Protein 9BTN (pdb70)

GO terms:
  GO:0008157 protein phosphatase 1 binding (F, IDA)
  GO:0005634 nucleus (C, IDA)
  GO:0005737 cytoplasm (C, IDA)
  GO:0000164 protein phosphatase type 1 complex (C, IDA)
  GO:0019903 protein phosphatase binding (F, IDA)
  GO:0019888 protein phosphatase regulator activity (F, TAS)
  GO:0046579 positive regulation of Ras protein signal transduction (P, IMP)
  GO:0005515 protein binding (F, IPI)
  GO:0005829 cytosol (C, TAS)
  GO:0005829 cytosol (C, IDA)
  GO:0005737 cytoplasm (C, IPI)
  GO:0043408 regulation of MAPK cascade (P, IDA)
  GO:0045617 negative regulation of keratinocyte differentiation (P, IMP)

Sequence (508 aa):
SSNAEVIKELNKCREENSMRLDLSKRSIHILPSSIKELTQLTELYLYSNKLQSLPAEVGCLVNLMTLALSENSLTSLPDSLDNLKKLRMLDLRHNKLREIPSVVYRLDSLTTLYLRFNRITTVEKDIKNLSKLSMLSIRENKIKQLPAEIGELCNLITLDVAHNQLEHLPKEIGNCTQITNLDLQHNELLDLPDTIGNLSSLSRLGLRYNRLSAIPRSLAKCSALEELNLENNNISTLPESLLSSLVKLNSLTLARNCFQLYPVGGPSQFSTIYSLNMEHNRINKIPFGIFSRAKVLSKLNMKDNQLTSLPLDFGTWTSMVELNLATNQLTKIPEDVSGLVSLEVLILSNNLLKKLPHGLGNLRKLRELDLEENKLESLPNEIAYLKDLQKLVLTNNQLTTLPRGIGHLTNLTHLGLGENLLTHLPEEIGTLENLEELYLNDNPNLHSLPFELALCSKLSIMSIENCPLSHLPPQIVAGGPSFIIQFLKMQGPYRFKDWYGEIWFDGV

Radius of gyration: 30.8 Å; Cα contacts (8 Å, |Δi|>4): 1458; chains: 2; bounding box: 51×79×72 Å

Foldseek 3Di:
DDPVVLVVQLVVCLVVLPQERAPDPDQDADDDLVNLSSLSHQYYHHAHYAYAADDLSVLSNLNHQYAEHHAYAYAEYDLSVLSNQRHAEYAHHNYAYCADHPNVLNNLNYQYYHQAAYAHADDDLSVLSVLNHQYYANDAYAHAADDLSCLSNLNHAAYHHHAYAYQEYRLSVLSVLNHAHYAHANYAHAAYHLSPLSNLNHAEYHAAHYAYAAHHLSLLNVLNHAYEENHAYAYAEYPEQSLLSNPNHAEYAQANYEHQADHPDALSSQLHYQEYHHAHYAHAADDPRNCVNNPNHAYYAHHQYEYAAYDPVCLVPCNHAEYAHANYAYAAHDLSVLSNQNYAYYHHHQYAYQEYHLSVLNNQNHAYYAHDNYAHAAYDLSVLNNCNYAEYAHAQYAYAEYHLSVLSNLNYAYDHDDNYQHQEYHLSVLSNQNHAAAEHANRQNHQDYALSPLNNPNHDHYHHHNYNVVVDDPVQVVVPPVSVSVCSDVVHPHD/DQDPVRDDDPPVD

Nearest PDB structures (foldseek):
  7sd1-assembly2_B  TM=9.903E-01  e=1.973E-64  Homo sapiens
  4u08-assembly2_B  TM=5.698E-01  e=4.019E-23  Leptospira interrogans serovar Copenhageni str. Fiocruz L1-130
  7yjw-assembly1_A  TM=6.691E-01  e=4.430E-13  Leptospira santarosai serovar Shermani str. LT 821
  4tzh-assembly2_B  TM=8.780E-01  e=9.331E-09  Leptospira interrogans
  8ben-assembly4_D  TM=5.821E-01  e=1.663E-10  Mus musculus

Secondary structure (DSSP, 8-state):
--HHHHHHHHHHHHHTT-SEEE--SS--S---GGGGG-TT-SEEE--SS--S---GGGGG-TT--EEE--SS------GGGGG-TT--EEE--SS--SS--GGGGG-TT-SEEE--SS------GGGGG-TT-SEEE--SS------GGGGG-TT--EEE--SS--S---GGGGG-TT--EEE--SS------GGGGG-TT--EEE--SS--S---GGGGG-TT--EEE--SS------TTHHHH-TT--EEE--SS--SSPPSS-GGGGSS-SEEE--SS----PPTTTTTT-SS--EEE--SS--SS--GGGGG-TT--EEE--SS------GGGGG-TT--EEE--SS--SS--GGGGG-TT--EEE-TTS------GGGGG-TT--EEE--S-------GGGGG-TT--EEE-TTS--S---GGGGG-TT--EEE--S-TT-----GGGGG-TT--EEE-TT---TTS-HHHHHT-HHHHHHHHHHTSS--/-B-TTS-B-STT-

Structure (mmCIF, N/CA/C/O backbone):
data_9BTN
#
_entry.id   9BTN
#
_cell.length_a   38.764
_cell.length_b   69.567
_cell.length_c   200.349
_cell.angle_alpha   90.000
_cell.angle_beta   90.000
_cell.angle_gamma   90.000
#
_symmetry.space_group_name_H-M   'P 21 21 21'
#
loop_
_entity.id
_entity.type
_entity.pdbx_description
1 polymer 'Leucine-rich repeat protein SHOC-2'
2 polymer 'cyclic peptide'
3 non-polymer GLYCEROL
4 water water
#
loop_
_atom_site.group_PDB
_atom_site.id
_atom_site.type_symbol
_atom_site.label_atom_id
_atom_site.label_alt_id
_atom_site.label_comp_id
_atom_site.label_asym_id
_atom_site.label_entity_id
_atom_site.label_seq_id
_atom_site.pdbx_PDB_ins_code
_atom_site.Cartn_x
_atom_site.Cartn_y
_atom_site.Cartn_z
_atom_site.occupancy
_atom_site.B_iso_or_equiv
_atom_site.auth_seq_id
_atom_site.auth_comp_id
_atom_site.auth_asym_id
_atom_site.auth_atom_id
_atom_site.pdbx_PDB_model_num
ATOM 1 N N . SER A 1 8 ? -9.55530 -1.74991 -66.71420 1.000 39.16871 85 SER A N 1
ATOM 2 C CA . SER A 1 8 ? -10.16383 -0.70681 -67.53346 1.000 39.02633 85 SER A CA 1
ATOM 3 C C . SER A 1 8 ? -9.44390 -0.53127 -68.86491 1.000 41.78576 85 SER A C 1
ATOM 4 O O . SER A 1 8 ? -8.21393 -0.50507 -68.92267 1.000 40.55069 85 SER A O 1
ATOM 7 N N . SER A 1 9 ? -10.22288 -0.40922 -69.93460 1.000 36.37831 86 SER A N 1
ATOM 8 C CA . SER A 1 9 ? -9.66800 -0.09212 -71.23788 1.000 39.66258 86 SER A CA 1
ATOM 9 C C . SER A 1 9 ? -9.35157 1.39906 -71.32382 1.000 39.64876 86 SER A C 1
ATOM 10 O O . SER A 1 9 ? -9.73947 2.19744 -70.46629 1.000 32.97386 86 SER A O 1
ATOM 13 N N . ASN A 1 10 ? -8.63014 1.77493 -72.38132 1.000 36.71403 87 ASN A N 1
ATOM 14 C CA . ASN A 1 10 ? -8.32167 3.18540 -72.58713 1.000 34.03939 87 ASN A CA 1
ATOM 15 C C . ASN A 1 10 ? -9.59759 4.00489 -72.73321 1.000 38.75300 87 ASN A C 1
ATOM 16 O O . ASN A 1 10 ? -9.69323 5.12062 -72.20842 1.000 34.78202 87 ASN A O 1
ATOM 21 N N . ALA A 1 11 ? -10.59615 3.45865 -73.43158 1.000 39.06477 88 ALA A N 1
ATOM 22 C CA . ALA A 1 11 ? -11.85089 4.17859 -73.62275 1.000 35.41372 88 ALA A CA 1
ATOM 23 C C . ALA A 1 11 ? -12.58364 4.38366 -72.30330 1.000 33.68530 88 ALA A C 1
ATOM 24 O O . ALA A 1 11 ? -13.15162 5.45593 -72.06487 1.000 37.23848 88 ALA A O 1
ATOM 26 N N . GLU A 1 12 ? -12.60057 3.36236 -71.44191 1.000 33.09069 89 GLU A N 1
ATOM 27 C CA . GLU A 1 12 ? -13.27160 3.49648 -70.15228 1.000 34.50888 89 GLU A CA 1
ATOM 28 C C . GLU A 1 12 ? -12.58077 4.53526 -69.27986 1.000 30.70494 89 GLU A C 1
ATOM 29 O O . GLU A 1 12 ? -13.24015 5.26702 -68.53311 1.000 33.31118 89 GLU A O 1
ATOM 35 N N . VAL A 1 13 ? -11.25146 4.61486 -69.35872 1.000 30.28401 90 VAL A N 1
ATOM 36 C CA . VAL A 1 13 ? -10.53363 5.66492 -68.64375 1.000 32.59388 90 VAL A CA 1
ATOM 37 C C . VAL A 1 13 ? -10.94032 7.03445 -69.17311 1.000 36.61092 90 VAL A C 1
ATOM 38 O O . VAL A 1 13 ? -11.18328 7.97052 -68.40121 1.000 34.11981 90 VAL A O 1
ATOM 42 N N . ILE A 1 14 ? -11.03135 7.16891 -70.49872 1.000 32.36137 91 ILE A N 1
ATOM 43 C CA . ILE A 1 14 ? -11.43037 8.43920 -71.09900 1.000 31.86649 91 ILE A CA 1
ATOM 44 C C . ILE A 1 14 ? -12.85681 8.79154 -70.70244 1.000 34.06841 91 ILE A C 1
ATOM 45 O O . ILE A 1 14 ? -13.18553 9.96333 -70.48228 1.000 32.48877 91 ILE A O 1
ATOM 50 N N . LYS A 1 15 ? -13.72869 7.78648 -70.61051 1.000 32.90727 92 LYS A N 1
ATOM 51 C CA . LYS A 1 15 ? -15.08931 8.03789 -70.14969 1.000 37.75148 92 LYS A CA 1
ATOM 52 C C . LYS A 1 15 ? -15.09279 8.59385 -68.73042 1.000 34.54185 92 LYS A C 1
ATOM 53 O O . LYS A 1 15 ? -15.89171 9.47967 -68.40429 1.000 35.06347 92 LYS A O 1
ATOM 59 N N . GLU A 1 16 ? -14.20514 8.08577 -67.87105 1.000 32.03961 93 GLU A N 1
ATOM 60 C CA . GLU A 1 16 ? -14.12529 8.59562 -66.50531 1.000 39.99960 93 GLU A CA 1
ATOM 61 C C . GLU A 1 16 ? -13.60660 10.02777 -66.48394 1.000 37.52166 93 GLU A C 1
ATOM 62 O O . GLU A 1 16 ? -14.11343 10.86733 -65.73001 1.000 33.97544 93 GLU A O 1
ATOM 68 N N . LEU A 1 17 ? -12.60070 10.32728 -67.30871 1.000 36.90690 94 LEU A N 1
ATOM 69 C CA . LEU A 1 17 ? -12.11085 11.69790 -67.41037 1.000 34.59617 94 LEU A CA 1
ATOM 70 C C . LEU A 1 17 ? -13.21677 12.63828 -67.87243 1.000 35.41491 94 LEU A C 1
ATOM 71 O O . LEU A 1 17 ? -13.41387 13.71460 -67.29699 1.000 34.07371 94 LEU A O 1
ATOM 76 N N . ASN A 1 18 ? -13.95306 12.24562 -68.91577 1.000 35.03002 95 ASN A N 1
ATOM 77 C CA . ASN A 1 18 ? -15.03089 13.09284 -69.41601 1.000 34.98887 95 ASN A CA 1
ATOM 78 C C . ASN A 1 18 ? -16.09382 13.32463 -68.35000 1.000 36.05284 95 ASN A C 1
ATOM 79 O O . ASN A 1 18 ? -16.57616 14.44966 -68.18040 1.000 38.39235 95 ASN A O 1
ATOM 84 N N . LYS A 1 19 ? -16.47978 12.27354 -67.62422 1.000 34.88541 96 LYS A N 1
ATOM 85 C CA . LYS A 1 19 ? -17.41929 12.46201 -66.52422 1.000 39.65799 96 LYS A CA 1
ATOM 86 C C . LYS A 1 19 ? -16.86002 13.43557 -65.49541 1.000 35.82299 96 LYS A C 1
ATOM 87 O O . LYS A 1 19 ? -17.57502 14.31991 -65.01001 1.000 35.52891 96 LYS A O 1
ATOM 93 N N . CYS A 1 20 ? -15.57765 13.29086 -65.15628 1.000 34.86831 97 CYS A N 1
ATOM 94 C CA . CYS A 1 20 ? -14.95139 14.21165 -64.21523 1.000 36.49849 97 CYS A CA 1
ATOM 95 C C . CYS A 1 20 ? -15.02059 15.64894 -64.71925 1.000 42.09873 97 CYS A C 1
ATOM 96 O O . CYS A 1 20 ? -15.26162 16.57756 -63.93866 1.000 37.59357 97 CYS A O 1
ATOM 99 N N . ARG A 1 21 ? -14.81776 15.85442 -66.02336 1.000 37.66065 98 ARG A N 1
ATOM 100 C CA . ARG A 1 21 ? -14.88508 17.20508 -66.57272 1.000 34.23343 98 ARG A CA 1
ATOM 101 C C . ARG A 1 21 ? -16.31038 17.73993 -66.53672 1.000 35.01592 98 ARG A C 1
ATOM 102 O O . ARG A 1 21 ? -16.55174 18.86778 -66.08970 1.000 35.56767 98 ARG A O 1
ATOM 110 N N . GLU A 1 22 ? -17.27029 16.94146 -67.00933 1.000 35.06731 99 GLU A N 1
ATOM 111 C CA . GLU A 1 22 ? -18.64837 17.41387 -67.10126 1.000 39.81914 99 GLU A CA 1
ATOM 112 C C . GLU A 1 22 ? -19.19858 17.78759 -65.73269 1.000 38.37152 99 GLU A C 1
ATOM 113 O O . GLU A 1 22 ? -19.92829 18.77647 -65.59656 1.000 43.31965 99 GLU A O 1
ATOM 119 N N . GLU A 1 23 ? -18.86471 17.00803 -64.71025 1.000 37.91776 100 GLU A N 1
ATOM 120 C CA . GLU A 1 23 ? -19.33795 17.25168 -63.35631 1.000 39.87133 100 GLU A CA 1
ATOM 121 C C . GLU A 1 23 ? -18.43353 18.19487 -62.57526 1.000 40.41636 100 GLU A C 1
ATOM 122 O O . GLU A 1 23 ? -18.72777 18.48960 -61.41220 1.000 46.24999 100 GLU A O 1
ATOM 128 N N . ASN A 1 24 ? -17.34645 18.67248 -63.18327 1.000 37.25138 101 ASN A N 1
ATOM 129 C CA . ASN A 1 24 ? -16.41083 19.58209 -62.52080 1.000 39.47550 101 ASN A CA 1
ATOM 130 C C . ASN A 1 24 ? -15.93969 19.01512 -61.18318 1.000 46.84839 101 ASN A C 1
ATOM 131 O O . ASN A 1 24 ? -15.67157 19.75548 -60.23300 1.000 41.02739 101 ASN A O 1
ATOM 136 N N . SER A 1 25 ? -15.83163 17.69078 -61.10662 1.000 39.84460 102 SER A N 1
ATOM 137 C CA . SER A 1 25 ? -15.43274 17.04169 -59.86582 1.000 41.40926 102 SER A CA 1
ATOM 138 C C . SER A 1 25 ? -14.01123 17.43574 -59.48549 1.000 42.10006 102 SER A C 1
ATOM 139 O O . SER A 1 25 ? -13.12497 17.53375 -60.33824 1.000 40.18299 102 SER A O 1
ATOM 142 N N . MET A 1 26 ? -13.79477 17.66391 -58.19290 1.000 40.63151 103 MET A N 1
ATOM 143 C CA . MET A 1 26 ? -12.46651 17.97765 -57.68604 1.000 36.98499 103 MET A CA 1
ATOM 144 C C . MET A 1 26 ? -11.67250 16.73594 -57.30734 1.000 35.18633 103 MET A C 1
ATOM 145 O O . MET A 1 26 ? -10.48993 16.85130 -56.96905 1.000 35.19187 103 MET A O 1
ATOM 150 N N . ARG A 1 27 ? -12.28427 15.55782 -57.36824 1.000 36.52489 104 ARG A N 1
ATOM 151 C CA . ARG A 1 27 ? -11.62047 14.30512 -57.04185 1.000 43.23264 104 ARG A CA 1
ATOM 152 C C . ARG A 1 27 ? -11.70824 13.37139 -58.23986 1.000 45.93540 104 ARG A C 1
ATOM 153 O O . ARG A 1 27 ? -12.78870 13.18597 -58.80914 1.000 43.71935 104 ARG A O 1
ATOM 161 N N . LEU A 1 28 ? -10.57020 12.80157 -58.62925 1.000 41.60192 105 LEU A N 1
ATOM 162 C CA . LEU A 1 28 ? -10.49836 11.82924 -59.71197 1.000 36.67762 105 LEU A CA 1
ATOM 163 C C . LEU A 1 28 ? -9.87986 10.55295 -59.16398 1.000 35.88961 105 LEU A C 1
ATOM 164 O O . LEU A 1 28 ? -8.70776 10.54400 -58.77321 1.000 32.48825 105 LEU A O 1
ATOM 169 N N . ASP A 1 29 ? -10.66446 9.48100 -59.13599 1.000 39.69448 106 ASP A N 1
ATOM 170 C CA . ASP A 1 29 ? -10.22700 8.19110 -58.61463 1.000 38.40417 106 ASP A CA 1
ATOM 171 C C . ASP A 1 29 ? -10.16044 7.19912 -59.77015 1.000 38.92834 106 ASP A C 1
ATOM 172 O O . ASP A 1 29 ? -11.19671 6.73940 -60.26085 1.000 40.78789 106 ASP A O 1
ATOM 177 N N . LEU A 1 30 ? -8.94070 6.86860 -60.20162 1.000 37.53847 107 LEU A N 1
ATOM 178 C CA . LEU A 1 30 ? -8.71754 5.84274 -61.21622 1.000 34.97240 107 LEU A CA 1
ATOM 179 C C . LEU A 1 30 ? -7.94114 4.64782 -60.66708 1.000 36.30995 107 LEU A C 1
ATOM 180 O O . LEU A 1 30 ? -7.28804 3.93243 -61.43091 1.000 34.47317 107 LEU A O 1
ATOM 185 N N . SER A 1 31 ? -8.00107 4.40584 -59.36161 1.000 34.53830 108 SER A N 1
ATOM 186 C CA . SER A 1 31 ? -7.21940 3.33296 -58.76276 1.000 31.22729 108 SER A CA 1
ATOM 187 C C . SER A 1 31 ? -7.82368 1.96802 -59.07166 1.000 31.58592 108 SER A C 1
ATOM 188 O O . SER A 1 31 ? -9.02241 1.83651 -59.33541 1.000 33.69473 108 SER A O 1
ATOM 191 N N . LYS A 1 32 ? -6.97427 0.94179 -59.02801 1.000 28.22305 109 LYS A N 1
ATOM 192 C CA . LYS A 1 32 ? -7.42319 -0.44551 -59.13091 1.000 29.18045 109 LYS A CA 1
ATOM 193 C C . LYS A 1 32 ? -8.12213 -0.71053 -60.46386 1.000 37.51454 109 LYS A C 1
ATOM 194 O O . LYS A 1 32 ? -9.22393 -1.26161 -60.51334 1.000 40.67586 109 LYS A O 1
ATOM 200 N N . ARG A 1 33 ? -7.46324 -0.31638 -61.56003 1.000 38.61271 110 ARG A N 1
ATOM 201 C CA . ARG A 1 33 ? -8.01485 -0.50153 -62.89672 1.000 37.14756 110 ARG A CA 1
ATOM 202 C C . ARG A 1 33 ? -7.05292 -1.14409 -63.88954 1.000 36.44281 110 ARG A C 1
ATOM 203 O O . ARG A 1 33 ? -7.39827 -1.25200 -65.07125 1.000 42.53967 110 ARG A O 1
ATOM 211 N N . SER A 1 34 ? -5.86526 -1.56994 -63.45890 1.000 36.04769 111 SER A N 1
ATOM 212 C CA . SER A 1 34 ? -4.90119 -2.20480 -64.36113 1.000 38.26363 111 SER A CA 1
ATOM 213 C C . SER A 1 34 ? -4.54189 -1.28188 -65.52319 1.000 38.57703 111 SER A C 1
ATOM 214 O O . SER A 1 34 ? -4.32849 -1.72751 -66.65325 1.000 36.56232 111 SER A O 1
ATOM 217 N N . ILE A 1 35 ? -4.47458 0.01924 -65.24304 1.000 34.34114 112 ILE A N 1
ATOM 218 C CA . ILE A 1 35 ? -4.18283 0.99951 -66.28066 1.000 36.45160 112 ILE A CA 1
ATOM 219 C C . ILE A 1 35 ? -2.70701 0.93123 -66.64794 1.000 35.51998 112 ILE A C 1
ATOM 220 O O . ILE A 1 35 ? -1.82917 0.97217 -65.77613 1.000 35.41486 112 ILE A O 1
ATOM 225 N N . HIS A 1 36 ? -2.42640 0.81884 -67.94568 1.000 34.82530 113 HIS A N 1
ATOM 226 C CA . HIS A 1 36 ? -1.05515 0.87309 -68.43590 1.000 34.20573 113 HIS A CA 1
ATOM 227 C C . HIS A 1 36 ? -0.63238 2.28001 -68.82884 1.000 35.82388 113 HIS A C 1
ATOM 228 O O . HIS A 1 36 ? 0.54967 2.62329 -68.70619 1.000 35.08735 113 HIS A O 1
ATOM 235 N N . ILE A 1 37 ? -1.57227 3.10111 -69.28902 1.000 37.68309 114 ILE A N 1
ATOM 236 C CA . ILE A 1 37 ? -1.27406 4.41938 -69.83547 1.000 40.41504 114 ILE A CA 1
ATOM 237 C C . ILE A 1 37 ? -2.29123 5.41483 -69.30291 1.000 34.75373 114 ILE A C 1
ATOM 238 O O . ILE A 1 37 ? -3.50054 5.17469 -69.37924 1.000 36.15939 114 ILE A O 1
ATOM 243 N N . LEU A 1 38 ? -1.80253 6.53205 -68.76404 1.000 37.90900 115 LEU A N 1
ATOM 244 C CA . LEU A 1 38 ? -2.66600 7.64449 -68.39558 1.000 38.18283 115 LEU A CA 1
ATOM 245 C C . LEU A 1 38 ? -2.71888 8.60687 -69.57405 1.000 40.59325 115 LEU A C 1
ATOM 246 O O . LEU A 1 38 ? -1.69436 9.22778 -69.89647 1.000 35.58484 115 LEU A O 1
ATOM 251 N N . PRO A 1 39 ? -3.85825 8.75884 -70.24583 1.000 35.11932 116 PRO A N 1
ATOM 252 C CA . PRO A 1 39 ? -3.88805 9.58677 -71.45636 1.000 43.93022 116 PRO A CA 1
ATOM 253 C C . PRO A 1 39 ? -3.56740 11.04129 -71.14837 1.000 43.36046 116 PRO A C 1
ATOM 254 O O . PRO A 1 39 ? -3.93750 11.57444 -70.09943 1.000 38.01849 116 PRO A O 1
ATOM 258 N N . SER A 1 40 ? -2.86540 11.68312 -72.08409 1.000 37.13044 117 SER A N 1
ATOM 259 C CA . SER A 1 40 ? -2.52331 13.09126 -71.93551 1.000 37.84318 117 SER A CA 1
ATOM 260 C C . SER A 1 40 ? -3.75341 13.98350 -71.84072 1.000 39.13587 117 SER A C 1
ATOM 261 O O . SER A 1 40 ? -3.62056 15.15685 -71.47458 1.000 41.15219 117 SER A O 1
ATOM 264 N N . SER A 1 41 ? -4.94047 13.45654 -72.15119 1.000 39.75849 118 SER A N 1
ATOM 265 C CA . SER A 1 41 ? -6.17662 14.22009 -72.03677 1.000 41.07381 118 SER A CA 1
ATOM 266 C C . SER A 1 41 ? -6.45686 14.67947 -70.61026 1.000 41.29249 118 SER A C 1
ATOM 267 O O . SER A 1 41 ? -7.32973 15.53201 -70.41183 1.000 31.97406 118 SER A O 1
ATOM 270 N N . ILE A 1 42 ? -5.74735 14.13969 -69.61675 1.000 38.93588 119 ILE A N 1
ATOM 271 C CA . ILE A 1 42 ? -5.91921 14.56200 -68.23382 1.000 40.63847 119 ILE A CA 1
ATOM 272 C C . ILE A 1 42 ? -5.64778 16.04702 -68.04259 1.000 35.98999 119 ILE A C 1
ATOM 273 O O . ILE A 1 42 ? -6.03562 16.61536 -67.01677 1.000 34.92326 119 ILE A O 1
ATOM 278 N N . LYS A 1 43 ? -5.00392 16.69392 -69.01808 1.000 38.59095 120 LYS A N 1
ATOM 279 C CA . LYS A 1 43 ? -4.61930 18.09503 -68.87853 1.000 38.17128 120 LYS A CA 1
ATOM 280 C C . LYS A 1 43 ? -5.81848 19.02575 -68.73173 1.000 38.41793 120 LYS A C 1
ATOM 281 O O . LYS A 1 43 ? -5.68153 20.10389 -68.14312 1.000 40.10982 120 LYS A O 1
ATOM 287 N N . GLU A 1 44 ? -6.98885 18.64072 -69.24637 1.000 33.93022 121 GLU A N 1
ATOM 288 C CA . GLU A 1 44 ? -8.16356 19.50593 -69.16725 1.000 35.63647 121 GLU A CA 1
ATOM 289 C C . GLU A 1 44 ? -8.77743 19.56098 -67.77335 1.000 33.82373 121 GLU A C 1
ATOM 290 O O . GLU A 1 44 ? -9.60310 20.44325 -67.51719 1.000 35.45728 121 GLU A O 1
ATOM 296 N N . LEU A 1 45 ? -8.41109 18.64972 -66.87461 1.000 37.35718 122 LEU A N 1
ATOM 297 C CA . LEU A 1 45 ? -9.04297 18.57028 -65.55482 1.000 40.43811 122 LEU A CA 1
ATOM 298 C C . LEU A 1 45 ? -8.30136 19.45038 -64.54430 1.000 39.27020 122 LEU A C 1
ATOM 299 O O . LEU A 1 45 ? -7.80230 18.99647 -63.51366 1.000 40.86605 122 LEU A O 1
ATOM 304 N N . THR A 1 46 ? -8.25271 20.74831 -64.85676 1.000 38.67374 123 THR A N 1
ATOM 305 C CA . THR A 1 46 ? -7.49237 21.69165 -64.04252 1.000 36.49923 123 THR A CA 1
ATOM 306 C C . THR A 1 46 ? -8.12275 21.94527 -62.67832 1.000 37.86827 123 THR A C 1
ATOM 307 O O . THR A 1 46 ? -7.44299 22.46303 -61.78590 1.000 35.48839 123 THR A O 1
ATOM 311 N N . GLN A 1 47 ? -9.39394 21.59991 -62.49043 1.000 37.71365 124 GLN A N 1
ATOM 312 C CA . GLN A 1 47 ? -10.04820 21.82832 -61.20824 1.000 39.23925 124 GLN A CA 1
ATOM 313 C C . GLN A 1 47 ? -9.73716 20.75120 -60.17473 1.000 40.15358 124 GLN A C 1
ATOM 314 O O . GLN A 1 47 ? -10.17356 20.87813 -59.02501 1.000 41.48124 124 GLN A O 1
ATOM 320 N N . LEU A 1 48 ? -8.99574 19.70902 -60.54264 1.000 36.32855 125 LEU A N 1
ATOM 321 C CA . LEU A 1 48 ? -8.74340 18.60630 -59.62417 1.000 36.10834 125 LEU A CA 1
ATOM 322 C C . LEU A 1 48 ? -7.85455 19.04131 -58.46431 1.000 38.23145 125 LEU A C 1
ATOM 323 O O . LEU A 1 48 ? -6.84474 19.72515 -58.65346 1.000 35.13727 125 LEU A O 1
ATOM 328 N N . THR A 1 49 ? -8.24139 18.63585 -57.25270 1.000 32.46309 126 THR A N 1
ATOM 329 C CA . THR A 1 49 ? -7.39788 18.77132 -56.07409 1.000 37.23610 126 THR A CA 1
ATOM 330 C C . THR A 1 49 ? -6.92682 17.43306 -55.52196 1.000 35.16478 126 THR A C 1
ATOM 331 O O . THR A 1 49 ? -6.00008 17.41329 -54.70477 1.000 34.68770 126 THR A O 1
ATOM 335 N N . GLU A 1 50 ? -7.53123 16.32226 -55.94369 1.000 31.94244 127 GLU A N 1
ATOM 336 C CA . GLU A 1 50 ? -7.15480 14.99382 -55.46980 1.000 32.58986 127 GLU A CA 1
ATOM 337 C C . GLU A 1 50 ? -7.17429 14.03191 -56.64690 1.000 34.72812 127 GLU A C 1
ATOM 338 O O . GLU A 1 50 ? -8.20242 13.88921 -57.31560 1.000 34.51054 127 GLU A O 1
ATOM 344 N N . LEU A 1 51 ? -6.04505 13.36977 -56.89269 1.000 33.99941 128 LEU A N 1
ATOM 345 C CA . LEU A 1 51 ? -5.89725 12.43587 -58.00579 1.000 32.39641 128 LEU A CA 1
ATOM 346 C C . LEU A 1 51 ? -5.37691 11.11502 -57.45729 1.000 32.27915 128 LEU A C 1
ATOM 347 O O . LEU A 1 51 ? -4.24936 11.04997 -56.95683 1.000 32.82426 128 LEU A O 1
ATOM 352 N N . TYR A 1 52 ? -6.19203 10.06698 -57.55180 1.000 31.61497 129 TYR A N 1
ATOM 353 C CA . TYR A 1 52 ? -5.85550 8.74982 -57.02221 1.000 32.55591 129 TYR A CA 1
ATOM 354 C C . TYR A 1 52 ? -5.62289 7.78718 -58.17951 1.000 33.28528 129 TYR A C 1
ATOM 355 O O . TYR A 1 52 ? -6.54123 7.51346 -58.96018 1.000 31.26307 129 TYR A O 1
ATOM 364 N N . LEU A 1 53 ? -4.39537 7.27010 -58.28061 1.000 31.90150 130 LEU A N 1
ATOM 365 C CA . LEU A 1 53 ? -4.01689 6.36173 -59.35665 1.000 31.93980 130 LEU A CA 1
ATOM 366 C C . LEU A 1 53 ? -3.34090 5.10024 -58.82554 1.000 32.38358 130 LEU A C 1
ATOM 367 O O . LEU A 1 53 ? -2.65670 4.40466 -59.58365 1.000 29.21443 130 LEU A O 1
ATOM 372 N N . TYR A 1 54 ? -3.52417 4.78513 -57.54453 1.000 29.97731 131 TYR A N 1
ATOM 373 C CA . TYR A 1 54 ? -2.81084 3.67196 -56.93559 1.000 28.76603 131 TYR A CA 1
ATOM 374 C C . TYR A 1 54 ? -3.34944 2.33290 -57.42960 1.000 31.61833 131 TYR A C 1
ATOM 375 O O . TYR A 1 54 ? -4.50791 2.20953 -57.83602 1.000 31.07194 131 TYR A O 1
ATOM 384 N N . SER A 1 55 ? -2.48549 1.31926 -57.38649 1.000 28.53528 132 SER A N 1
ATOM 385 C CA . SER A 1 55 ? -2.83271 -0.03638 -57.80662 1.000 32.68028 132 SER A CA 1
ATOM 386 C C . SER A 1 55 ? -3.20598 -0.06701 -59.29094 1.000 35.60257 132 SER A C 1
ATOM 387 O O . SER A 1 55 ? -4.32997 -0.39514 -59.67749 1.000 29.58803 132 SER A O 1
ATOM 390 N N . ASN A 1 56 ? -2.23247 0.29316 -60.11896 1.000 32.31638 133 ASN A N 1
ATOM 391 C CA . ASN A 1 56 ? -2.36887 0.22496 -61.56997 1.000 31.07634 133 ASN A CA 1
ATOM 392 C C . ASN A 1 56 ? -1.08130 -0.37381 -62.12586 1.000 34.51380 133 ASN A C 1
ATOM 393 O O . ASN A 1 56 ? -0.29520 -0.99888 -61.40611 1.000 31.51489 133 ASN A O 1
ATOM 398 N N . LYS A 1 57 ? -0.85181 -0.19110 -63.42345 1.000 30.31621 134 LYS A N 1
ATOM 399 C CA . LYS A 1 57 ? 0.34062 -0.71007 -64.08046 1.000 34.91517 134 LYS A CA 1
ATOM 400 C C . LYS A 1 57 ? 1.12323 0.40438 -64.76650 1.000 33.68788 134 LYS A C 1
ATOM 401 O O . LYS A 1 57 ? 1.78254 0.17999 -65.78415 1.000 32.27301 134 LYS A O 1
ATOM 407 N N . LEU A 1 58 ? 1.06074 1.61156 -64.21236 1.000 34.60128 135 LEU A N 1
ATOM 408 C CA . LEU A 1 58 ? 1.74515 2.74629 -64.81389 1.000 33.81370 135 LEU A CA 1
ATOM 409 C C . LEU A 1 58 ? 3.25360 2.57836 -64.69330 1.000 31.60552 135 LEU A C 1
ATOM 410 O O . LEU A 1 58 ? 3.77958 2.33433 -63.60365 1.000 31.69939 135 LEU A O 1
ATOM 415 N N . GLN A 1 59 ? 3.95016 2.69885 -65.81943 1.000 27.55239 136 GLN A N 1
ATOM 416 C CA . GLN A 1 59 ? 5.40454 2.71652 -65.82910 1.000 31.91293 136 GLN A CA 1
ATOM 417 C C . GLN A 1 59 ? 5.96429 4.10901 -66.06641 1.000 27.59705 136 GLN A C 1
ATOM 418 O O . GLN A 1 59 ? 7.18765 4.28180 -66.06475 1.000 31.04337 136 GLN A O 1
ATOM 424 N N . SER A 1 60 ? 5.10358 5.10139 -66.26977 1.000 31.01418 137 SER A N 1
ATOM 425 C CA . SER A 1 60 ? 5.52412 6.48474 -66.43285 1.000 33.82916 137 SER A CA 1
ATOM 426 C C . SER A 1 60 ? 4.29979 7.37453 -66.30045 1.000 37.16215 137 SER A C 1
ATOM 427 O O . SER A 1 60 ? 3.18473 6.97108 -66.64458 1.000 35.61577 137 SER A O 1
ATOM 430 N N . LEU A 1 61 ? 4.52245 8.58580 -65.80389 1.000 33.38042 138 LEU A N 1
ATOM 431 C CA . LEU A 1 61 ? 3.46096 9.55710 -65.61701 1.000 38.92278 138 LEU A CA 1
ATOM 432 C C . LEU A 1 61 ? 3.56073 10.63584 -66.68310 1.000 39.27969 138 LEU A C 1
ATOM 433 O O . LEU A 1 61 ? 4.64819 11.19114 -66.89017 1.000 39.75597 138 LEU A O 1
ATOM 438 N N . PRO A 1 62 ? 2.47244 10.95372 -67.38287 1.000 34.04343 139 PRO A N 1
ATOM 439 C CA . PRO A 1 62 ? 2.55396 11.96732 -68.44050 1.000 42.00448 139 PRO A CA 1
ATOM 440 C C . PRO A 1 62 ? 2.84200 13.34441 -67.86508 1.000 41.90777 139 PRO A C 1
ATOM 441 O O . PRO A 1 62 ? 2.36415 13.70016 -66.78524 1.000 36.98459 139 PRO A O 1
ATOM 445 N N . ALA A 1 63 ? 3.63759 14.12212 -68.60429 1.000 41.64421 140 ALA A N 1
ATOM 446 C CA . ALA A 1 63 ? 3.97895 15.47023 -68.16531 1.000 40.36769 140 ALA A CA 1
ATOM 447 C C . ALA A 1 63 ? 2.75164 16.35967 -68.03054 1.000 37.75458 140 ALA A C 1
ATOM 448 O O . ALA A 1 63 ? 2.80636 17.36979 -67.32047 1.000 41.62731 140 ALA A O 1
ATOM 450 N N . GLU A 1 64 ? 1.64597 16.00706 -68.68999 1.000 37.14719 141 GLU A N 1
ATOM 451 C CA . GLU A 1 64 ? 0.43048 16.80481 -68.58591 1.000 38.74993 141 GLU A CA 1
ATOM 452 C C . GLU A 1 64 ? -0.11217 16.85329 -67.16324 1.000 35.31947 141 GLU A C 1
ATOM 453 O O . GLU A 1 64 ? -0.93194 17.72531 -66.85622 1.000 37.92922 141 GLU A O 1
ATOM 459 N N . VAL A 1 65 ? 0.31596 15.93682 -66.29066 1.000 37.94916 142 VAL A N 1
ATOM 460 C CA . VAL A 1 65 ? -0.11646 15.98743 -64.89645 1.000 37.29961 142 VAL A CA 1
ATOM 461 C C . VAL A 1 65 ? 0.32110 17.29233 -64.24600 1.000 37.94114 142 VAL A C 1
ATOM 462 O O . VAL A 1 65 ? -0.31238 17.76654 -63.29396 1.000 33.62997 142 VAL A O 1
ATOM 466 N N . GLY A 1 66 ? 1.40613 17.89178 -64.73854 1.000 37.21754 143 GLY A N 1
ATOM 467 C CA . GLY A 1 66 ? 1.84327 19.17595 -64.22252 1.000 41.75441 143 GLY A CA 1
ATOM 468 C C . GLY A 1 66 ? 0.87290 20.30542 -64.49082 1.000 39.76485 143 GLY A C 1
ATOM 469 O O . GLY A 1 66 ? 0.98483 21.36704 -63.86816 1.000 36.89779 143 GLY A O 1
ATOM 470 N N . CYS A 1 67 ? -0.07636 20.10582 -65.40715 1.000 37.99048 144 CYS A N 1
ATOM 471 C CA . CYS A 1 67 ? -1.09303 21.11273 -65.68014 1.000 41.75980 144 CYS A CA 1
ATOM 472 C C . CYS A 1 67 ? -2.17532 21.16636 -64.61004 1.000 37.95424 144 CYS A C 1
ATOM 473 O O . CYS A 1 67 ? -2.97090 22.11249 -64.60380 1.000 38.83271 144 CYS A O 1
ATOM 476 N N . LEU A 1 68 ? -2.22993 20.17767 -63.71650 1.000 34.06322 145 LEU A N 1
ATOM 477 C CA . LEU A 1 68 ? -3.22748 20.13876 -62.64681 1.000 35.27808 145 LEU A CA 1
ATOM 478 C C . LEU A 1 68 ? -2.71587 20.96362 -61.46434 1.000 33.46393 145 LEU A C 1
ATOM 479 O O . LEU A 1 68 ? -2.40769 20.45679 -60.38455 1.000 36.36200 145 LEU A O 1
ATOM 484 N N . VAL A 1 69 ? -2.63598 22.27734 -61.69375 1.000 41.31975 146 VAL A N 1
ATOM 485 C CA . VAL A 1 69 ? -1.97892 23.17737 -60.75141 1.000 38.77893 146 VAL A CA 1
ATOM 486 C C . VAL A 1 69 ? -2.67102 23.21854 -59.39464 1.000 38.08861 146 VAL A C 1
ATOM 487 O O . VAL A 1 69 ? -2.06922 23.66169 -58.41018 1.000 35.51163 146 VAL A O 1
ATOM 491 N N . ASN A 1 70 ? -3.92335 22.77791 -59.31222 1.000 35.28805 147 ASN A N 1
ATOM 492 C CA . ASN A 1 70 ? -4.66750 22.80714 -58.05973 1.000 37.38634 147 ASN A CA 1
ATOM 493 C C . ASN A 1 70 ? -4.51857 21.52837 -57.24569 1.000 42.42947 147 ASN A C 1
ATOM 494 O O . ASN A 1 70 ? -5.08004 21.44233 -56.14733 1.000 33.99493 147 ASN A O 1
ATOM 499 N N . LEU A 1 71 ? -3.77564 20.54388 -57.74685 1.000 35.88981 148 LEU A N 1
ATOM 500 C CA . LEU A 1 71 ? -3.62460 19.28375 -57.03088 1.000 36.22145 148 LEU A CA 1
ATOM 501 C C . LEU A 1 71 ? -3.07081 19.51337 -55.63155 1.000 35.94336 148 LEU A C 1
ATOM 502 O O . LEU A 1 71 ? -2.08271 20.22978 -55.44648 1.000 36.85751 148 LEU A O 1
ATOM 507 N N . MET A 1 72 ? -3.72007 18.89922 -54.64297 1.000 36.29237 149 MET A N 1
ATOM 508 C CA . MET A 1 72 ? -3.21643 18.87248 -53.27952 1.000 36.52238 149 MET A CA 1
ATOM 509 C C . MET A 1 72 ? -2.85165 17.47422 -52.80910 1.000 35.17374 149 MET A C 1
ATOM 510 O O . MET A 1 72 ? -2.06893 17.34351 -51.86287 1.000 35.87762 149 MET A O 1
ATOM 515 N N . THR A 1 73 ? -3.39157 16.43783 -53.44865 1.000 34.71006 150 THR A N 1
ATOM 516 C CA . THR A 1 73 ? -3.11515 15.05059 -53.10193 1.000 35.27125 150 THR A CA 1
ATOM 517 C C . THR A 1 73 ? -2.87195 14.26026 -54.37776 1.000 37.79327 150 THR A C 1
ATOM 518 O O . THR A 1 73 ? -3.69032 14.30147 -55.30149 1.000 34.41944 150 THR A O 1
ATOM 522 N N . LEU A 1 74 ? -1.75085 13.54356 -54.42564 1.000 32.93856 151 LEU A N 1
ATOM 523 C CA . LEU A 1 74 ? -1.39775 12.70440 -55.56706 1.000 32.44108 151 LEU A CA 1
ATOM 524 C C . LEU A 1 74 ? -0.91235 11.36251 -55.03698 1.000 32.44335 151 LEU A C 1
ATOM 525 O O . LEU A 1 74 ? 0.17043 11.27944 -54.44861 1.000 32.32235 151 LEU A O 1
ATOM 530 N N . ALA A 1 75 ? -1.70876 10.31636 -55.24374 1.000 28.14584 152 ALA A N 1
ATOM 531 C CA . ALA A 1 75 ? -1.39953 8.97557 -54.75840 1.000 32.78986 152 ALA A CA 1
ATOM 532 C C . ALA A 1 75 ? -1.04975 8.09702 -55.95331 1.000 31.41817 152 ALA A C 1
ATOM 533 O O . ALA A 1 75 ? -1.91572 7.78706 -56.77879 1.000 27.70282 152 ALA A O 1
ATOM 535 N N . LEU A 1 76 ? 0.22095 7.70104 -56.04196 1.000 27.59710 153 LEU A N 1
ATOM 536 C CA . LEU A 1 76 ? 0.71878 6.84921 -57.11468 1.000 29.36132 153 LEU A CA 1
ATOM 537 C C . LEU A 1 76 ? 1.11384 5.46602 -56.60905 1.000 31.81220 153 LEU A C 1
ATOM 538 O O . LEU A 1 76 ? 1.84282 4.73977 -57.29397 1.000 30.35110 153 LEU A O 1
ATOM 543 N N . SER A 1 77 ? 0.63124 5.08789 -55.42766 1.000 31.42672 154 SER A N 1
ATOM 544 C CA . SER A 1 77 ? 1.03895 3.84298 -54.79147 1.000 31.03951 154 SER A CA 1
ATOM 545 C C . SER A 1 77 ? 0.76250 2.64091 -55.68631 1.000 26.67037 154 SER A C 1
ATOM 546 O O . SER A 1 77 ? -0.22454 2.59760 -56.42499 1.000 29.36367 154 SER A O 1
ATOM 549 N N . GLU A 1 78 ? 1.64795 1.64891 -55.59518 1.000 30.38523 155 GLU A N 1
ATOM 550 C CA . GLU A 1 78 ? 1.49394 0.36192 -56.26902 1.000 28.29477 155 GLU A CA 1
ATOM 551 C C . GLU A 1 78 ? 1.36401 0.54242 -57.78603 1.000 33.07628 155 GLU A C 1
ATOM 552 O O . GLU A 1 78 ? 0.33288 0.26982 -58.40375 1.000 29.47405 155 GLU A O 1
ATOM 558 N N . ASN A 1 79 ? 2.46042 1.02410 -58.36450 1.000 27.62195 156 ASN A N 1
ATOM 559 C CA . ASN A 1 79 ? 2.65184 1.07422 -59.80567 1.000 31.69978 156 ASN A CA 1
ATOM 560 C C . ASN A 1 79 ? 4.08281 0.63324 -60.08231 1.000 29.67333 156 ASN A C 1
ATOM 561 O O . ASN A 1 79 ? 4.76447 0.09085 -59.20756 1.000 31.47867 156 ASN A O 1
ATOM 566 N N . SER A 1 80 ? 4.55064 0.87128 -61.30160 1.000 26.74835 157 SER A N 1
ATOM 567 C CA . SER A 1 80 ? 5.90543 0.51347 -61.69925 1.000 28.35077 157 SER A CA 1
ATOM 568 C C . SER A 1 80 ? 6.69616 1.75296 -62.09247 1.000 33.41948 157 SER A C 1
ATOM 569 O O . SER A 1 80 ? 7.50521 1.73114 -63.02204 1.000 33.40951 157 SER A O 1
ATOM 572 N N . LEU A 1 81 ? 6.46937 2.85243 -61.37918 1.000 30.22824 158 LEU A N 1
ATOM 573 C CA . LEU A 1 81 ? 7.13889 4.10268 -61.70500 1.000 32.59601 158 LEU A CA 1
ATOM 574 C C . LEU A 1 81 ? 8.60505 4.05437 -61.29745 1.000 34.16275 158 LEU A C 1
ATOM 575 O O . LEU A 1 81 ? 8.95929 3.52585 -60.24028 1.000 32.66638 158 LEU A O 1
ATOM 580 N N . THR A 1 82 ? 9.45983 4.61153 -62.15255 1.000 34.09266 159 THR A N 1
ATOM 581 C CA . THR A 1 82 ? 10.87565 4.76839 -61.85950 1.000 30.82139 159 THR A CA 1
ATOM 582 C C . THR A 1 82 ? 11.30491 6.22793 -61.84460 1.000 35.92504 159 THR A C 1
ATOM 583 O O . THR A 1 82 ? 12.47224 6.51605 -61.55295 1.000 31.55622 159 THR A O 1
ATOM 587 N N . SER A 1 83 ? 10.39900 7.15201 -62.14650 1.000 32.63004 160 SER A N 1
ATOM 588 C CA . SER A 1 83 ? 10.73893 8.55960 -62.29580 1.000 36.55614 160 SER A CA 1
ATOM 589 C C . SER A 1 83 ? 9.44421 9.35815 -62.32552 1.000 37.01177 160 SER A C 1
ATOM 590 O O . SER A 1 83 ? 8.34465 8.79779 -62.32375 1.000 36.46026 160 SER A O 1
ATOM 593 N N . LEU A 1 84 ? 9.59169 10.68201 -62.35306 1.000 35.74780 161 LEU A N 1
ATOM 594 C CA . LEU A 1 84 ? 8.46955 11.59984 -62.42032 1.000 37.20379 161 LEU A CA 1
ATOM 595 C C . LEU A 1 84 ? 8.82592 12.73876 -63.36500 1.000 34.37831 161 LEU A C 1
ATOM 596 O O . LEU A 1 84 ? 9.98697 13.17244 -63.40536 1.000 34.06666 161 LEU A O 1
ATOM 601 N N . PRO A 1 85 ? 7.86167 13.23715 -64.13335 1.000 34.90227 162 PRO A N 1
ATOM 602 C CA . PRO A 1 85 ? 8.16242 14.32883 -65.06567 1.000 40.48741 162 PRO A CA 1
ATOM 603 C C . PRO A 1 85 ? 8.50985 15.61065 -64.32339 1.000 39.84259 162 PRO A C 1
ATOM 604 O O . PRO A 1 85 ? 7.94334 15.91654 -63.27091 1.000 37.93945 162 PRO A O 1
ATOM 608 N N . ASP A 1 86 ? 9.46057 16.36214 -64.88570 1.000 40.51343 163 ASP A N 1
ATOM 609 C CA . ASP A 1 86 ? 9.85767 17.63037 -64.28505 1.000 45.31339 163 ASP A CA 1
ATOM 610 C C . ASP A 1 86 ? 8.71587 18.63571 -64.25321 1.000 39.88900 163 ASP A C 1
ATOM 611 O O . ASP A 1 86 ? 8.78089 19.60677 -63.49153 1.000 41.36166 163 ASP A O 1
ATOM 616 N N . SER A 1 87 ? 7.66997 18.42125 -65.05248 1.000 37.75980 164 SER A N 1
ATOM 617 C CA . SER A 1 87 ? 6.53929 19.33913 -65.07826 1.000 40.97424 164 SER A CA 1
ATOM 618 C C . SER A 1 87 ? 5.78720 19.38744 -63.75550 1.000 39.70739 164 SER A C 1
ATOM 619 O O . SER A 1 87 ? 4.98539 20.30650 -63.55538 1.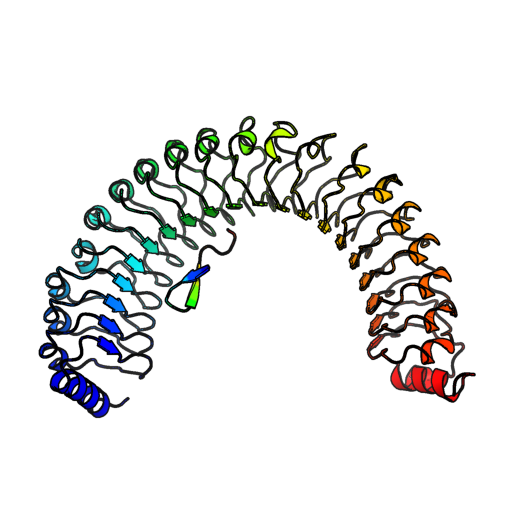000 43.58451 164 SER A O 1
ATOM 622 N N . LEU A 1 88 ? 6.01278 18.42804 -62.85377 1.000 37.56272 165 LEU A N 1
ATOM 623 C CA . LEU A 1 88 ? 5.36507 18.48068 -61.54840 1.000 39.49243 165 LEU A CA 1
ATOM 624 C C . LEU A 1 88 ? 5.81365 19.68449 -60.72937 1.000 36.03897 165 LEU A C 1
ATOM 625 O O . LEU A 1 88 ? 5.21465 19.95824 -59.68314 1.000 38.71151 165 LEU A O 1
ATOM 630 N N . ASP A 1 89 ? 6.84599 20.40471 -61.18359 1.000 44.14441 166 ASP A N 1
ATOM 631 C CA . ASP A 1 89 ? 7.22052 21.67549 -60.56729 1.000 43.51437 166 ASP A CA 1
ATOM 632 C C . ASP A 1 89 ? 6.01847 22.59339 -60.39891 1.000 47.07403 166 ASP A C 1
ATOM 633 O O . ASP A 1 89 ? 5.94343 23.36287 -59.43436 1.000 47.18735 166 ASP A O 1
ATOM 638 N N . ASN A 1 90 ? 5.07736 22.54250 -61.33831 1.000 43.89688 167 ASN A N 1
ATOM 639 C CA . ASN A 1 90 ? 3.97373 23.49320 -61.36934 1.000 45.04679 167 ASN A CA 1
ATOM 640 C C . ASN A 1 90 ? 2.89135 23.19640 -60.34230 1.000 40.68143 167 ASN A C 1
ATOM 641 O O . ASN A 1 90 ? 1.95186 23.98940 -60.21466 1.000 37.48129 167 ASN A O 1
ATOM 646 N N . LEU A 1 91 ? 2.99591 22.08690 -59.61193 1.000 38.37029 168 LEU A N 1
ATOM 647 C CA . LEU A 1 91 ? 2.03043 21.75574 -58.56342 1.000 38.07115 168 LEU A CA 1
ATOM 648 C C . LEU A 1 91 ? 2.44523 22.44474 -57.26114 1.000 38.77435 168 LEU A C 1
ATOM 649 O O . LEU A 1 91 ? 2.88288 21.82330 -56.29090 1.000 40.31170 168 LEU A O 1
ATOM 654 N N . LYS A 1 92 ? 2.29362 23.77253 -57.25974 1.000 41.59426 169 LYS A N 1
ATOM 655 C CA . LYS A 1 92 ? 2.70712 24.58967 -56.12295 1.000 39.37888 169 LYS A CA 1
ATOM 656 C C . LYS A 1 92 ? 1.85461 24.36860 -54.87961 1.000 39.19476 169 LYS A C 1
ATOM 657 O O . LYS A 1 92 ? 2.19670 24.90071 -53.81922 1.000 41.27713 169 LYS A O 1
ATOM 663 N N . LYS A 1 93 ? 0.75779 23.61976 -54.97703 1.000 41.57065 170 LYS A N 1
ATOM 664 C CA . LYS A 1 93 ? -0.12158 23.37964 -53.84023 1.000 44.15619 170 LYS A CA 1
ATOM 665 C C . LYS A 1 93 ? -0.10345 21.93480 -53.36036 1.000 40.00530 170 LYS A C 1
ATOM 666 O O . LYS A 1 93 ? -0.88399 21.58387 -52.46830 1.000 38.47691 170 LYS A O 1
ATOM 672 N N . LEU A 1 94 ? 0.75482 21.08827 -53.92215 1.000 35.22815 171 LEU A N 1
ATOM 673 C CA . LEU A 1 94 ? 0.74400 19.67570 -53.56391 1.000 33.20954 171 LEU A CA 1
ATOM 674 C C . LEU A 1 94 ? 1.12058 19.49858 -52.09947 1.000 35.50010 171 LEU A C 1
ATOM 675 O O . LEU A 1 94 ? 2.17302 19.96802 -51.65621 1.000 36.41566 171 LEU A O 1
ATOM 680 N N . ARG A 1 95 ? 0.26144 18.81431 -51.34972 1.000 38.48950 172 ARG A N 1
ATOM 681 C CA . ARG A 1 95 ? 0.47988 18.58836 -49.92687 1.000 36.04077 172 ARG A CA 1
ATOM 682 C C . ARG A 1 95 ? 0.88422 17.15815 -49.60341 1.000 35.34338 172 ARG A C 1
ATOM 683 O O . ARG A 1 95 ? 1.77133 16.94433 -48.77152 1.000 34.51240 172 ARG A O 1
ATOM 691 N N . MET A 1 96 ? 0.25906 16.17396 -50.24449 1.000 38.49017 173 MET A N 1
ATOM 692 C CA . MET A 1 96 ? 0.53169 14.76776 -49.98473 1.000 34.08187 173 MET A CA 1
ATOM 693 C C . MET A 1 96 ? 0.90514 14.08119 -51.28889 1.000 37.28662 173 MET A C 1
ATOM 694 O O . MET A 1 96 ? 0.17862 14.18660 -52.28292 1.000 31.75446 173 MET A O 1
ATOM 699 N N . LEU A 1 97 ? 2.03928 13.38524 -51.27913 1.000 31.43174 174 LEU A N 1
ATOM 700 C CA . LEU A 1 97 ? 2.49761 12.59174 -52.41215 1.000 32.09433 174 LEU A CA 1
ATOM 701 C C . LEU A 1 97 ? 2.86588 11.20923 -51.89661 1.000 34.98772 174 LEU A C 1
ATOM 702 O O . LEU A 1 97 ? 3.69037 11.08551 -50.98458 1.000 28.20689 174 LEU A O 1
ATOM 707 N N . ASP A 1 98 ? 2.24935 10.17482 -52.46597 1.000 29.84630 175 ASP A N 1
ATOM 708 C CA . ASP A 1 98 ? 2.47709 8.79546 -52.04534 1.000 31.91958 175 ASP A CA 1
ATOM 709 C C . ASP A 1 98 ? 3.05581 8.02578 -53.22382 1.000 31.36604 175 ASP A C 1
ATOM 710 O O . ASP A 1 98 ? 2.36897 7.80932 -54.22896 1.000 28.44485 175 ASP A O 1
ATOM 715 N N . LEU A 1 99 ? 4.32063 7.61893 -53.09900 1.000 30.77185 176 LEU A N 1
ATOM 716 C CA . LEU A 1 99 ? 5.00940 6.85163 -54.13044 1.000 28.03850 176 LEU A CA 1
ATOM 717 C C . LEU A 1 99 ? 5.37674 5.45238 -53.64921 1.000 28.73179 176 LEU A C 1
ATOM 718 O O . LEU A 1 99 ? 6.27169 4.81913 -54.21793 1.000 29.16817 176 LEU A O 1
ATOM 723 N N . ARG A 1 100 ? 4.70114 4.95465 -52.61611 1.000 27.50477 177 ARG A N 1
ATOM 724 C CA . ARG A 1 100 ? 5.02650 3.64168 -52.07904 1.000 31.36289 177 ARG A CA 1
ATOM 725 C C . ARG A 1 100 ? 4.80305 2.55734 -53.12694 1.000 26.66309 177 ARG A C 1
ATOM 726 O O . ARG A 1 100 ? 3.98518 2.69905 -54.04009 1.000 31.44528 177 ARG A O 1
ATOM 734 N N . HIS A 1 101 ? 5.54471 1.45989 -52.98326 1.000 28.65637 178 HIS A N 1
ATOM 735 C CA . HIS A 1 101 ? 5.35582 0.26855 -53.80958 1.000 31.36225 178 HIS A CA 1
ATOM 736 C C . HIS A 1 101 ? 5.47662 0.59619 -55.29875 1.000 30.38676 178 HIS A C 1
ATOM 737 O O . HIS A 1 101 ? 4.58685 0.30254 -56.10055 1.000 26.94627 178 HIS A O 1
ATOM 744 N N . ASN A 1 102 ? 6.59457 1.22168 -55.66313 1.000 27.34850 179 ASN A N 1
ATOM 745 C CA . ASN A 1 102 ? 6.94092 1.42099 -57.06464 1.000 32.74731 179 ASN A CA 1
ATOM 746 C C . ASN A 1 102 ? 8.28784 0.76592 -57.34485 1.000 32.45649 179 ASN A C 1
ATOM 747 O O . ASN A 1 102 ? 8.61812 -0.25823 -56.73630 1.000 36.72174 179 ASN A O 1
ATOM 752 N N . LYS A 1 103 ? 9.07152 1.33941 -58.25400 1.000 30.19543 180 LYS A N 1
ATOM 753 C CA . LYS A 1 103 ? 10.37122 0.78788 -58.61610 1.000 35.11810 180 LYS A CA 1
ATOM 754 C C . LYS A 1 103 ? 11.43147 1.87418 -58.58928 1.000 31.17678 180 LYS A C 1
ATOM 755 O O . LYS A 1 103 ? 12.37501 1.87242 -59.38729 1.000 31.98324 180 LYS A O 1
ATOM 761 N N . LEU A 1 104 ? 11.28410 2.81616 -57.66049 1.000 31.78230 181 LEU A N 1
ATOM 762 C CA . LEU A 1 104 ? 12.22161 3.92059 -57.54528 1.000 29.83682 181 LEU A CA 1
ATOM 763 C C . LEU A 1 104 ? 13.56794 3.41849 -57.04432 1.000 36.39242 181 LEU A C 1
ATOM 764 O O . LEU A 1 104 ? 13.64564 2.71800 -56.02991 1.000 36.20824 181 LEU A O 1
ATOM 769 N N . ARG A 1 105 ? 14.62667 3.75817 -57.77095 1.000 30.79735 182 ARG A N 1
ATOM 770 C CA . ARG A 1 105 ? 15.98718 3.58255 -57.28604 1.000 32.61716 182 ARG A CA 1
ATOM 771 C C . ARG A 1 105 ? 16.52265 4.85334 -56.64805 1.000 33.55151 182 ARG A C 1
ATOM 772 O O . ARG A 1 105 ? 17.66748 4.87216 -56.18396 1.000 34.75436 182 ARG A O 1
ATOM 780 N N . GLU A 1 106 ? 15.71005 5.90494 -56.61293 1.000 30.54584 183 GLU A N 1
ATOM 781 C CA . GLU A 1 106 ? 16.09493 7.20504 -56.08999 1.000 33.22623 183 GLU A CA 1
ATOM 782 C C . GLU A 1 106 ? 14.82135 7.99704 -55.85043 1.000 33.40913 183 GLU A C 1
ATOM 783 O O . GLU A 1 106 ? 13.75003 7.64510 -56.35102 1.000 35.45730 183 GLU A O 1
ATOM 789 N N . ILE A 1 107 ? 14.94851 9.07354 -55.08355 1.000 35.71903 184 ILE A N 1
ATOM 790 C CA . ILE A 1 107 ? 13.86065 10.03957 -54.96896 1.000 33.78050 184 ILE A CA 1
ATOM 791 C C . ILE A 1 107 ? 13.85261 10.85546 -56.25618 1.000 35.76669 184 ILE A C 1
ATOM 792 O O . ILE A 1 107 ? 14.87188 11.47416 -56.59586 1.000 36.89570 184 ILE A O 1
ATOM 797 N N . PRO A 1 108 ? 12.75329 10.87192 -57.00914 1.000 31.81737 185 PRO A N 1
ATOM 798 C CA . PRO A 1 108 ? 12.73909 11.61739 -58.27345 1.000 34.38746 185 PRO A CA 1
ATOM 799 C C . PRO A 1 108 ? 13.19995 13.05416 -58.07367 1.000 33.48709 185 PRO A C 1
ATOM 800 O O . PRO A 1 108 ? 12.83772 13.71543 -57.09796 1.000 33.92412 185 PRO A O 1
ATOM 804 N N . SER A 1 109 ? 14.01607 13.53117 -59.01612 1.000 33.19128 186 SER A N 1
ATOM 805 C CA . SER A 1 109 ? 14.62927 14.84809 -58.88218 1.000 38.58753 186 SER A CA 1
ATOM 806 C C . SER A 1 109 ? 13.59037 15.92765 -58.60282 1.000 38.78917 186 SER A C 1
ATOM 807 O O . SER A 1 109 ? 13.82258 16.82895 -57.78906 1.000 36.64247 186 SER A O 1
ATOM 810 N N . VAL A 1 110 ? 12.43114 15.84790 -59.26131 1.000 40.38660 187 VAL A N 1
ATOM 811 C CA . VAL A 1 110 ? 11.42181 16.89002 -59.11519 1.000 38.49325 187 VAL A CA 1
ATOM 812 C C . VAL A 1 110 ? 10.80565 16.90696 -57.72178 1.000 38.02376 187 VAL A C 1
ATOM 813 O O . VAL A 1 110 ? 10.28585 17.94434 -57.29423 1.000 36.38840 187 VAL A O 1
ATOM 817 N N . VAL A 1 111 ? 10.84650 15.78794 -56.99444 1.000 36.08685 188 VAL A N 1
ATOM 818 C CA . VAL A 1 111 ? 10.24101 15.75570 -55.66512 1.000 33.47921 188 VAL A CA 1
ATOM 819 C C . VAL A 1 111 ? 10.94271 16.73517 -54.73299 1.000 37.34377 188 VAL A C 1
ATOM 820 O O . VAL A 1 111 ? 10.30168 17.39648 -53.90600 1.000 33.57390 188 VAL A O 1
ATOM 824 N N . TYR A 1 112 ? 12.26804 16.84633 -54.84761 1.000 36.43903 189 TYR A N 1
ATOM 825 C CA . TYR A 1 112 ? 13.00919 17.77015 -53.99730 1.000 34.91460 189 TYR A CA 1
ATOM 826 C C . TYR A 1 112 ? 12.61223 19.22293 -54.22348 1.000 40.96832 189 TYR A C 1
ATOM 827 O O . TYR A 1 112 ? 12.95924 20.07684 -53.40015 1.000 39.07924 189 TYR A O 1
ATOM 836 N N . ARG A 1 113 ? 11.90374 19.52450 -55.30992 1.000 39.55191 190 ARG A N 1
ATOM 837 C CA . ARG A 1 113 ? 11.45205 20.87713 -55.60063 1.000 36.59882 190 ARG A CA 1
ATOM 838 C C . ARG A 1 113 ? 9.98626 21.09737 -55.25396 1.000 33.53655 190 ARG A C 1
ATOM 839 O O . ARG A 1 113 ? 9.45402 22.17658 -55.52832 1.000 43.38790 190 ARG A O 1
ATOM 847 N N . LEU A 1 114 ? 9.32364 20.10702 -54.65809 1.000 33.44519 191 LEU A N 1
ATOM 848 C CA . LEU A 1 114 ? 7.92569 20.24361 -54.24792 1.000 36.70451 191 LEU A CA 1
ATOM 849 C C . LEU A 1 114 ? 7.87133 20.70940 -52.79146 1.000 39.61492 191 LEU A C 1
ATOM 850 O O . LEU A 1 114 ? 7.42249 20.00437 -51.88691 1.000 43.88670 191 LEU A O 1
ATOM 855 N N . ASP A 1 115 ? 8.33897 21.94356 -52.57842 1.000 43.35900 192 ASP A N 1
ATOM 856 C CA . ASP A 1 115 ? 8.50934 22.46262 -51.22309 1.000 43.48675 192 ASP A CA 1
ATOM 857 C C . ASP A 1 115 ? 7.19304 22.78961 -50.52738 1.000 44.02372 192 ASP A C 1
ATOM 858 O O . ASP A 1 115 ? 7.22479 23.25211 -49.38106 1.000 41.39791 192 ASP A O 1
ATOM 863 N N . SER A 1 116 ? 6.04954 22.56010 -51.16792 1.000 41.51041 193 SER A N 1
ATOM 864 C CA . SER A 1 116 ? 4.76003 22.67814 -50.50013 1.000 39.77995 193 SER A CA 1
ATOM 865 C C . SER A 1 116 ? 4.34093 21.39257 -49.79457 1.000 42.24149 193 SER A C 1
ATOM 866 O O . SER A 1 116 ? 3.32043 21.38910 -49.09691 1.000 36.57396 193 SER A O 1
ATOM 869 N N . LEU A 1 117 ? 5.10249 20.31198 -49.95453 1.000 32.45821 194 LEU A N 1
ATOM 870 C CA . LEU A 1 117 ? 4.70742 19.01702 -49.41624 1.000 38.11349 194 LEU A CA 1
ATOM 871 C C . LEU A 1 117 ? 4.76319 19.00539 -47.89483 1.000 35.61923 194 LEU A C 1
ATOM 872 O O . LEU A 1 117 ? 5.72525 19.48258 -47.28730 1.000 34.62742 194 LEU A O 1
ATOM 877 N N . THR A 1 118 ? 3.71981 18.44467 -47.28110 1.000 36.30021 195 THR A N 1
ATOM 878 C CA . THR A 1 118 ? 3.70048 18.17541 -45.85076 1.000 38.00116 195 THR A CA 1
ATOM 879 C C . THR A 1 118 ? 3.66429 16.68807 -45.52671 1.000 38.54873 195 THR A C 1
ATOM 880 O O . THR A 1 118 ? 3.82058 16.32219 -44.35622 1.000 36.56013 195 THR A O 1
ATOM 884 N N . THR A 1 119 ? 3.46798 15.82782 -46.52379 1.000 34.01251 196 THR A N 1
ATOM 885 C CA . THR A 1 119 ? 3.36631 14.38881 -46.30341 1.000 33.13604 196 THR A CA 1
ATOM 886 C C . THR A 1 119 ? 3.94793 13.67635 -47.51341 1.000 36.95754 196 THR A C 1
ATOM 887 O O . THR A 1 119 ? 3.49072 13.89858 -48.63929 1.000 33.96336 196 THR A O 1
ATOM 891 N N . LEU A 1 120 ? 4.94454 12.82169 -47.28574 1.000 31.57437 197 LEU A N 1
ATOM 892 C CA . LEU A 1 120 ? 5.63493 12.13211 -48.37124 1.000 35.27389 197 LEU A CA 1
ATOM 893 C C . LEU A 1 120 ? 5.85781 10.67801 -47.98253 1.000 32.37158 197 LEU A C 1
ATOM 894 O O . LEU A 1 120 ? 6.52635 10.39721 -46.98282 1.000 30.76764 197 LEU A O 1
ATOM 899 N N . TYR A 1 121 ? 5.30357 9.76014 -48.77212 1.000 27.27100 198 TYR A N 1
ATOM 900 C CA . TYR A 1 121 ? 5.45657 8.32495 -48.55921 1.000 28.31064 198 TYR A CA 1
ATOM 901 C C . TYR A 1 121 ? 6.31807 7.74332 -49.67280 1.000 33.57950 198 TYR A C 1
ATOM 902 O O . TYR A 1 121 ? 5.93682 7.79221 -50.84787 1.000 29.40031 198 TYR A O 1
ATOM 911 N N . LEU A 1 122 ? 7.46960 7.18315 -49.30073 1.000 28.14252 199 LEU A N 1
ATOM 912 C CA . LEU A 1 122 ? 8.36533 6.52078 -50.24258 1.000 25.88328 199 LEU A CA 1
ATOM 913 C C . LEU A 1 122 ? 8.55702 5.04901 -49.89346 1.000 32.94702 199 LEU A C 1
ATOM 914 O O . LEU A 1 122 ? 9.51083 4.41930 -50.36048 1.000 31.12168 199 LEU A O 1
ATOM 919 N N . ARG A 1 123 ? 7.64950 4.49080 -49.09566 1.000 31.77911 200 ARG A N 1
ATOM 920 C CA . ARG A 1 123 ? 7.84299 3.17203 -48.50792 1.000 33.12951 200 ARG A CA 1
ATOM 921 C C . ARG A 1 123 ? 7.90959 2.07810 -49.56908 1.000 30.23880 200 ARG A C 1
ATOM 922 O O . ARG A 1 123 ? 7.14520 2.07428 -50.53708 1.000 31.40346 200 ARG A O 1
ATOM 930 N N . PHE A 1 124 ? 8.83517 1.13917 -49.37038 1.000 30.31841 201 PHE A N 1
ATOM 931 C CA . PHE A 1 124 ? 8.96323 -0.06221 -50.19789 1.000 29.02185 201 PHE A CA 1
ATOM 932 C C . PHE A 1 124 ? 9.33438 0.28632 -51.64193 1.000 32.96835 201 PHE A C 1
ATOM 933 O O . PHE A 1 124 ? 8.59106 0.02588 -52.59119 1.000 29.62436 201 PHE A O 1
ATOM 941 N N . ASN A 1 125 ? 10.51378 0.87877 -51.78888 1.000 30.68612 202 ASN A N 1
ATOM 942 C CA . ASN A 1 125 ? 11.13690 1.06741 -53.09327 1.000 34.06331 202 ASN A CA 1
ATOM 943 C C . ASN A 1 125 ? 12.56713 0.54625 -52.97520 1.000 33.10506 202 ASN A C 1
ATOM 944 O O . ASN A 1 125 ? 12.90024 -0.25190 -52.09040 1.000 31.05211 202 ASN A O 1
ATOM 949 N N . ARG A 1 126 ? 13.44144 1.00460 -53.86920 1.000 30.84557 203 ARG A N 1
ATOM 950 C CA . ARG A 1 126 ? 14.85129 0.63425 -53.84203 1.000 35.88550 203 ARG A CA 1
ATOM 951 C C . ARG A 1 126 ? 15.74521 1.86589 -53.74280 1.000 33.30651 203 ARG A C 1
ATOM 952 O O . ARG A 1 126 ? 16.86137 1.88034 -54.26570 1.000 35.55337 203 ARG A O 1
ATOM 960 N N . ILE A 1 127 ? 15.25890 2.90624 -53.06458 1.000 32.91324 204 ILE A N 1
ATOM 961 C CA . ILE A 1 127 ? 16.02829 4.13127 -52.89478 1.000 30.99680 204 ILE A CA 1
ATOM 962 C C . ILE A 1 127 ? 17.26616 3.85476 -52.05348 1.000 35.42509 204 ILE A C 1
ATOM 963 O O . ILE A 1 127 ? 17.21533 3.12129 -51.05534 1.000 33.63240 204 ILE A O 1
ATOM 968 N N . THR A 1 128 ? 18.39108 4.45320 -52.44839 1.000 33.64973 205 THR A N 1
ATOM 969 C CA . THR A 1 128 ? 19.64251 4.29266 -51.72436 1.000 38.96147 205 THR A CA 1
ATOM 970 C C . THR A 1 128 ? 20.19792 5.58436 -51.14506 1.000 39.40134 205 THR A C 1
ATOM 971 O O . THR A 1 128 ? 21.04955 5.51628 -50.25263 1.000 42.24135 205 THR A O 1
ATOM 975 N N . THR A 1 129 ? 19.74685 6.74747 -51.61200 1.000 36.91589 206 THR A N 1
ATOM 976 C CA . THR A 1 129 ? 20.31459 8.01947 -51.19088 1.000 38.82401 206 THR A CA 1
ATOM 977 C C . THR A 1 129 ? 19.20895 9.01952 -50.89300 1.000 40.97033 206 THR A C 1
ATOM 978 O O . THR A 1 129 ? 18.19632 9.07061 -51.59706 1.000 41.55014 206 THR A O 1
ATOM 982 N N . VAL A 1 130 ? 19.41321 9.80722 -49.84198 1.000 40.72045 207 VAL A N 1
ATOM 983 C CA . VAL A 1 130 ? 18.58212 10.96339 -49.52845 1.000 39.91805 207 VAL A CA 1
ATOM 984 C C . VAL A 1 130 ? 19.44886 12.19621 -49.74238 1.000 42.35239 207 VAL A C 1
ATOM 985 O O . VAL A 1 130 ? 20.33683 12.48971 -48.93219 1.000 43.43698 207 VAL A O 1
ATOM 989 N N . GLU A 1 131 ? 19.19787 12.91475 -50.83455 1.000 35.79240 208 GLU A N 1
ATOM 990 C CA . GLU A 1 131 ? 20.04689 14.03058 -51.22539 1.000 39.29202 208 GLU A CA 1
ATOM 991 C C . GLU A 1 131 ? 19.96132 15.17332 -50.21691 1.000 40.80615 208 GLU A C 1
ATOM 992 O O . GLU A 1 131 ? 18.99488 15.30676 -49.46079 1.000 38.70624 208 GLU A O 1
ATOM 998 N N . LYS A 1 132 ? 20.99794 16.01683 -50.22728 1.000 41.99491 209 LYS A N 1
ATOM 999 C CA . LYS A 1 132 ? 20.99850 17.20417 -49.38138 1.000 43.21802 209 LYS A CA 1
ATOM 1000 C C . LYS A 1 132 ? 19.78323 18.07885 -49.64808 1.000 43.72730 209 LYS A C 1
ATOM 1001 O O . LYS A 1 132 ? 19.34753 18.82343 -48.76073 1.000 39.42642 209 LYS A O 1
ATOM 1007 N N . ASP A 1 133 ? 19.22446 18.00077 -50.85745 1.000 42.74658 210 ASP A N 1
ATOM 1008 C CA . ASP A 1 133 ? 18.12189 18.86389 -51.26756 1.000 46.80425 210 ASP A CA 1
ATOM 1009 C C . ASP A 1 133 ? 16.84949 18.56727 -50.48322 1.000 43.17245 210 ASP A C 1
ATOM 1010 O O . ASP A 1 133 ? 15.86609 19.30253 -50.58550 1.000 41.31538 210 ASP A O 1
ATOM 1015 N N . ILE A 1 134 ? 16.85598 17.49766 -49.68488 1.000 44.07475 211 ILE A N 1
ATOM 1016 C CA . ILE A 1 134 ? 15.73158 17.25423 -48.79298 1.000 41.54323 211 ILE A CA 1
ATOM 1017 C C . ILE A 1 134 ? 15.41686 18.49134 -47.95794 1.000 36.70178 211 ILE A C 1
ATOM 1018 O O . ILE A 1 134 ? 14.27164 18.66841 -47.52933 1.000 45.04652 211 ILE A O 1
ATOM 1023 N N . LYS A 1 135 ? 16.39714 19.37416 -47.73067 1.000 38.48771 212 LYS A N 1
ATOM 1024 C CA . LYS A 1 135 ? 16.13023 20.56666 -46.92496 1.000 44.41154 212 LYS A CA 1
ATOM 1025 C C . LYS A 1 135 ? 15.05657 21.44780 -47.54663 1.000 49.71761 212 LYS A C 1
ATOM 1026 O O . LYS A 1 135 ? 14.40509 22.22335 -46.83627 1.000 44.44877 212 LYS A O 1
ATOM 1032 N N . ASN A 1 136 ? 14.88369 21.37719 -48.86854 1.000 41.52107 213 ASN A N 1
ATOM 1033 C CA . ASN A 1 136 ? 13.88999 22.21055 -49.53554 1.000 44.61008 213 ASN A CA 1
ATOM 1034 C C . ASN A 1 136 ? 12.46608 21.85790 -49.12816 1.000 41.03856 213 ASN A C 1
ATOM 1035 O O . ASN A 1 136 ? 11.56299 22.68493 -49.29559 1.000 44.21380 213 ASN A O 1
ATOM 1040 N N . LEU A 1 137 ? 12.24298 20.65140 -48.61336 1.000 36.24467 214 LEU A N 1
ATOM 1041 C CA . LEU A 1 137 ? 10.91372 20.22706 -48.17587 1.000 42.90870 214 LEU A CA 1
ATOM 1042 C C . LEU A 1 137 ? 10.71650 20.55956 -46.69500 1.000 35.29504 214 LEU A C 1
ATOM 1043 O O . LEU A 1 137 ? 10.42707 19.70384 -45.85970 1.000 39.31189 214 LEU A O 1
ATOM 1048 N N . SER A 1 138 ? 10.87832 21.84847 -46.38278 1.000 41.32529 215 SER A N 1
ATOM 1049 C CA . SER A 1 138 ? 10.86347 22.30931 -44.99902 1.000 42.32473 215 SER A CA 1
ATOM 1050 C C . SER A 1 138 ? 9.48370 22.24288 -44.35829 1.000 40.61979 215 SER A C 1
ATOM 1051 O O . SER A 1 138 ? 9.37831 22.44034 -43.14324 1.000 42.23124 215 SER A O 1
ATOM 1054 N N . LYS A 1 139 ? 8.43166 21.98234 -45.12982 1.000 39.00982 216 LYS A N 1
ATOM 1055 C CA . LYS A 1 139 ? 7.08856 21.85444 -44.58172 1.000 39.02210 216 LYS A CA 1
ATOM 1056 C C . LYS A 1 139 ? 6.71875 20.41377 -44.25164 1.000 39.41214 216 LYS A C 1
ATOM 1057 O O . LYS A 1 139 ? 5.57770 20.15660 -43.85347 1.000 34.21040 216 LYS A O 1
ATOM 1063 N N . LEU A 1 140 ? 7.65069 19.47628 -44.40247 1.000 35.05638 217 LEU A N 1
ATOM 1064 C CA . LEU A 1 140 ? 7.35757 18.07140 -44.14757 1.000 33.21164 217 LEU A CA 1
ATOM 1065 C C . LEU A 1 140 ? 7.05601 17.85216 -42.67074 1.000 38.33801 217 LEU A C 1
ATOM 1066 O O . LEU A 1 140 ? 7.88862 18.14705 -41.80636 1.000 34.80647 217 LEU A O 1
ATOM 1071 N N . SER A 1 141 ? 5.85972 17.33751 -42.38210 1.000 40.75785 218 SER A N 1
ATOM 1072 C CA . SER A 1 141 ? 5.52373 16.87587 -41.04484 1.000 40.80946 218 SER A CA 1
ATOM 1073 C C . SER A 1 141 ? 5.46502 15.35964 -40.93430 1.000 38.43995 218 SER A C 1
ATOM 1074 O O . SER A 1 141 ? 5.63202 14.83127 -39.83071 1.000 37.56815 218 SER A O 1
ATOM 1077 N N . MET A 1 142 ? 5.24476 14.65080 -42.04062 1.000 35.43505 219 MET A N 1
ATOM 1078 C CA . MET A 1 142 ? 5.27954 13.19248 -42.05826 1.000 34.86186 219 MET A CA 1
ATOM 1079 C C . MET A 1 142 ? 6.13806 12.73632 -43.22689 1.000 35.53329 219 MET A C 1
ATOM 1080 O O . MET A 1 142 ? 5.84887 13.06970 -44.38124 1.000 32.63729 219 MET A O 1
ATOM 1085 N N . LEU A 1 143 ? 7.19405 11.98288 -42.92611 1.000 31.39224 220 LEU A N 1
ATOM 1086 C CA . LEU A 1 143 ? 8.08872 11.43699 -43.93790 1.000 32.56564 220 LEU A CA 1
ATOM 1087 C C . LEU A 1 143 ? 8.27170 9.94877 -43.68869 1.000 33.86909 220 LEU A C 1
ATOM 1088 O O . LEU A 1 143 ? 8.63975 9.54168 -42.58176 1.000 31.81521 220 LEU A O 1
ATOM 1093 N N . SER A 1 144 ? 8.01834 9.14173 -44.71556 1.000 33.11096 221 SER A N 1
ATOM 1094 C CA . SER A 1 144 ? 8.15638 7.69348 -44.62606 1.000 28.39632 221 SER A CA 1
ATOM 1095 C C . SER A 1 144 ? 9.06761 7.21545 -45.74444 1.000 30.53731 221 SER A C 1
ATOM 1096 O O . SER A 1 144 ? 8.72988 7.35389 -46.92434 1.000 31.69149 221 SER A O 1
ATOM 1099 N N . ILE A 1 145 ? 10.22238 6.66541 -45.37346 1.000 25.98184 222 ILE A N 1
ATOM 1100 C CA . ILE A 1 145 ? 11.12691 6.03696 -46.32945 1.000 31.09540 222 ILE A CA 1
ATOM 1101 C C . ILE A 1 145 ? 11.34018 4.59090 -45.90224 1.000 31.34274 222 ILE A C 1
ATOM 1102 O O . ILE A 1 145 ? 12.40218 4.00496 -46.14290 1.000 31.45691 222 ILE A O 1
ATOM 1107 N N . ARG A 1 146 ? 10.32470 4.00954 -45.26834 1.000 26.75143 223 ARG A N 1
ATOM 1108 C CA . ARG A 1 146 ? 10.43316 2.65135 -44.75519 1.000 27.78976 223 ARG A CA 1
ATOM 1109 C C . ARG A 1 146 ? 10.68625 1.66294 -45.88840 1.000 34.95951 223 ARG A C 1
ATOM 1110 O O . ARG A 1 146 ? 10.18467 1.82518 -47.00403 1.000 31.02053 223 ARG A O 1
ATOM 1118 N N . GLU A 1 147 ? 11.48599 0.63712 -45.59353 1.000 29.94017 224 GLU A N 1
ATOM 1119 C CA . GLU A 1 147 ? 11.77515 -0.45891 -46.51748 1.000 30.81734 224 GLU A CA 1
ATOM 1120 C C . GLU A 1 147 ? 12.37345 0.06529 -47.82811 1.000 35.67515 224 GLU A C 1
ATOM 1121 O O . GLU A 1 147 ? 11.77630 0.00118 -48.90561 1.000 32.77665 224 GLU A O 1
ATOM 1127 N N . ASN A 1 148 ? 13.59211 0.58662 -47.69664 1.000 31.25966 225 ASN A N 1
ATOM 1128 C CA . ASN A 1 148 ? 14.39717 0.95651 -48.85372 1.000 31.22245 225 ASN A CA 1
ATOM 1129 C C . ASN A 1 148 ? 15.82643 0.46711 -48.66550 1.000 31.79874 225 ASN A C 1
ATOM 1130 O O . ASN A 1 148 ? 16.05977 -0.53078 -47.97700 1.000 36.13416 225 ASN A O 1
ATOM 1135 N N . LYS A 1 149 ? 16.79126 1.16183 -49.26875 1.000 30.11609 226 LYS A N 1
ATOM 1136 C CA . LYS A 1 149 ? 18.19490 0.77975 -49.16566 1.000 35.81641 226 LYS A CA 1
ATOM 1137 C C . LYS A 1 149 ? 19.05796 1.92901 -48.66120 1.000 34.00590 226 LYS A C 1
ATOM 1138 O O . LYS A 1 149 ? 20.25534 1.97463 -48.95902 1.000 39.03775 226 LYS A O 1
ATOM 1144 N N . ILE A 1 150 ? 18.47832 2.85611 -47.90259 1.000 34.52917 227 ILE A N 1
ATOM 1145 C CA . ILE A 1 150 ? 19.19523 4.06323 -47.51163 1.000 32.19260 227 ILE A CA 1
ATOM 1146 C C . ILE A 1 150 ? 20.23214 3.72250 -46.44996 1.000 41.86650 227 ILE A C 1
ATOM 1147 O O . ILE A 1 150 ? 19.92088 3.09048 -45.43247 1.000 34.99358 227 ILE A O 1
ATOM 1152 N N . LYS A 1 151 ? 21.47978 4.13328 -46.68692 1.000 45.74338 228 LYS A N 1
ATOM 1153 C CA . LYS A 1 151 ? 22.57650 3.84214 -45.77354 1.000 45.65940 228 LYS A CA 1
ATOM 1154 C C . LYS A 1 151 ? 23.01908 5.04236 -44.94945 1.000 46.40920 228 LYS A C 1
ATOM 1155 O O . LYS A 1 151 ? 23.83217 4.87561 -44.03333 1.000 46.61121 228 LYS A O 1
ATOM 1161 N N . GLN A 1 152 ? 22.49777 6.23399 -45.22992 1.000 42.67021 229 GLN A N 1
ATOM 1162 C CA . GLN A 1 152 ? 22.89099 7.42347 -44.49052 1.000 45.34542 229 GLN A CA 1
ATOM 1163 C C . GLN A 1 152 ? 21.84085 8.50386 -44.69316 1.000 37.23647 229 GLN A C 1
ATOM 1164 O O . GLN A 1 152 ? 21.19314 8.56964 -45.74018 1.000 35.96814 229 GLN A O 1
ATOM 1170 N N . LEU A 1 153 ? 21.67288 9.34086 -43.67408 1.000 39.11482 230 LEU A N 1
ATOM 1171 C CA . LEU A 1 153 ? 20.81058 10.50588 -43.77342 1.000 36.58727 230 LEU A CA 1
ATOM 1172 C C . LEU A 1 153 ? 21.65742 11.76441 -43.79893 1.000 38.55457 230 LEU A C 1
ATOM 1173 O O . LEU A 1 153 ? 22.58188 11.89674 -42.98556 1.000 38.10256 230 LEU A O 1
ATOM 1178 N N . PRO A 1 154 ? 21.38578 12.70091 -44.70299 1.000 40.54770 231 PRO A N 1
ATOM 1179 C CA . PRO A 1 154 ? 22.18503 13.92752 -44.74471 1.000 33.65318 231 PRO A CA 1
ATOM 1180 C C . PRO A 1 154 ? 21.92885 14.79394 -43.52446 1.000 39.58020 231 PRO A C 1
ATOM 1181 O O . PRO A 1 154 ? 20.84556 14.77691 -42.93469 1.000 37.66010 231 PRO A O 1
ATOM 1185 N N . ALA A 1 155 ? 22.95431 15.55994 -43.14438 1.000 37.74096 232 ALA A N 1
ATOM 1186 C CA . ALA A 1 155 ? 22.78954 16.51177 -42.05204 1.000 38.48290 232 ALA A CA 1
ATOM 1187 C C . ALA A 1 155 ? 21.65193 17.48321 -42.33110 1.000 44.84203 232 ALA A C 1
ATOM 1188 O O . ALA A 1 155 ? 21.04455 18.01438 -41.39408 1.000 38.45336 232 ALA A O 1
ATOM 1190 N N . GLU A 1 156 ? 21.34460 17.72046 -43.60926 1.000 39.17803 233 GLU A N 1
ATOM 1191 C CA . GLU A 1 156 ? 20.25517 18.61441 -43.98161 1.000 45.61753 233 GLU A CA 1
ATOM 1192 C C . GLU A 1 156 ? 18.90189 18.14394 -43.46752 1.000 40.74649 233 GLU A C 1
ATOM 1193 O O . GLU A 1 156 ? 17.94231 18.92270 -43.50160 1.000 43.51438 233 GLU A O 1
ATOM 1199 N N . ILE A 1 157 ? 18.79375 16.89756 -43.00130 1.000 41.95429 234 ILE A N 1
ATOM 1200 C CA . ILE A 1 157 ? 17.54507 16.44055 -42.40748 1.000 42.93031 234 ILE A CA 1
ATOM 1201 C C . ILE A 1 157 ? 17.16163 17.30734 -41.21878 1.000 45.58830 234 ILE A C 1
ATOM 1202 O O . ILE A 1 157 ? 15.97802 17.40588 -40.87774 1.000 43.20727 234 ILE A O 1
ATOM 1207 N N . GLY A 1 158 ? 18.14082 17.94919 -40.58065 1.000 43.95603 235 GLY A N 1
ATOM 1208 C CA . GLY A 1 158 ? 17.88221 18.81953 -39.44973 1.000 45.21876 235 GLY A CA 1
ATOM 1209 C C . GLY A 1 158 ? 17.16797 20.10883 -39.79393 1.000 46.88656 235 GLY A C 1
ATOM 1210 O O . GLY A 1 158 ? 16.77563 20.83757 -38.87705 1.000 46.59358 235 GLY A O 1
ATOM 1211 N N . GLU A 1 159 ? 16.99555 20.41166 -41.08026 1.000 41.70317 236 GLU A N 1
ATOM 1212 C CA . GLU A 1 159 ? 16.24239 21.59190 -41.48048 1.000 46.39662 236 GLU A CA 1
ATOM 1213 C C . GLU A 1 159 ? 14.74171 21.33975 -41.54140 1.000 49.87973 236 GLU A C 1
ATOM 1214 O O . GLU A 1 159 ? 13.97889 22.28834 -41.75784 1.000 45.27557 236 GLU A O 1
ATOM 1220 N N . LEU A 1 160 ? 14.30442 20.09355 -41.35601 1.000 46.47468 237 LEU A N 1
ATOM 1221 C CA . LEU A 1 160 ? 12.88057 19.75541 -41.32615 1.000 43.28780 237 LEU A CA 1
ATOM 1222 C C . LEU A 1 160 ? 12.35144 19.93718 -39.90188 1.000 46.37158 237 LEU A C 1
ATOM 1223 O O . LEU A 1 160 ? 12.00929 18.98642 -39.19428 1.000 44.56769 237 LEU A O 1
ATOM 1228 N N . CYS A 1 161 ? 12.29165 21.20375 -39.48563 1.000 46.37143 238 CYS A N 1
ATOM 1229 C CA . CYS A 1 161 ? 11.87205 21.53634 -38.12945 1.000 49.83758 238 CYS A CA 1
ATOM 1230 C C . CYS A 1 161 ? 10.37372 21.36580 -37.89980 1.000 47.97315 238 CYS A C 1
ATOM 1231 O O . CYS A 1 161 ? 9.92308 21.50679 -36.75762 1.000 47.33075 238 CYS A O 1
ATOM 1234 N N . ASN A 1 162 ? 9.59365 21.06436 -38.93714 1.000 45.87634 239 ASN A N 1
ATOM 1235 C CA . ASN A 1 162 ? 8.19072 20.70986 -38.76589 1.000 39.67261 239 ASN A CA 1
ATOM 1236 C C . ASN A 1 162 ? 7.96077 19.20595 -38.76959 1.000 41.25696 239 ASN A C 1
ATOM 1237 O O . ASN A 1 162 ? 6.80744 18.76705 -38.72827 1.000 41.83614 239 ASN A O 1
ATOM 1242 N N . LEU A 1 163 ? 9.02306 18.40998 -38.81685 1.000 40.64281 240 LEU A N 1
ATOM 1243 C CA . LEU A 1 163 ? 8.87421 16.96396 -38.89019 1.000 36.47632 240 LEU A CA 1
ATOM 1244 C C . LEU A 1 163 ? 8.30382 16.42050 -37.58501 1.000 39.78090 240 LEU A C 1
ATOM 1245 O O . LEU A 1 163 ? 8.83561 16.68521 -36.50226 1.000 38.29907 240 LEU A O 1
ATOM 1250 N N . ILE A 1 164 ? 7.21930 15.65703 -37.68988 1.000 36.29203 241 ILE A N 1
ATOM 1251 C CA . ILE A 1 164 ? 6.56276 15.06383 -36.53659 1.000 38.96945 241 ILE A CA 1
ATOM 1252 C C . ILE A 1 164 ? 6.69529 13.54615 -36.53253 1.000 38.36152 241 ILE A C 1
ATOM 1253 O O . ILE A 1 164 ? 6.98795 12.94911 -35.49428 1.000 37.94259 241 ILE A O 1
ATOM 1258 N N . THR A 1 165 ? 6.47911 12.90752 -37.67964 1.000 34.34854 242 THR A N 1
ATOM 1259 C CA . THR A 1 165 ? 6.57658 11.45978 -37.81835 1.000 37.16311 242 THR A CA 1
ATOM 1260 C C . THR A 1 165 ? 7.63389 11.14562 -38.86605 1.000 36.48274 242 THR A C 1
ATOM 1261 O O . THR A 1 165 ? 7.53532 11.60729 -40.00783 1.000 33.29356 242 THR A O 1
ATOM 1265 N N . LEU A 1 166 ? 8.64275 10.36857 -38.47811 1.000 33.01720 243 LEU A N 1
ATOM 1266 C CA . LEU A 1 166 ? 9.72251 9.97640 -39.37510 1.000 31.69042 243 LEU A CA 1
ATOM 1267 C C . LEU A 1 166 ? 9.89343 8.46898 -39.28800 1.000 36.07653 243 LEU A C 1
ATOM 1268 O O . LEU A 1 166 ? 10.26977 7.94406 -38.23462 1.000 31.66135 243 LEU A O 1
ATOM 1273 N N . ASP A 1 167 ? 9.61974 7.77550 -40.39021 1.000 28.44272 244 ASP A N 1
ATOM 1274 C CA . ASP A 1 167 ? 9.70349 6.31947 -40.44609 1.000 29.80964 244 ASP A CA 1
ATOM 1275 C C . ASP A 1 167 ? 10.80775 5.93263 -41.42056 1.000 28.34242 244 ASP A C 1
ATOM 1276 O O . ASP A 1 167 ? 10.64430 6.06745 -42.63851 1.000 27.17982 244 ASP A O 1
ATOM 1281 N N . VAL A 1 168 ? 11.92780 5.45027 -40.88452 1.000 28.60451 245 VAL A N 1
ATOM 1282 C CA . VAL A 1 168 ? 13.01476 4.93221 -41.70720 1.000 30.73401 245 VAL A CA 1
ATOM 1283 C C . VAL A 1 168 ? 13.22606 3.46117 -41.36886 1.000 30.48330 245 VAL A C 1
ATOM 1284 O O . VAL A 1 168 ? 14.33349 2.93021 -41.51072 1.000 33.95484 245 VAL A O 1
ATOM 1288 N N . ALA A 1 169 ? 12.16221 2.79233 -40.92769 1.000 26.49969 246 ALA A N 1
ATOM 1289 C CA . ALA A 1 169 ? 12.25251 1.37472 -40.60146 1.000 30.36061 246 ALA A CA 1
ATOM 1290 C C . ALA A 1 169 ? 12.71946 0.56874 -41.80600 1.000 32.34793 246 ALA A C 1
ATOM 1291 O O . ALA A 1 169 ? 12.34911 0.85246 -42.94786 1.000 30.46893 246 ALA A O 1
ATOM 1293 N N . HIS A 1 170 ? 13.53622 -0.44930 -41.54153 1.000 32.16129 247 HIS A N 1
ATOM 1294 C CA . HIS A 1 170 ? 13.97526 -1.37600 -42.57815 1.000 30.37920 247 HIS A CA 1
ATOM 1295 C C . HIS A 1 170 ? 14.86298 -0.69899 -43.61613 1.000 31.77486 247 HIS A C 1
ATOM 1296 O O . HIS A 1 170 ? 14.52811 -0.66301 -44.80504 1.000 32.98998 247 HIS A O 1
ATOM 1303 N N . ASN A 1 171 ? 15.99896 -0.16402 -43.17322 1.000 29.39998 248 ASN A N 1
ATOM 1304 C CA . ASN A 1 171 ? 17.02200 0.32962 -44.08463 1.000 27.22708 248 ASN A CA 1
ATOM 1305 C C . ASN A 1 171 ? 18.38995 -0.17473 -43.64306 1.000 30.27019 248 ASN A C 1
ATOM 1306 O O . ASN A 1 171 ? 18.49024 -1.24161 -43.02864 1.000 37.68742 248 ASN A O 1
ATOM 1311 N N . GLN A 1 172 ? 19.44903 0.57641 -43.94692 1.000 31.10857 249 GLN A N 1
ATOM 1312 C CA . GLN A 1 172 ? 20.80839 0.14977 -43.63516 1.000 32.94547 249 GLN A CA 1
ATOM 1313 C C . GLN A 1 172 ? 21.58976 1.25355 -42.93242 1.000 34.98705 249 GLN A C 1
ATOM 1314 O O . GLN A 1 172 ? 22.81463 1.33221 -43.05887 1.000 36.27243 249 GLN A O 1
ATOM 1320 N N . LEU A 1 173 ? 20.89687 2.10851 -42.18421 1.000 34.31073 250 LEU A N 1
ATOM 1321 C CA . LEU A 1 173 ? 21.55827 3.19729 -41.47764 1.000 33.71728 250 LEU A CA 1
ATOM 1322 C C . LEU A 1 173 ? 22.48384 2.65122 -40.39837 1.000 37.18682 250 LEU A C 1
ATOM 1323 O O . LEU A 1 173 ? 22.08680 1.80143 -39.59534 1.000 37.46353 250 LEU A O 1
ATOM 1328 N N . GLU A 1 174 ? 23.72027 3.14379 -40.37733 1.000 37.31774 251 GLU A N 1
ATOM 1329 C CA . GLU A 1 174 ? 24.65021 2.82680 -39.30233 1.000 33.93820 251 GLU A CA 1
ATOM 1330 C C . GLU A 1 174 ? 24.72220 3.91460 -38.24413 1.000 40.18060 251 GLU A C 1
ATOM 1331 O O . GLU A 1 174 ? 25.06266 3.62388 -37.09235 1.000 37.46012 251 GLU A O 1
ATOM 1337 N N . HIS A 1 175 ? 24.41109 5.15550 -38.60924 1.000 34.98226 252 HIS A N 1
ATOM 1338 C CA . HIS A 1 175 ? 24.38145 6.26465 -37.67143 1.000 39.18366 252 HIS A CA 1
ATOM 1339 C C . HIS A 1 175 ? 23.23012 7.18593 -38.04010 1.000 39.12782 252 HIS A C 1
ATOM 1340 O O . HIS A 1 175 ? 22.59929 7.04347 -39.09122 1.000 34.31858 252 HIS A O 1
ATOM 1347 N N . LEU A 1 176 ? 22.95339 8.12470 -37.15084 1.000 36.54305 253 LEU A N 1
ATOM 1348 C CA . LEU A 1 176 ? 22.08800 9.25607 -37.41425 1.000 38.14123 253 LEU A CA 1
ATOM 1349 C C . LEU A 1 176 ? 22.91005 10.53449 -37.38651 1.000 39.62378 253 LEU A C 1
ATOM 1350 O O . LEU A 1 176 ? 23.79488 10.67797 -36.53557 1.000 41.67156 253 LEU A O 1
ATOM 1355 N N . PRO A 1 177 ? 22.66106 11.47186 -38.29489 1.000 38.36227 254 PRO A N 1
ATOM 1356 C CA . PRO A 1 177 ? 23.34710 12.76501 -38.20510 1.000 41.22409 254 PRO A CA 1
ATOM 1357 C C . PRO A 1 177 ? 22.95325 13.47463 -36.91974 1.000 38.15153 254 PRO A C 1
ATOM 1358 O O . PRO A 1 177 ? 21.78016 13.49869 -36.54090 1.000 34.61150 254 PRO A O 1
ATOM 1362 N N . LYS A 1 178 ? 23.94928 14.04131 -36.23448 1.000 38.95690 255 LYS A N 1
ATOM 1363 C CA . LYS A 1 178 ? 23.66120 14.73323 -34.98133 1.000 40.66887 255 LYS A CA 1
ATOM 1364 C C . LYS A 1 178 ? 22.63689 15.84112 -35.18407 1.000 46.50985 255 LYS A C 1
ATOM 1365 O O . LYS A 1 178 ? 21.88296 16.16781 -34.25972 1.000 41.56878 255 LYS A O 1
ATOM 1371 N N . GLU A 1 179 ? 22.58645 16.41960 -36.38718 1.000 42.79601 256 GLU A N 1
ATOM 1372 C CA . GLU A 1 179 ? 21.61585 17.46267 -36.69480 1.000 41.37358 256 GLU A CA 1
ATOM 1373 C C . GLU A 1 179 ? 20.17587 16.98160 -36.58144 1.000 41.17063 256 GLU A C 1
ATOM 1374 O O . GLU A 1 179 ? 19.26260 17.81434 -36.59563 1.000 45.14208 256 GLU A O 1
ATOM 1380 N N . ILE A 1 180 ? 19.94693 15.66903 -36.48212 1.000 35.81939 257 ILE A N 1
ATOM 1381 C CA . ILE A 1 180 ? 18.59157 15.17117 -36.26756 1.000 40.55280 257 ILE A CA 1
ATOM 1382 C C . ILE A 1 180 ? 17.98903 15.80031 -35.01999 1.000 45.83017 257 ILE A C 1
ATOM 1383 O O . ILE A 1 180 ? 16.76706 15.96899 -34.92491 1.000 47.06171 257 ILE A O 1
ATOM 1388 N N . GLY A 1 181 ? 18.82836 16.16317 -34.04924 1.000 40.21728 258 GLY A N 1
ATOM 1389 C CA . GLY A 1 181 ? 18.35956 16.85556 -32.86165 1.000 46.89078 258 GLY A CA 1
ATOM 1390 C C . GLY A 1 181 ? 17.74703 18.21596 -33.13117 1.000 47.67045 258 GLY A C 1
ATOM 1391 O O . GLY A 1 181 ? 17.16524 18.80504 -32.21287 1.000 49.87985 258 GLY A O 1
ATOM 1392 N N . ASN A 1 182 ? 17.86492 18.73245 -34.35503 1.000 42.28519 259 ASN A N 1
ATOM 1393 C CA . ASN A 1 182 ? 17.22265 19.99435 -34.69758 1.000 49.72134 259 ASN A CA 1
ATOM 1394 C C . ASN A 1 182 ? 15.75553 19.82522 -35.06841 1.000 48.20292 259 ASN A C 1
ATOM 1395 O O . ASN A 1 182 ? 15.03944 20.82677 -35.16962 1.000 46.64977 259 ASN A O 1
ATOM 1400 N N . CYS A 1 183 ? 15.29352 18.59184 -35.27169 1.000 50.56401 260 CYS A N 1
ATOM 1401 C CA . CYS A 1 183 ? 13.87924 18.32500 -35.53566 1.000 51.53422 260 CYS A CA 1
ATOM 1402 C C . CYS A 1 183 ? 13.13833 18.20990 -34.20206 1.000 44.55567 260 CYS A C 1
ATOM 1403 O O .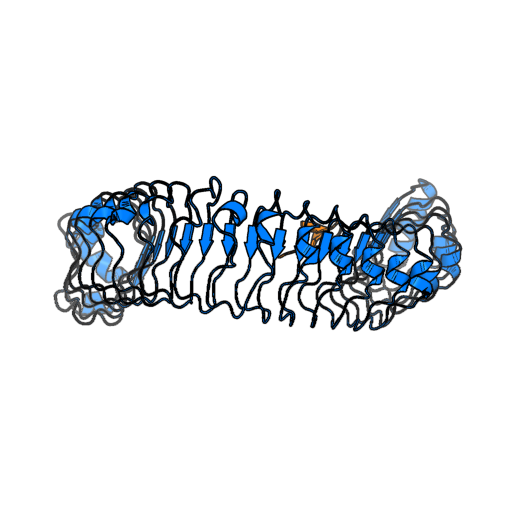 CYS A 1 183 ? 12.63021 17.15673 -33.81295 1.000 46.45742 260 CYS A O 1
ATOM 1406 N N . THR A 1 184 ? 13.07999 19.34429 -33.50020 1.000 46.19094 261 THR A N 1
ATOM 1407 C CA . THR A 1 184 ? 12.56334 19.37903 -32.13559 1.000 50.27243 261 THR A CA 1
ATOM 1408 C C . THR A 1 184 ? 11.09758 18.97678 -32.03376 1.000 43.94859 261 THR A C 1
ATOM 1409 O O . THR A 1 184 ? 10.60213 18.79681 -30.91613 1.000 41.77138 261 THR A O 1
ATOM 1413 N N . GLN A 1 185 ? 10.39283 18.83720 -33.15369 1.000 44.41579 262 GLN A N 1
ATOM 1414 C CA . GLN A 1 185 ? 8.98841 18.45279 -33.12879 1.000 43.75831 262 GLN A CA 1
ATOM 1415 C C . GLN A 1 185 ? 8.77349 16.94998 -33.27281 1.000 38.56322 262 GLN A C 1
ATOM 1416 O O . GLN A 1 185 ? 7.63977 16.48529 -33.11197 1.000 38.61588 262 GLN A O 1
ATOM 1422 N N . ILE A 1 186 ? 9.82460 16.18206 -33.56084 1.000 36.32011 263 ILE A N 1
ATOM 1423 C CA . ILE A 1 186 ? 9.66003 14.75498 -33.82029 1.000 35.63467 263 ILE A CA 1
ATOM 1424 C C . ILE A 1 186 ? 9.01959 14.08842 -32.61188 1.000 41.82408 263 ILE A C 1
ATOM 1425 O O . ILE A 1 186 ? 9.54605 14.15137 -31.49405 1.000 39.79841 263 ILE A O 1
ATOM 1430 N N . THR A 1 187 ? 7.87273 13.44336 -32.83291 1.000 33.71524 264 THR A N 1
ATOM 1431 C CA . THR A 1 187 ? 7.18914 12.69275 -31.79187 1.000 41.04301 264 THR A CA 1
ATOM 1432 C C . THR A 1 187 ? 7.12491 11.19577 -32.06017 1.000 37.89658 264 THR A C 1
ATOM 1433 O O . THR A 1 187 ? 6.98555 10.42414 -31.10535 1.000 35.75490 264 THR A O 1
ATOM 1437 N N . ASN A 1 188 ? 7.22669 10.76436 -33.31702 1.000 36.20472 265 ASN A N 1
ATOM 1438 C CA . ASN A 1 188 ? 7.21848 9.34877 -33.67483 1.000 35.12980 265 ASN A CA 1
ATOM 1439 C C . ASN A 1 188 ? 8.42781 9.07848 -34.55826 1.000 35.44241 265 ASN A C 1
ATOM 1440 O O . ASN A 1 188 ? 8.49725 9.57320 -35.68778 1.000 34.33844 265 ASN A O 1
ATOM 1445 N N . LEU A 1 189 ? 9.37775 8.29816 -34.04982 1.000 30.75066 266 LEU A N 1
ATOM 1446 C CA . LEU A 1 189 ? 10.59967 7.97376 -34.77932 1.000 34.11721 266 LEU A CA 1
ATOM 1447 C C . LEU A 1 189 ? 10.76045 6.45966 -34.80044 1.000 31.33732 266 LEU A C 1
ATOM 1448 O O . LEU A 1 189 ? 10.95466 5.84105 -33.74981 1.000 33.04259 266 LEU A O 1
ATOM 1453 N N . ASP A 1 190 ? 10.67765 5.85977 -35.98954 1.000 28.43406 267 ASP A N 1
ATOM 1454 C CA . ASP A 1 190 ? 10.82699 4.41573 -36.15136 1.000 29.88815 267 ASP A CA 1
ATOM 1455 C C . ASP A 1 190 ? 12.14027 4.13386 -36.87138 1.000 31.16686 267 ASP A C 1
ATOM 1456 O O . ASP A 1 190 ? 12.30365 4.48886 -38.04467 1.000 35.49086 267 ASP A O 1
ATOM 1461 N N . LEU A 1 191 ? 13.07001 3.48825 -36.16531 1.000 28.98839 268 LEU A N 1
ATOM 1462 C CA . LEU A 1 191 ? 14.36894 3.11401 -36.71203 1.000 25.53780 268 LEU A CA 1
ATOM 1463 C C . LEU A 1 191 ? 14.59399 1.60492 -36.66039 1.000 26.69326 268 LEU A C 1
ATOM 1464 O O . LEU A 1 191 ? 15.73937 1.14906 -36.73177 1.000 27.99261 268 LEU A O 1
ATOM 1469 N N . GLN A 1 192 ? 13.52378 0.82063 -36.54345 1.000 24.83715 269 GLN A N 1
ATOM 1470 C CA . GLN A 1 192 ? 13.65953 -0.62702 -36.43879 1.000 30.83392 269 GLN A CA 1
ATOM 1471 C C . GLN A 1 192 ? 14.28412 -1.21411 -37.70012 1.000 34.18392 269 GLN A C 1
ATOM 1472 O O . GLN A 1 192 ? 14.07891 -0.72337 -38.81312 1.000 27.10351 269 GLN A O 1
ATOM 1478 N N . HIS A 1 193 ? 15.05024 -2.28799 -37.51134 1.000 32.60724 270 HIS A N 1
ATOM 1479 C CA . HIS A 1 193 ? 15.63765 -3.05777 -38.60726 1.000 29.66927 270 HIS A CA 1
ATOM 1480 C C . HIS A 1 193 ? 16.54795 -2.18703 -39.47690 1.000 34.61587 270 HIS A C 1
ATOM 1481 O O . HIS A 1 193 ? 16.38111 -2.06883 -40.69348 1.000 30.70593 270 HIS A O 1
ATOM 1488 N N . ASN A 1 194 ? 17.52653 -1.57375 -38.81697 1.000 32.03742 271 ASN A N 1
ATOM 1489 C CA . ASN A 1 194 ? 18.62775 -0.91878 -39.50786 1.000 31.71489 271 ASN A CA 1
ATOM 1490 C C . ASN A 1 194 ? 19.93737 -1.54722 -39.05171 1.000 32.81632 271 ASN A C 1
ATOM 1491 O O . ASN A 1 194 ? 19.97074 -2.73355 -38.70988 1.000 31.19030 271 ASN A O 1
ATOM 1496 N N . GLU A 1 195 ? 21.01878 -0.77621 -39.04549 1.000 30.43880 272 GLU A N 1
ATOM 1497 C CA . GLU A 1 195 ? 22.31250 -1.26593 -38.58297 1.000 41.29778 272 GLU A CA 1
ATOM 1498 C C . GLU A 1 195 ? 22.96023 -0.24587 -37.65979 1.000 36.06363 272 GLU A C 1
ATOM 1499 O O . GLU A 1 195 ? 24.18202 -0.06746 -37.65183 1.000 36.32630 272 GLU A O 1
ATOM 1505 N N . LEU A 1 196 ? 22.14029 0.43303 -36.86120 1.000 32.87354 273 LEU A N 1
ATOM 1506 C CA . LEU A 1 196 ? 22.6243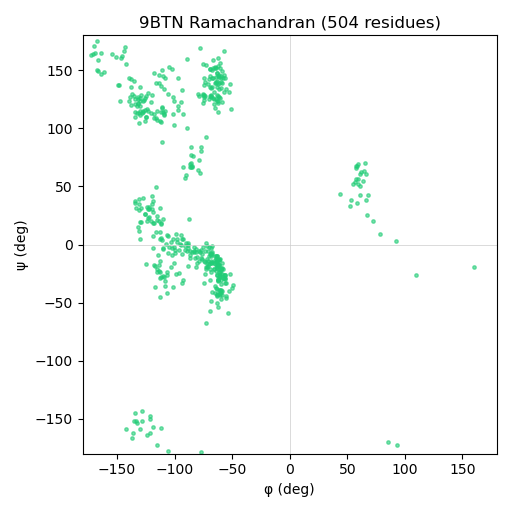2 1.53296 -36.03779 1.000 34.28566 273 LEU A CA 1
ATOM 1507 C C . LEU A 1 196 ? 23.64192 1.03702 -35.02176 1.000 37.33821 273 LEU A C 1
ATOM 1508 O O . LEU A 1 196 ? 23.36053 0.12649 -34.23553 1.000 34.89933 273 LEU A O 1
ATOM 1513 N N . LEU A 1 197 ? 24.83152 1.63453 -35.05073 1.000 36.83230 274 LEU A N 1
ATOM 1514 C CA . LEU A 1 197 ? 25.86317 1.34798 -34.06604 1.000 37.85559 274 LEU A CA 1
ATOM 1515 C C . LEU A 1 197 ? 25.76208 2.23201 -32.83329 1.000 39.45539 274 LEU A C 1
ATOM 1516 O O . LEU A 1 197 ? 26.33575 1.88877 -31.79363 1.000 41.86471 274 LEU A O 1
ATOM 1521 N N . ASP A 1 198 ? 25.05368 3.35336 -32.92231 1.000 38.48875 275 ASP A N 1
ATOM 1522 C CA . ASP A 1 198 ? 24.93710 4.27971 -31.80375 1.000 44.35521 275 ASP A CA 1
ATOM 1523 C C . ASP A 1 198 ? 23.87850 5.31695 -32.14858 1.000 40.62529 275 ASP A C 1
ATOM 1524 O O . ASP A 1 198 ? 23.39732 5.38996 -33.28238 1.000 37.84640 275 ASP A O 1
ATOM 1529 N N . LEU A 1 199 ? 23.52140 6.11855 -31.14946 1.000 38.73573 276 LEU A N 1
ATOM 1530 C CA . LEU A 1 199 ? 22.59136 7.21975 -31.31505 1.000 39.39325 276 LEU A CA 1
ATOM 1531 C C . LEU A 1 199 ? 23.28469 8.53812 -30.99547 1.000 39.36398 276 LEU A C 1
ATOM 1532 O O . LEU A 1 199 ? 24.18062 8.58290 -30.14759 1.000 44.55515 276 LEU A O 1
ATOM 1537 N N . PRO A 1 200 ? 22.90027 9.62451 -31.66068 1.000 42.38655 277 PRO A N 1
ATOM 1538 C CA . PRO A 1 200 ? 23.53968 10.91483 -31.38348 1.000 45.21307 277 PRO A CA 1
ATOM 1539 C C . PRO A 1 200 ? 23.16648 11.43800 -30.00520 1.000 44.88187 277 PRO A C 1
ATOM 1540 O O . PRO A 1 200 ? 22.04691 11.24433 -29.52475 1.000 38.76108 277 PRO A O 1
ATOM 1544 N N . ASP A 1 201 ? 24.12852 12.10843 -29.36830 1.000 43.83144 278 ASP A N 1
ATOM 1545 C CA . ASP A 1 201 ? 23.87646 12.71732 -28.06818 1.000 45.49547 278 ASP A CA 1
ATOM 1546 C C . ASP A 1 201 ? 22.83139 13.82030 -28.14742 1.000 45.68038 278 ASP A C 1
ATOM 1547 O O . ASP A 1 201 ? 22.20214 14.13858 -27.13250 1.000 45.34069 278 ASP A O 1
ATOM 1552 N N . THR A 1 202 ? 22.62997 14.40416 -29.32980 1.000 39.79986 279 THR A N 1
ATOM 1553 C CA . THR A 1 202 ? 21.59994 15.41633 -29.52398 1.000 42.71485 279 THR A CA 1
ATOM 1554 C C . THR A 1 202 ? 20.19148 14.83984 -29.48145 1.000 41.82788 279 THR A C 1
ATOM 1555 O O . THR A 1 202 ? 19.22533 15.60939 -29.52731 1.000 41.80423 279 THR A O 1
ATOM 1559 N N . ILE A 1 203 ? 20.05231 13.51386 -29.40160 1.000 35.83635 280 ILE A N 1
ATOM 1560 C CA . ILE A 1 203 ? 18.72823 12.89965 -29.37138 1.000 36.76982 280 ILE A CA 1
ATOM 1561 C C . ILE A 1 203 ? 17.90087 13.45147 -28.21950 1.000 43.93564 280 ILE A C 1
ATOM 1562 O O . ILE A 1 203 ? 16.66845 13.52309 -28.30710 1.000 38.50762 280 ILE A O 1
ATOM 1567 N N . GLY A 1 204 ? 18.55530 13.85480 -27.12800 1.000 43.80413 281 GLY A N 1
ATOM 1568 C CA . GLY A 1 204 ? 17.84198 14.40111 -25.98723 1.000 42.26870 281 GLY A CA 1
ATOM 1569 C C . GLY A 1 204 ? 17.08267 15.67779 -26.28349 1.000 46.18358 281 GLY A C 1
ATOM 1570 O O . GLY A 1 204 ? 16.20884 16.06441 -25.49975 1.000 47.87524 281 GLY A O 1
ATOM 1571 N N . ASN A 1 205 ? 17.39472 16.34609 -27.39665 1.000 45.97071 282 ASN A N 1
ATOM 1572 C CA . ASN A 1 205 ? 16.67409 17.56020 -27.76037 1.000 43.48133 282 ASN A CA 1
ATOM 1573 C C . ASN A 1 205 ? 15.22853 17.28300 -28.15054 1.000 47.38754 282 ASN A C 1
ATOM 1574 O O . ASN A 1 205 ? 14.42345 18.21879 -28.20001 1.000 46.81577 282 ASN A O 1
ATOM 1579 N N . LEU A 1 206 ? 14.88145 16.02672 -28.43267 1.000 43.18171 283 LEU A N 1
ATOM 1580 C CA . LEU A 1 206 ? 13.54052 15.67796 -28.90147 1.000 41.12162 283 LEU A CA 1
ATOM 1581 C C . LEU A 1 206 ? 12.63672 15.47908 -27.68702 1.000 41.70265 283 LEU A C 1
ATOM 1582 O O . LEU A 1 206 ? 12.31515 14.35969 -27.27788 1.000 39.73861 283 LEU A O 1
ATOM 1587 N N . SER A 1 207 ? 12.21658 16.60347 -27.10302 1.000 37.79384 284 SER A N 1
ATOM 1588 C CA . SER A 1 207 ? 11.40365 16.58361 -25.89282 1.000 41.89945 284 SER A CA 1
ATOM 1589 C C . SER A 1 207 ? 9.94803 16.22091 -26.15478 1.000 40.35866 284 SER A C 1
ATOM 1590 O O . SER A 1 207 ? 9.19377 16.03372 -25.19469 1.000 42.95840 284 SER A O 1
ATOM 1593 N N . SER A 1 208 ? 9.53401 16.12044 -27.41564 1.000 43.62716 285 SER A N 1
ATOM 1594 C CA . SER A 1 208 ? 8.19333 15.66833 -27.76053 1.000 41.56444 285 SER A CA 1
ATOM 1595 C C . SER A 1 208 ? 8.16073 14.21049 -28.19705 1.000 37.31786 285 SER A C 1
ATOM 1596 O O . SER A 1 208 ? 7.07934 13.68359 -28.47666 1.000 37.36927 285 SER A O 1
ATOM 1599 N N . LEU A 1 209 ? 9.31417 13.55036 -28.25476 1.000 37.62301 286 LEU A N 1
ATOM 1600 C CA . LEU A 1 209 ? 9.38082 12.16772 -28.70825 1.000 38.88277 286 LEU A CA 1
ATOM 1601 C C . LEU A 1 209 ? 8.57692 11.26298 -27.78395 1.000 36.23311 286 LEU A C 1
ATOM 1602 O O . LEU A 1 209 ? 8.83879 11.20092 -26.57899 1.000 32.34891 286 LEU A O 1
ATOM 1607 N N . SER A 1 210 ? 7.59876 10.55738 -28.35006 1.000 33.17215 287 SER A N 1
ATOM 1608 C CA . SER A 1 210 ? 6.75751 9.65015 -27.58099 1.000 38.73135 287 SER A CA 1
ATOM 1609 C C . SER A 1 210 ? 6.95714 8.18138 -27.92528 1.000 37.23012 287 SER A C 1
ATOM 1610 O O . SER A 1 210 ? 6.74914 7.32839 -27.06034 1.000 36.63641 287 SER A O 1
ATOM 1613 N N . ARG A 1 211 ? 7.35406 7.86163 -29.15722 1.000 35.09460 288 ARG A N 1
ATOM 1614 C CA . ARG A 1 211 ? 7.56803 6.48157 -29.58221 1.000 34.60353 288 ARG A CA 1
ATOM 1615 C C . ARG A 1 211 ? 8.91053 6.38855 -30.28813 1.000 38.57479 288 ARG A C 1
ATOM 1616 O O . ARG A 1 211 ? 9.13684 7.07864 -31.28803 1.000 35.66389 288 ARG A O 1
ATOM 1624 N N . LEU A 1 212 ? 9.79239 5.53294 -29.77539 1.000 31.09175 289 LEU A N 1
ATOM 1625 C CA . LEU A 1 212 ? 11.12518 5.33823 -30.33778 1.000 29.94781 289 LEU A CA 1
ATOM 1626 C C . LEU A 1 212 ? 11.31401 3.85407 -30.63184 1.000 34.21898 289 LEU A C 1
ATOM 1627 O O . LEU A 1 212 ? 11.48172 3.05463 -29.70158 1.000 30.98731 289 LEU A O 1
ATOM 1632 N N . GLY A 1 213 ? 11.28001 3.49040 -31.90588 1.000 28.36088 290 GLY A N 1
ATOM 1633 C CA . GLY A 1 213 ? 11.44816 2.11579 -32.32514 1.000 29.15883 290 GLY A CA 1
ATOM 1634 C C . GLY A 1 213 ? 12.87643 1.84390 -32.73968 1.000 35.24545 290 GLY A C 1
ATOM 1635 O O . GLY A 1 213 ? 13.37288 2.41464 -33.71427 1.000 35.82248 290 GLY A O 1
ATOM 1636 N N . LEU A 1 214 ? 13.54442 0.96146 -31.99220 1.000 29.17847 291 LEU A N 1
ATOM 1637 C CA . LEU A 1 214 ? 14.94706 0.65186 -32.23376 1.000 26.65203 291 LEU A CA 1
ATOM 1638 C C . LEU A 1 214 ? 15.22907 -0.84223 -32.29458 1.000 27.60563 291 LEU A C 1
ATOM 1639 O O . LEU A 1 214 ? 16.40273 -1.23340 -32.28608 1.000 29.64344 291 LEU A O 1
ATOM 1644 N N . ARG A 1 215 ? 14.19973 -1.68483 -32.36199 1.000 29.59527 292 ARG A N 1
ATOM 1645 C CA . ARG A 1 215 ? 14.43669 -3.12111 -32.44816 1.000 31.64450 292 ARG A CA 1
ATOM 1646 C C . ARG A 1 215 ? 15.24828 -3.46194 -33.69138 1.000 33.13206 292 ARG A C 1
ATOM 1647 O O . ARG A 1 215 ? 15.07479 -2.86934 -34.76294 1.000 32.35957 292 ARG A O 1
ATOM 1655 N N . TYR A 1 216 ? 16.13292 -4.44415 -33.53308 1.000 32.68915 293 TYR A N 1
ATOM 1656 C CA . TYR A 1 216 ? 16.93640 -4.99677 -34.61847 1.000 32.62603 293 TYR A CA 1
ATOM 1657 C C . TYR A 1 216 ? 17.91561 -3.95556 -35.17042 1.000 35.11802 293 TYR A C 1
ATOM 1658 O O . TYR A 1 216 ? 17.79144 -3.44733 -36.28770 1.000 33.39978 293 TYR A O 1
ATOM 1667 N N . ASN A 1 217 ? 18.90278 -3.66271 -34.33506 1.000 33.18087 294 ASN A N 1
ATOM 1668 C CA . ASN A 1 217 ? 19.99959 -2.78417 -34.69400 1.000 34.25221 294 ASN A CA 1
ATOM 1669 C C . ASN A 1 217 ? 21.24994 -3.36934 -34.05649 1.000 34.40445 294 ASN A C 1
ATOM 1670 O O . ASN A 1 217 ? 21.30651 -4.55976 -33.72807 1.000 38.27484 294 ASN A O 1
ATOM 1675 N N . ARG A 1 218 ? 22.26219 -2.53088 -33.87210 1.000 31.79639 295 ARG A N 1
ATOM 1676 C CA . ARG A 1 218 ? 23.54707 -2.96786 -33.34551 1.000 37.51266 295 ARG A CA 1
ATOM 1677 C C . ARG A 1 218 ? 24.02370 -2.02107 -32.25359 1.000 34.89745 295 ARG A C 1
ATOM 1678 O O . ARG A 1 218 ? 25.22598 -1.79233 -32.09567 1.000 38.15195 295 ARG A O 1
ATOM 1686 N N . LEU A 1 219 ? 23.08414 -1.43810 -31.51397 1.000 35.18414 296 LEU A N 1
ATOM 1687 C CA . LEU A 1 219 ? 23.44055 -0.54318 -30.42328 1.000 37.90157 296 LEU A CA 1
ATOM 1688 C C . LEU A 1 219 ? 24.11235 -1.32169 -29.30204 1.000 35.48957 296 LEU A C 1
ATOM 1689 O O . LEU A 1 219 ? 23.65936 -2.40250 -28.91678 1.000 37.64686 296 LEU A O 1
ATOM 1694 N N . SER A 1 220 ? 25.20103 -0.76550 -28.77671 1.000 42.99293 297 SER A N 1
ATOM 1695 C CA . SER A 1 220 ? 25.86562 -1.31420 -27.60364 1.000 38.77837 297 SER A CA 1
ATOM 1696 C C . SER A 1 220 ? 25.69414 -0.43765 -26.37242 1.000 41.79143 297 SER A C 1
ATOM 1697 O O . SER A 1 220 ? 26.15581 -0.81414 -25.28992 1.000 41.28486 297 SER A O 1
ATOM 1700 N N . ALA A 1 221 ? 25.04533 0.71587 -26.50677 1.000 41.00582 298 ALA A N 1
ATOM 1701 C CA . ALA A 1 221 ? 24.82018 1.61649 -25.38542 1.000 44.59087 298 ALA A CA 1
ATOM 1702 C C . ALA A 1 221 ? 23.77674 2.64529 -25.79239 1.000 43.75426 298 ALA A C 1
ATOM 1703 O O . ALA A 1 221 ? 23.54992 2.88975 -26.98094 1.000 43.64247 298 ALA A O 1
ATOM 1705 N N . ILE A 1 222 ? 23.14301 3.24075 -24.78820 1.000 44.59966 299 ILE A N 1
ATOM 1706 C CA . ILE A 1 222 ? 22.15149 4.28968 -25.00767 1.000 41.29910 299 ILE A CA 1
ATOM 1707 C C . ILE A 1 222 ? 22.72383 5.60343 -24.49080 1.000 46.58770 299 ILE A C 1
ATOM 1708 O O . ILE A 1 222 ? 23.31926 5.63208 -23.40396 1.000 45.08165 299 ILE A O 1
ATOM 1713 N N . PRO A 1 223 ? 22.57915 6.70346 -25.22668 1.000 45.48678 300 PRO A N 1
ATOM 1714 C CA . PRO A 1 223 ? 23.14138 7.97646 -24.76101 1.000 42.35912 300 PRO A CA 1
ATOM 1715 C C . PRO A 1 223 ? 22.48999 8.42626 -23.46305 1.000 42.24935 300 PRO A C 1
ATOM 1716 O O . PRO A 1 223 ? 21.28192 8.27895 -23.26757 1.000 39.80345 300 PRO A O 1
ATOM 1720 N N . ARG A 1 224 ? 23.30949 8.98573 -22.56994 1.000 42.40653 301 ARG A N 1
ATOM 1721 C CA . ARG A 1 224 ? 22.77733 9.52296 -21.32239 1.000 46.48363 301 ARG A CA 1
ATOM 1722 C C . ARG A 1 224 ? 21.69232 10.55893 -21.58573 1.000 45.25425 301 ARG A C 1
ATOM 1723 O O . ARG A 1 224 ? 20.72969 10.66295 -20.81634 1.000 38.10030 301 ARG A O 1
ATOM 1731 N N . SER A 1 225 ? 21.81692 11.31651 -22.67770 1.000 43.44264 302 SER A N 1
ATOM 1732 C CA . SER A 1 225 ? 20.87142 12.38499 -22.97552 1.000 41.19563 302 SER A CA 1
ATOM 1733 C C . SER A 1 225 ? 19.48168 11.87244 -23.32704 1.000 40.72949 302 SER A C 1
ATOM 1734 O O . SER A 1 225 ? 18.55176 12.68122 -23.41241 1.000 39.36582 302 SER A O 1
ATOM 1737 N N . LEU A 1 226 ? 19.31173 10.56376 -23.53531 1.000 39.14770 303 LEU A N 1
ATOM 1738 C CA . LEU A 1 226 ? 17.97975 10.03818 -23.81240 1.000 35.96247 303 LEU A CA 1
ATOM 1739 C C . LEU A 1 226 ? 17.03262 10.24411 -22.63901 1.000 37.99386 303 LEU A C 1
ATOM 1740 O O . LEU A 1 226 ? 15.81182 10.19354 -22.82450 1.000 37.56951 303 LEU A O 1
ATOM 1745 N N . ALA A 1 227 ? 17.56529 10.47490 -21.43697 1.000 38.55483 304 ALA A N 1
ATOM 1746 C CA . ALA A 1 227 ? 16.72478 10.74888 -20.27889 1.000 39.34198 304 ALA A CA 1
ATOM 1747 C C . ALA A 1 227 ? 15.94928 12.05300 -20.40932 1.000 42.65954 304 ALA A C 1
ATOM 1748 O O . ALA A 1 227 ? 15.02827 12.28549 -19.61886 1.000 45.40380 304 ALA A O 1
ATOM 1750 N N . LYS A 1 228 ? 16.29463 12.90391 -21.37519 1.000 37.84176 305 LYS A N 1
ATOM 1751 C CA . LYS A 1 228 ? 15.59896 14.16887 -21.57388 1.000 41.70812 305 LYS A CA 1
ATOM 1752 C C . LYS A 1 228 ? 14.37352 14.04253 -22.46866 1.000 42.64600 305 LYS A C 1
ATOM 1753 O O . LYS A 1 228 ? 13.57968 14.98756 -22.53980 1.000 43.35414 305 LYS A O 1
ATOM 1759 N N . CYS A 1 229 ? 14.20534 12.90957 -23.15314 1.000 38.99086 306 CYS A N 1
ATOM 1760 C CA . CYS A 1 229 ? 12.99272 12.62665 -23.91996 1.000 41.44023 306 CYS A CA 1
ATOM 1761 C C . CYS A 1 229 ? 11.87124 12.19688 -22.97095 1.000 39.69630 306 CYS A C 1
ATOM 1762 O O . CYS A 1 229 ? 11.34199 11.08705 -23.03421 1.000 38.74382 306 CYS A O 1
ATOM 1765 N N . SER A 1 230 ? 11.51254 13.11728 -22.07427 1.000 36.31068 307 SER A N 1
ATOM 1766 C CA . SER A 1 230 ? 10.59991 12.80532 -20.98108 1.000 40.64148 307 SER A CA 1
ATOM 1767 C C . SER A 1 230 ? 9.17857 12.51867 -21.44576 1.000 34.51843 307 SER A C 1
ATOM 1768 O O . SER A 1 230 ? 8.35167 12.10945 -20.62435 1.000 38.70772 307 SER A O 1
ATOM 1771 N N . ALA A 1 231 ? 8.87065 12.71902 -22.72242 1.000 34.70180 308 ALA A N 1
ATOM 1772 C CA . ALA A 1 231 ? 7.56475 12.35993 -23.25656 1.000 40.32913 308 ALA A CA 1
ATOM 1773 C C . ALA A 1 231 ? 7.50165 10.92099 -23.75875 1.000 38.66652 308 ALA A C 1
ATOM 1774 O O . ALA A 1 231 ? 6.45081 10.50069 -24.25418 1.000 41.58457 308 ALA A O 1
ATOM 1776 N N . LEU A 1 232 ? 8.58652 10.15668 -23.63832 1.000 34.98572 309 LEU A N 1
ATOM 1777 C CA . LEU A 1 232 ? 8.61384 8.80550 -24.18850 1.000 39.00629 309 LEU A CA 1
ATOM 1778 C C . LEU A 1 232 ? 7.56273 7.92299 -23.52798 1.000 37.84925 309 LEU A C 1
ATOM 1779 O O . LEU A 1 232 ? 7.49239 7.82758 -22.29973 1.000 36.13846 309 LEU A O 1
ATOM 1784 N N . GLU A 1 233 ? 6.74383 7.27530 -24.35452 1.000 35.46535 310 GLU A N 1
ATOM 1785 C CA . GLU A 1 233 ? 5.77215 6.29670 -23.88837 1.000 41.05026 310 GLU A CA 1
ATOM 1786 C C . GLU A 1 233 ? 6.09778 4.87705 -24.31893 1.000 40.26901 310 GLU A C 1
ATOM 1787 O O . GLU A 1 233 ? 5.73216 3.93112 -23.61660 1.000 38.26052 310 GLU A O 1
ATOM 1793 N N . GLU A 1 234 ? 6.78650 4.71283 -25.44691 1.000 33.04346 311 GLU A N 1
ATOM 1794 C CA . GLU A 1 234 ? 7.09822 3.40569 -26.01720 1.000 35.44298 311 GLU A CA 1
ATOM 1795 C C . GLU A 1 234 ? 8.57291 3.38658 -26.39482 1.000 38.10499 311 GLU A C 1
ATOM 1796 O O . GLU A 1 234 ? 8.99298 4.11261 -27.30228 1.000 36.02318 311 GLU A O 1
ATOM 1802 N N . LEU A 1 235 ? 9.35591 2.56086 -25.70406 1.000 32.91491 312 LEU A N 1
ATOM 1803 C CA . LEU A 1 235 ? 10.78811 2.42664 -25.95597 1.000 34.48262 312 LEU A CA 1
ATOM 1804 C C . LEU A 1 235 ? 11.08832 0.95780 -26.21738 1.000 34.39769 312 LEU A C 1
ATOM 1805 O O . LEU A 1 235 ? 11.03193 0.13468 -25.29683 1.000 30.68922 312 LEU A O 1
ATOM 1810 N N . ASN A 1 236 ? 11.41080 0.63162 -27.46682 1.000 32.37762 313 ASN A N 1
ATOM 1811 C CA . ASN A 1 236 ? 11.65298 -0.74375 -27.88887 1.000 32.19175 313 ASN A CA 1
ATOM 1812 C C . ASN A 1 236 ? 13.10648 -0.87209 -28.32595 1.000 33.68482 313 ASN A C 1
ATOM 1813 O O . ASN A 1 236 ? 13.49055 -0.35940 -29.38331 1.000 31.00668 313 ASN A O 1
ATOM 1818 N N . LEU A 1 237 ? 13.90965 -1.56154 -27.51426 1.000 30.38461 314 LEU A N 1
ATOM 1819 C CA . LEU A 1 237 ? 15.32103 -1.78841 -27.79891 1.000 28.23617 314 LEU A CA 1
ATOM 1820 C C . LEU A 1 237 ? 15.61613 -3.24838 -28.13143 1.000 26.48235 314 LEU A C 1
ATOM 1821 O O . LEU A 1 237 ? 16.76620 -3.68432 -28.02062 1.000 30.03810 314 LEU A O 1
ATOM 1826 N N . GLU A 1 238 ? 14.60423 -4.00532 -28.55483 1.000 28.18324 315 GLU A N 1
ATOM 1827 C CA . GLU A 1 238 ? 14.76233 -5.44264 -28.74123 1.000 27.73822 315 GLU A CA 1
ATOM 1828 C C . GLU A 1 238 ? 15.86720 -5.76348 -29.74170 1.000 33.86537 315 GLU A C 1
ATOM 1829 O O . GLU A 1 238 ? 15.99963 -5.11505 -30.78423 1.000 34.52850 315 GLU A O 1
ATOM 1835 N N . ASN A 1 239 ? 16.65570 -6.78899 -29.41694 1.000 29.29986 316 ASN A N 1
ATOM 1836 C CA . ASN A 1 239 ? 17.66486 -7.35595 -30.31089 1.000 29.79186 316 ASN A CA 1
ATOM 1837 C C . ASN A 1 239 ? 18.70333 -6.30160 -30.70907 1.000 33.05255 316 ASN A C 1
ATOM 1838 O O . ASN A 1 239 ? 18.78480 -5.84867 -31.85334 1.000 34.12152 316 ASN A O 1
ATOM 1843 N N . ASN A 1 240 ? 19.49986 -5.92432 -29.71165 1.000 29.95316 317 ASN A N 1
ATOM 1844 C CA . ASN A 1 240 ? 20.68672 -5.10660 -29.92605 1.000 34.06588 317 ASN A CA 1
ATOM 1845 C C . ASN A 1 240 ? 21.85420 -5.73004 -29.16998 1.000 35.72777 317 ASN A C 1
ATOM 1846 O O . ASN A 1 240 ? 21.86558 -6.94315 -28.93999 1.000 37.27420 317 ASN A O 1
ATOM 1851 N N . ASN A 1 241 ? 22.83541 -4.92309 -28.77607 1.000 33.10337 318 ASN A N 1
ATOM 1852 C CA . ASN A 1 241 ? 24.00798 -5.41243 -28.05747 1.000 35.36532 318 ASN A CA 1
ATOM 1853 C C . ASN A 1 241 ? 24.22937 -4.61395 -26.78364 1.000 35.97921 318 ASN A C 1
ATOM 1854 O O . ASN A 1 241 ? 25.36353 -4.30344 -26.40761 1.000 41.58391 318 ASN A O 1
ATOM 1859 N N . ILE A 1 242 ? 23.14593 -4.28112 -26.09487 1.000 32.50606 319 ILE A N 1
ATOM 1860 C CA . ILE A 1 242 ? 23.20193 -3.42349 -24.91797 1.000 32.39998 319 ILE A CA 1
ATOM 1861 C C . ILE A 1 242 ? 23.30403 -4.29110 -23.67040 1.000 33.95840 319 ILE A C 1
ATOM 1862 O O . ILE A 1 242 ? 22.55961 -5.26751 -23.51627 1.000 34.25901 319 ILE A O 1
ATOM 1867 N N . SER A 1 243 ? 24.22972 -3.93478 -22.77554 1.000 38.81272 320 SER A N 1
ATOM 1868 C CA . SER A 1 243 ? 24.38038 -4.61987 -21.50033 1.000 42.13679 320 SER A CA 1
ATOM 1869 C C . SER A 1 243 ? 24.04158 -3.75874 -20.29353 1.000 42.75265 320 SER A C 1
ATOM 1870 O O . SER A 1 243 ? 23.81223 -4.31243 -19.21220 1.000 44.50504 320 SER A O 1
ATOM 1873 N N . THR A 1 244 ? 24.00540 -2.43502 -20.43812 1.000 39.39871 321 THR A N 1
ATOM 1874 C CA . THR A 1 244 ? 23.65401 -1.55358 -19.33408 1.000 43.91724 321 THR A CA 1
ATOM 1875 C C . THR A 1 244 ? 22.91263 -0.34255 -19.87888 1.000 40.51883 321 THR A C 1
ATOM 1876 O O . THR A 1 244 ? 22.98725 -0.02657 -21.06890 1.000 41.79128 321 THR A O 1
ATOM 1880 N N . LEU A 1 245 ? 22.18911 0.33604 -18.98362 1.000 40.77458 322 LEU A N 1
ATOM 1881 C CA . LEU A 1 245 ? 21.57372 1.61891 -19.28215 1.000 43.78784 322 LEU A CA 1
ATOM 1882 C C . LEU A 1 245 ? 22.22204 2.71256 -18.44456 1.000 49.10020 322 LEU A C 1
ATOM 1883 O O . LEU A 1 245 ? 22.61571 2.46139 -17.29976 1.000 51.45151 322 LEU A O 1
ATOM 1888 N N . PRO A 1 246 ? 22.35368 3.92522 -18.97719 1.000 52.43786 323 PRO A N 1
ATOM 1889 C CA . PRO A 1 246 ? 22.98915 5.00120 -18.20832 1.000 54.55324 323 PRO A CA 1
ATOM 1890 C C . PRO A 1 246 ? 22.27532 5.23090 -16.88390 1.000 61.06718 323 PRO A C 1
ATOM 1891 O O . PRO A 1 246 ? 21.16603 4.75059 -16.64182 1.000 53.36845 323 PRO A O 1
ATOM 1895 N N . GLU A 1 247 ? 22.94214 5.98680 -16.01351 1.000 74.39932 324 GLU A N 1
ATOM 1896 C CA . GLU A 1 247 ? 22.47874 6.19261 -14.64532 1.000 74.84282 324 GLU A CA 1
ATOM 1897 C C . GLU A 1 247 ? 21.02095 6.62814 -14.60284 1.000 73.91305 324 GLU A C 1
ATOM 1898 O O . GLU A 1 247 ? 20.66879 7.70200 -15.09749 1.000 78.53648 324 GLU A O 1
ATOM 1904 N N . SER A 1 248 ? 20.17747 5.78702 -13.99777 1.000 52.35507 325 SER A N 1
ATOM 1905 C CA . SER A 1 248 ? 18.76900 6.09479 -13.75757 1.000 54.90498 325 SER A CA 1
ATOM 1906 C C . SER A 1 248 ? 18.10010 6.74950 -14.96089 1.000 59.21194 325 SER A C 1
ATOM 1907 O O . SER A 1 248 ? 17.34291 7.71351 -14.81182 1.000 55.54503 325 SER A O 1
ATOM 1910 N N . LEU A 1 249 ? 18.37015 6.22907 -16.15843 1.000 58.02074 326 LEU A N 1
ATOM 1911 C CA . LEU A 1 249 ? 17.71216 6.74885 -17.35159 1.000 50.06606 326 LEU A CA 1
ATOM 1912 C C . LEU A 1 249 ? 16.20003 6.57713 -17.27062 1.000 45.57972 326 LEU A C 1
ATOM 1913 O O . LEU A 1 249 ? 15.44201 7.48358 -17.63674 1.000 35.98254 326 LEU A O 1
ATOM 1918 N N . LEU A 1 250 ? 15.74221 5.41761 -16.79371 1.000 37.97684 327 LEU A N 1
ATOM 1919 C CA . LEU A 1 250 ? 14.31275 5.12487 -16.80147 1.000 45.23609 327 LEU A CA 1
ATOM 1920 C C . LEU A 1 250 ? 13.54527 5.99314 -15.81342 1.000 45.06169 327 LEU A C 1
ATOM 1921 O O . LEU A 1 250 ? 12.36916 6.29647 -16.04529 1.000 43.09129 327 LEU A O 1
ATOM 1926 N N . SER A 1 251 ? 14.18193 6.39608 -14.71005 1.000 41.51844 328 SER A N 1
ATOM 1927 C CA . SER A 1 251 ? 13.50110 7.24222 -13.73533 1.000 44.04860 328 SER A CA 1
ATOM 1928 C C . SER A 1 251 ? 13.01286 8.54233 -14.36120 1.000 44.73144 328 SER A C 1
ATOM 1929 O O . SER A 1 251 ? 12.01077 9.10937 -13.91118 1.000 44.46195 328 SER A O 1
ATOM 1932 N N . SER A 1 252 ? 13.69883 9.02712 -15.39735 1.000 44.07246 329 SER A N 1
ATOM 1933 C CA . SER A 1 252 ? 13.32903 10.29172 -16.02031 1.000 45.98591 329 SER A CA 1
ATOM 1934 C C . SER A 1 252 ? 12.18349 10.15113 -17.01434 1.000 43.14923 329 SER A C 1
ATOM 1935 O O . SER A 1 252 ? 11.54006 11.15427 -17.34218 1.000 41.89908 329 SER A O 1
ATOM 1938 N N . LEU A 1 253 ? 11.91205 8.93848 -17.49799 1.000 42.18026 330 LEU A N 1
ATOM 1939 C CA . LEU A 1 253 ? 10.84602 8.71163 -18.47467 1.000 45.32200 330 LEU A CA 1
ATOM 1940 C C . LEU A 1 253 ? 9.53390 8.51568 -17.71901 1.000 45.44252 330 LEU A C 1
ATOM 1941 O O . LEU A 1 253 ? 9.08278 7.39806 -17.45566 1.000 43.76338 330 LEU A O 1
ATOM 1946 N N . VAL A 1 254 ? 8.90628 9.64731 -17.37729 1.000 38.52258 331 VAL A N 1
ATOM 1947 C CA . VAL A 1 254 ? 7.73269 9.65401 -16.50429 1.000 43.80892 331 VAL A CA 1
ATOM 1948 C C . VAL A 1 254 ? 6.44524 9.27481 -17.21451 1.000 45.08175 331 VAL A C 1
ATOM 1949 O O . VAL A 1 254 ? 5.40460 9.14665 -16.55437 1.000 51.06770 331 VAL A O 1
ATOM 1953 N N . LYS A 1 255 ? 6.47130 9.09650 -18.53400 1.000 44.86986 332 LYS A N 1
ATOM 1954 C CA . LYS A 1 255 ? 5.29402 8.66528 -19.27774 1.000 42.40851 332 LYS A CA 1
ATOM 1955 C C . LYS A 1 255 ? 5.45555 7.27178 -19.87167 1.000 39.24161 332 LYS A C 1
ATOM 1956 O O . LYS A 1 255 ? 4.56651 6.81167 -20.59593 1.000 38.94310 332 LYS A O 1
ATOM 1962 N N . LEU A 1 256 ? 6.55769 6.58695 -19.57362 1.000 37.10996 333 LEU A N 1
ATOM 1963 C CA . LEU A 1 256 ? 6.83127 5.29591 -20.19049 1.000 43.96511 333 LEU A CA 1
ATOM 1964 C C . LEU A 1 256 ? 5.73485 4.29172 -19.85334 1.000 44.04340 333 LEU A C 1
ATOM 1965 O O . LEU A 1 256 ? 5.41355 4.07196 -18.68116 1.000 43.05041 333 LEU A O 1
ATOM 1970 N N . ASN A 1 257 ? 5.15639 3.68786 -20.89203 1.000 35.32138 334 ASN A N 1
ATOM 1971 C CA . ASN A 1 257 ? 4.11894 2.67125 -20.75223 1.000 38.19519 334 ASN A CA 1
ATOM 1972 C C . ASN A 1 257 ? 4.64300 1.25627 -20.94659 1.000 37.69411 334 ASN A C 1
ATOM 1973 O O . ASN A 1 257 ? 4.18110 0.33186 -20.27126 1.000 38.82447 334 ASN A O 1
ATOM 1978 N N . SER A 1 258 ? 5.58631 1.05903 -21.86421 1.000 35.96957 335 SER A N 1
ATOM 1979 C CA . SER A 1 258 ? 6.10914 -0.27041 -22.14016 1.000 42.49698 335 SER A CA 1
ATOM 1980 C C . SER A 1 258 ? 7.56376 -0.15773 -22.56553 1.000 38.04739 335 SER A C 1
ATOM 1981 O O . SER A 1 258 ? 7.92454 0.72025 -23.35401 1.000 40.64309 335 SER A O 1
ATOM 1984 N N . LEU A 1 259 ? 8.38818 -1.05613 -22.03918 1.000 33.67259 336 LEU A N 1
ATOM 1985 C CA . LEU A 1 259 ? 9.81932 -1.07082 -22.29315 1.000 31.48578 336 LEU A CA 1
ATOM 1986 C C . LEU A 1 259 ? 10.23177 -2.47611 -22.69817 1.000 37.43418 336 LEU A C 1
ATOM 1987 O O . LEU A 1 259 ? 9.80754 -3.45548 -22.07851 1.000 34.27405 336 LEU A O 1
ATOM 1992 N N . THR A 1 260 ? 11.05311 -2.57627 -23.74040 1.000 26.52987 337 THR A N 1
ATOM 1993 C CA . THR A 1 260 ? 11.55491 -3.86058 -24.21257 1.000 28.08046 337 THR A CA 1
ATOM 1994 C C . THR A 1 260 ? 13.07523 -3.82616 -24.23526 1.000 28.88536 337 THR A C 1
ATOM 1995 O O . THR A 1 260 ? 13.67108 -3.04391 -24.98375 1.000 33.25852 337 THR A O 1
ATOM 1999 N N . LEU A 1 261 ? 13.69684 -4.67379 -23.41743 1.000 25.44286 338 LEU A N 1
ATOM 2000 C CA . LEU A 1 261 ? 15.13729 -4.88932 -23.44731 1.000 25.63648 338 LEU A CA 1
ATOM 2001 C C . LEU A 1 261 ? 15.49219 -6.28999 -23.93151 1.000 25.58927 338 LEU A C 1
ATOM 2002 O O . LEU A 1 261 ? 16.65602 -6.69427 -23.84001 1.000 26.73791 338 LEU A O 1
ATOM 2007 N N . ALA A 1 262 ? 14.51684 -7.03091 -24.45290 1.000 26.70753 339 ALA A N 1
ATOM 2008 C CA . ALA A 1 262 ? 14.72513 -8.42491 -24.81988 1.000 33.08358 339 ALA A CA 1
ATOM 2009 C C . ALA A 1 262 ? 15.81500 -8.56773 -25.87722 1.000 29.57266 339 ALA A C 1
ATOM 2010 O O . ALA A 1 262 ? 16.05868 -7.66589 -26.68334 1.000 34.62159 339 ALA A O 1
ATOM 2012 N N . ARG A 1 263 ? 16.47334 -9.72740 -25.86295 1.000 29.36324 340 ARG A N 1
ATOM 2013 C CA . ARG A 1 263 ? 17.48867 -10.08058 -26.85490 1.000 31.90338 340 ARG A CA 1
ATOM 2014 C C . ARG A 1 263 ? 18.64445 -9.08027 -26.85750 1.000 34.25856 340 ARG A C 1
ATOM 2015 O O . ARG A 1 263 ? 19.03617 -8.54912 -27.89889 1.000 31.68122 340 ARG A O 1
ATOM 2023 N N . ASN A 1 264 ? 19.20052 -8.83160 -25.67268 1.000 30.99417 341 ASN A N 1
ATOM 2024 C CA . ASN A 1 264 ? 20.40183 -8.01328 -25.55891 1.000 30.33073 341 ASN A CA 1
ATOM 2025 C C . ASN A 1 264 ? 21.46880 -8.74525 -24.75183 1.000 34.91625 341 ASN A C 1
ATOM 2026 O O . ASN A 1 264 ? 21.60006 -9.96841 -24.86333 1.000 40.51193 341 ASN A O 1
ATOM 2031 N N . CYS A 1 265 ? 22.23810 -8.01385 -23.94028 1.000 30.21693 342 CYS A N 1
ATOM 2032 C CA . CYS A 1 265 ? 23.35590 -8.59256 -23.20116 1.000 31.63428 342 CYS A CA 1
ATOM 2033 C C . CYS A 1 265 ? 23.29708 -8.23692 -21.71826 1.000 31.65546 342 CYS A C 1
ATOM 2034 O O . CYS A 1 265 ? 24.33615 -8.11701 -21.06538 1.000 29.50189 342 CYS A O 1
ATOM 2037 N N . PHE A 1 266 ? 22.09733 -8.07083 -21.16729 1.000 28.82458 343 PHE A N 1
ATOM 2038 C CA . PHE A 1 266 ? 21.96010 -7.66484 -19.77352 1.000 36.17059 343 PHE A CA 1
ATOM 2039 C C . PHE A 1 266 ? 22.26301 -8.82709 -18.83645 1.000 34.20201 343 PHE A C 1
ATOM 2040 O O . PHE A 1 266 ? 21.72207 -9.92567 -18.99695 1.000 33.48549 343 PHE A O 1
ATOM 2048 N N . GLN A 1 267 ? 23.13276 -8.57803 -17.85647 1.000 37.16906 344 GLN A N 1
ATOM 2049 C CA . GLN A 1 267 ? 23.37013 -9.51349 -16.76569 1.000 37.43813 344 GLN A CA 1
ATOM 2050 C C . GLN A 1 267 ? 22.64064 -9.12837 -15.48766 1.000 38.38041 344 GLN A C 1
ATOM 2051 O O . GLN A 1 267 ? 22.51720 -9.96467 -14.58505 1.000 35.37596 344 GLN A O 1
ATOM 2057 N N . LEU A 1 268 ? 22.16849 -7.88697 -15.39035 1.000 40.23389 345 LEU A N 1
ATOM 2058 C CA . LEU A 1 268 ? 21.44063 -7.40385 -14.22831 1.000 33.55648 345 LEU A CA 1
ATOM 2059 C C . LEU A 1 268 ? 20.36020 -6.43865 -14.69113 1.000 39.50396 345 LEU A C 1
ATOM 2060 O O . LEU A 1 268 ? 20.34908 -5.98463 -15.83905 1.000 35.04724 345 LEU A O 1
ATOM 2065 N N . TYR A 1 269 ? 19.44008 -6.13155 -13.78264 1.000 38.27077 346 TYR A N 1
ATOM 2066 C CA . TYR A 1 269 ? 18.48993 -5.06404 -14.03464 1.000 37.91529 346 TYR A CA 1
ATOM 2067 C C . TYR A 1 269 ? 19.23421 -3.73351 -14.13776 1.000 41.50543 346 TYR A C 1
ATOM 2068 O O . TYR A 1 269 ? 20.30232 -3.56196 -13.54175 1.000 39.94211 346 TYR A O 1
ATOM 2077 N N . PRO A 1 270 ? 18.70360 -2.77705 -14.89516 1.000 45.58935 347 PRO A N 1
ATOM 2078 C CA . PRO A 1 270 ? 19.33760 -1.45516 -14.94274 1.000 42.67210 347 PRO A CA 1
ATOM 2079 C C . PRO A 1 270 ? 19.32919 -0.80182 -13.56788 1.000 48.02492 347 PRO A C 1
ATOM 2080 O O . PRO A 1 270 ? 18.34496 -0.87422 -12.82865 1.000 41.75405 347 PRO A O 1
ATOM 2084 N N . VAL A 1 271 ? 20.45054 -0.16746 -13.22489 1.000 44.02730 348 VAL A N 1
ATOM 2085 C CA . VAL A 1 271 ? 20.58968 0.45439 -11.91500 1.000 52.89458 348 VAL A CA 1
ATOM 2086 C C . VAL A 1 271 ? 19.71006 1.69449 -11.83801 1.000 53.98335 348 VAL A C 1
ATOM 2087 O O . VAL A 1 271 ? 19.62525 2.48054 -12.79185 1.000 41.96984 348 VAL A O 1
ATOM 2091 N N . GLY A 1 272 ? 19.04781 1.87683 -10.69652 1.000 47.37014 349 GLY A N 1
ATOM 2092 C CA . GLY A 1 272 ? 18.20178 3.03788 -10.49748 1.000 47.76832 349 GLY A CA 1
ATOM 2093 C C . GLY A 1 272 ? 17.17552 2.88557 -9.39264 1.000 49.81818 349 GLY A C 1
ATOM 2094 O O . GLY A 1 272 ? 16.64262 3.88162 -8.89457 1.000 54.56550 349 GLY A O 1
ATOM 2095 N N . GLY A 1 273 ? 16.88484 1.64840 -9.00009 1.000 52.01138 350 GLY A N 1
ATOM 2096 C CA . GLY A 1 273 ? 15.90950 1.39296 -7.96793 1.000 44.45566 350 GLY A CA 1
ATOM 2097 C C . GLY A 1 273 ? 14.49535 1.33162 -8.50906 1.000 45.87048 350 GLY A C 1
ATOM 2098 O O . GLY A 1 273 ? 14.26878 1.30298 -9.72297 1.000 49.62328 350 GLY A O 1
ATOM 2099 N N . PRO A 1 274 ? 13.50812 1.31551 -7.60801 1.000 45.36398 351 PRO A N 1
ATOM 2100 C CA . PRO A 1 274 ? 12.10955 1.17699 -8.04569 1.000 41.26976 351 PRO A CA 1
ATOM 2101 C C . PRO A 1 274 ? 11.54522 2.40883 -8.73707 1.000 43.74916 351 PRO A C 1
ATOM 2102 O O . PRO A 1 274 ? 10.46516 2.31280 -9.33551 1.000 40.77410 351 PRO A O 1
ATOM 2106 N N . SER A 1 275 ? 12.22360 3.55693 -8.67807 1.000 44.92509 352 SER A N 1
ATOM 2107 C CA . SER A 1 275 ? 11.67895 4.75850 -9.30021 1.000 43.39862 352 SER A CA 1
ATOM 2108 C C . SER A 1 275 ? 11.59820 4.64120 -10.81676 1.000 46.35407 352 SER A C 1
ATOM 2109 O O . SER A 1 275 ? 10.81394 5.36324 -11.44091 1.000 48.66172 352 SER A O 1
ATOM 2112 N N . GLN A 1 276 ? 12.37252 3.74134 -11.42102 1.000 41.19456 353 GLN A N 1
ATOM 2113 C CA . GLN A 1 276 ? 12.42403 3.64588 -12.87342 1.000 47.93998 353 GLN A CA 1
ATOM 2114 C C . GLN A 1 276 ? 11.29437 2.81322 -13.46918 1.000 43.09629 353 GLN A C 1
ATOM 2115 O O . GLN A 1 276 ? 11.16739 2.77150 -14.69745 1.000 42.95856 353 GLN A O 1
ATOM 2121 N N . PHE A 1 277 ? 10.46662 2.16276 -12.64696 1.000 41.00270 354 PHE A N 1
ATOM 2122 C CA . PHE A 1 277 ? 9.36864 1.34223 -13.15074 1.000 44.02333 354 PHE A CA 1
ATOM 2123 C C . PHE A 1 277 ? 8.01427 1.78366 -12.60482 1.000 44.77943 354 PHE A C 1
ATOM 2124 O O . PHE A 1 277 ? 7.06886 0.98850 -12.58869 1.000 41.47234 354 PHE A O 1
ATOM 2132 N N . SER A 1 278 ? 7.89174 3.04167 -12.17523 1.000 40.52715 355 SER A N 1
ATOM 2133 C CA . SER A 1 278 ? 6.66871 3.48135 -11.51402 1.000 40.84650 355 SER A CA 1
ATOM 2134 C C . SER A 1 278 ? 5.49409 3.63279 -12.47346 1.000 37.81997 355 SER A C 1
ATOM 2135 O O . SER A 1 278 ? 4.34314 3.60913 -12.02550 1.000 46.75216 355 SER A O 1
ATOM 2138 N N . THR A 1 279 ? 5.74370 3.78130 -13.77543 1.000 38.58252 356 THR A N 1
ATOM 2139 C CA . THR A 1 279 ? 4.66599 4.01744 -14.72493 1.000 42.42427 356 THR A CA 1
ATOM 2140 C C . THR A 1 279 ? 4.48469 2.92708 -15.77114 1.000 41.72026 356 THR A C 1
ATOM 2141 O O . THR A 1 279 ? 3.40953 2.86237 -16.37716 1.000 41.76528 356 THR A O 1
ATOM 2145 N N . ILE A 1 280 ? 5.48239 2.07364 -16.00518 1.000 37.66479 357 ILE A N 1
ATOM 2146 C CA . ILE A 1 280 ? 5.40512 1.16100 -17.13990 1.000 41.24312 357 ILE A CA 1
ATOM 2147 C C . ILE A 1 280 ? 4.34329 0.09859 -16.89122 1.000 41.77775 357 ILE A C 1
ATOM 2148 O O . ILE A 1 280 ? 4.16907 -0.39228 -15.76569 1.000 39.07653 357 ILE A O 1
ATOM 2153 N N . TYR A 1 281 ? 3.62849 -0.26107 -17.95829 1.000 34.87120 358 TYR A N 1
ATOM 2154 C CA . TYR A 1 281 ? 2.56942 -1.26016 -17.91896 1.000 36.06233 358 TYR A CA 1
ATOM 2155 C C . TYR A 1 281 ? 3.06425 -2.65289 -18.28528 1.000 44.27506 358 TYR A C 1
ATOM 2156 O O . TYR A 1 281 ? 2.54889 -3.64576 -17.75668 1.000 38.33495 358 TYR A O 1
ATOM 2165 N N . SER A 1 282 ? 4.05054 -2.74842 -19.17531 1.000 32.52759 359 SER A N 1
ATOM 2166 C CA . SER A 1 282 ? 4.62266 -4.02347 -19.57899 1.000 37.67821 359 SER A CA 1
ATOM 2167 C C . SER A 1 282 ? 6.13477 -3.88963 -19.67189 1.000 36.45468 359 SER A C 1
ATOM 2168 O O . SER A 1 282 ? 6.64896 -2.85523 -20.10516 1.000 33.10542 359 SER A O 1
ATOM 2171 N N . LEU A 1 283 ? 6.84056 -4.94188 -19.26172 1.000 33.59571 360 LEU A N 1
ATOM 2172 C CA . LEU A 1 283 ? 8.29900 -4.95895 -19.23715 1.000 34.41126 360 LEU A CA 1
ATOM 2173 C C . LEU A 1 283 ? 8.77828 -6.25873 -19.86257 1.000 35.58417 360 LEU A C 1
ATOM 2174 O O . LEU A 1 283 ? 8.46336 -7.34232 -19.35975 1.000 32.22928 360 LEU A O 1
ATOM 2179 N N . ASN A 1 284 ? 9.54041 -6.15127 -20.94864 1.000 28.84621 361 ASN A N 1
ATOM 2180 C CA . ASN A 1 284 ? 10.02016 -7.30602 -21.70006 1.000 29.80796 361 ASN A CA 1
ATOM 2181 C C . ASN A 1 284 ? 11.53748 -7.37678 -21.61048 1.000 29.78176 361 ASN A C 1
ATOM 2182 O O . ASN A 1 284 ? 12.23612 -6.49754 -22.12508 1.000 32.23291 361 ASN A O 1
ATOM 2187 N N . MET A 1 285 ? 12.04306 -8.43267 -20.97119 1.000 29.11674 362 MET A N 1
ATOM 2188 C CA . MET A 1 285 ? 13.47927 -8.62500 -20.81340 1.000 30.85218 362 MET A CA 1
ATOM 2189 C C . MET A 1 285 ? 13.90998 -10.02208 -21.24559 1.000 27.62099 362 MET A C 1
ATOM 2190 O O . MET A 1 285 ? 14.99758 -10.47195 -20.87085 1.000 28.18773 362 MET A O 1
ATOM 2195 N N . GLU A 1 286 ? 13.08683 -10.70778 -22.03687 1.000 26.55843 363 GLU A N 1
ATOM 2196 C CA . GLU A 1 286 ? 13.37437 -12.08776 -22.40135 1.000 33.06231 363 GLU A CA 1
ATOM 2197 C C . GLU A 1 286 ? 14.64551 -12.17766 -23.23820 1.000 31.63752 363 GLU A C 1
ATOM 2198 O O . GLU A 1 286 ? 15.02950 -11.23620 -23.93837 1.000 30.66747 363 GLU A O 1
ATOM 2204 N N . HIS A 1 287 ? 15.30535 -13.33155 -23.14579 1.000 27.50073 364 HIS A N 1
ATOM 2205 C CA . HIS A 1 287 ? 16.50200 -13.63573 -23.92680 1.000 32.68899 364 HIS A CA 1
ATOM 2206 C C . HIS A 1 287 ? 17.65299 -12.69212 -23.57026 1.000 29.05648 364 HIS A C 1
ATOM 2207 O O . HIS A 1 287 ? 18.24375 -12.02792 -24.42306 1.000 29.67379 364 HIS A O 1
ATOM 2214 N N . ASN A 1 288 ? 17.96469 -12.65059 -22.27623 1.000 29.80272 365 ASN A N 1
ATOM 2215 C CA . ASN A 1 288 ? 19.16531 -11.97732 -21.79877 1.000 28.10401 365 ASN A CA 1
ATOM 2216 C C . ASN A 1 288 ? 19.95398 -12.93048 -20.91064 1.000 34.97628 365 ASN A C 1
ATOM 2217 O O . ASN A 1 288 ? 19.87109 -14.15100 -21.08078 1.000 36.64675 365 ASN A O 1
ATOM 2222 N N . ARG A 1 289 ? 20.71776 -12.39312 -19.96477 1.000 30.75161 366 ARG A N 1
ATOM 2223 C CA . ARG A 1 289 ? 21.50003 -13.20014 -19.03681 1.000 35.77695 366 ARG A CA 1
ATOM 2224 C C . ARG A 1 289 ? 21.33066 -12.68569 -17.61555 1.000 31.10775 366 ARG A C 1
ATOM 2225 O O . ARG A 1 289 ? 22.27208 -12.68166 -16.81791 1.000 34.20607 366 ARG A O 1
ATOM 2233 N N . ILE A 1 290 ? 20.11651 -12.24597 -17.28073 1.000 33.40346 367 ILE A N 1
ATOM 2234 C CA . ILE A 1 290 ? 19.85323 -11.65882 -15.97126 1.000 35.27561 367 ILE A CA 1
ATOM 2235 C C . ILE A 1 290 ? 19.81373 -12.75954 -14.91994 1.000 30.38762 367 ILE A C 1
ATOM 2236 O O . ILE A 1 290 ? 19.07263 -13.74263 -15.05279 1.000 30.93018 367 ILE A O 1
ATOM 2241 N N . ASN A 1 291 ? 20.60874 -12.59800 -13.86418 1.000 31.46426 368 ASN A N 1
ATOM 2242 C CA . ASN A 1 291 ? 20.76874 -13.63271 -12.85079 1.000 36.64174 368 ASN A CA 1
ATOM 2243 C C . ASN A 1 291 ? 19.93676 -13.39047 -11.59748 1.000 34.09400 368 ASN A C 1
ATOM 2244 O O . ASN A 1 291 ? 19.93083 -14.24357 -10.70512 1.000 35.25720 368 ASN A O 1
ATOM 2249 N N . LYS A 1 292 ? 19.23930 -12.26139 -11.50069 1.000 33.53874 369 LYS A N 1
ATOM 2250 C CA . LYS A 1 292 ? 18.39421 -12.02527 -10.33850 1.000 31.27754 369 LYS A CA 1
ATOM 2251 C C . LYS A 1 292 ? 17.47756 -10.84354 -10.60839 1.000 33.16002 369 LYS A C 1
ATOM 2252 O O . LYS A 1 292 ? 17.82795 -9.92804 -11.35856 1.000 39.31011 369 LYS A O 1
ATOM 2258 N N . ILE A 1 293 ? 16.30699 -10.87560 -9.98503 1.000 34.59272 370 ILE A N 1
ATOM 2259 C CA . ILE A 1 293 ? 15.39704 -9.73427 -9.93957 1.000 33.48555 370 ILE A CA 1
ATOM 2260 C C . ILE A 1 293 ? 15.63488 -9.00767 -8.62053 1.000 34.97784 370 ILE A C 1
ATOM 2261 O O . ILE A 1 293 ? 15.44723 -9.61357 -7.55302 1.000 34.13665 370 ILE A O 1
ATOM 2266 N N . PRO A 1 294 ? 16.04494 -7.73892 -8.63703 1.000 37.39420 371 PRO A N 1
ATOM 2267 C CA . PRO A 1 294 ? 16.40161 -7.06539 -7.38238 1.000 35.03788 371 PRO A CA 1
ATOM 2268 C C . PRO A 1 294 ? 15.22303 -6.99396 -6.42359 1.000 35.03847 371 PRO A C 1
ATOM 2269 O O . PRO A 1 294 ? 14.06629 -6.86332 -6.82915 1.000 34.05585 371 PRO A O 1
ATOM 2273 N N . PHE A 1 295 ? 15.53355 -7.08753 -5.13292 1.000 36.12629 372 PHE A N 1
ATOM 2274 C CA . PHE A 1 295 ? 14.51821 -6.90903 -4.10523 1.000 34.09906 372 PHE A CA 1
ATOM 2275 C C . PHE A 1 295 ? 13.96401 -5.49110 -4.15995 1.000 31.22388 372 PHE A C 1
ATOM 2276 O O . PHE A 1 295 ? 14.72016 -4.51568 -4.17206 1.000 35.10500 372 PHE A O 1
ATOM 2284 N N . GLY A 1 296 ? 12.63870 -5.38124 -4.21676 1.000 37.49255 373 GLY A N 1
ATOM 2285 C CA . GLY A 1 296 ? 11.97337 -4.09545 -4.14875 1.000 36.80136 373 GLY A CA 1
ATOM 2286 C C . GLY A 1 296 ? 11.96421 -3.27191 -5.41910 1.000 38.83561 373 GLY A C 1
ATOM 2287 O O . GLY A 1 296 ? 11.55643 -2.10597 -5.37033 1.000 38.30113 373 GLY A O 1
ATOM 2288 N N . ILE A 1 297 ? 12.38566 -3.82631 -6.55964 1.000 38.57612 374 ILE A N 1
ATOM 2289 C CA . ILE A 1 297 ? 12.41619 -3.01151 -7.77116 1.000 40.40807 374 ILE A CA 1
ATOM 2290 C C . ILE A 1 297 ? 11.01658 -2.71272 -8.29414 1.000 37.80755 374 ILE A C 1
ATOM 2291 O O . ILE A 1 297 ? 10.84189 -1.76911 -9.07370 1.000 42.50627 374 ILE A O 1
ATOM 2296 N N . PHE A 1 298 ? 10.00867 -3.47998 -7.88161 1.000 34.41306 375 PHE A N 1
ATOM 2297 C CA . PHE A 1 298 ? 8.63524 -3.25946 -8.31806 1.000 37.01244 375 PHE A CA 1
ATOM 2298 C C . PHE A 1 298 ? 7.75799 -2.64835 -7.23095 1.000 38.43485 375 PHE A C 1
ATOM 2299 O O . PHE A 1 298 ? 6.54003 -2.55008 -7.41562 1.000 34.91885 375 PHE A O 1
ATOM 2307 N N . SER A 1 299 ? 8.34439 -2.22926 -6.10570 1.000 35.90416 376 SER A N 1
ATOM 2308 C CA . SER A 1 299 ? 7.55337 -1.66727 -5.01512 1.000 35.80026 376 SER A CA 1
ATOM 2309 C C . SER A 1 299 ? 6.79690 -0.40956 -5.42890 1.000 45.03523 376 SER A C 1
ATOM 2310 O O . SER A 1 299 ? 5.78598 -0.07356 -4.80172 1.000 43.39583 376 SER A O 1
ATOM 2313 N N . ARG A 1 300 ? 7.25921 0.29157 -6.46337 1.000 36.28775 377 ARG A N 1
ATOM 2314 C CA . ARG A 1 300 ? 6.57018 1.46103 -6.99181 1.000 45.23734 377 ARG A CA 1
ATOM 2315 C C . 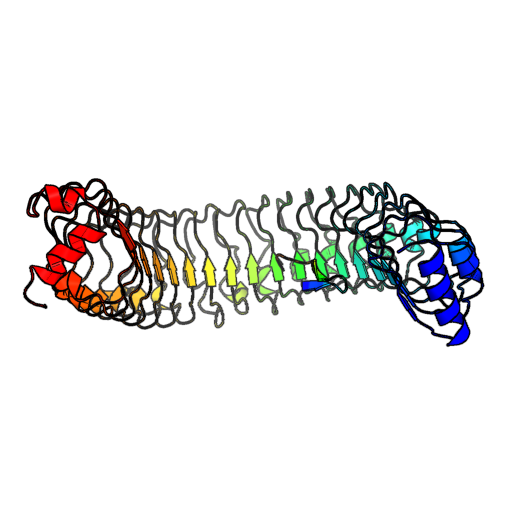ARG A 1 300 ? 5.89425 1.20008 -8.33181 1.000 48.54109 377 ARG A C 1
ATOM 2316 O O . ARG A 1 300 ? 5.28576 2.11825 -8.89152 1.000 44.53895 377 ARG A O 1
ATOM 2324 N N . ALA A 1 301 ? 5.98138 -0.02262 -8.85909 1.000 41.57892 378 ALA A N 1
ATOM 2325 C CA . ALA A 1 301 ? 5.40767 -0.36769 -10.16152 1.000 41.62307 378 ALA A CA 1
ATOM 2326 C C . ALA A 1 301 ? 3.92809 -0.70116 -9.98117 1.000 38.77937 378 ALA A C 1
ATOM 2327 O O . ALA A 1 301 ? 3.50276 -1.85829 -10.01573 1.000 40.59777 378 ALA A O 1
ATOM 2329 N N . LYS A 1 302 ? 3.12576 0.35343 -9.81076 1.000 41.88029 379 LYS A N 1
ATOM 2330 C CA . LYS A 1 302 ? 1.71663 0.19186 -9.46385 1.000 45.43622 379 LYS A CA 1
ATOM 2331 C C . LYS A 1 302 ? 0.86455 -0.28879 -10.63488 1.000 48.36938 379 LYS A C 1
ATOM 2332 O O . LYS A 1 302 ? -0.18348 -0.90586 -10.41434 1.000 54.09293 379 LYS A O 1
ATOM 2338 N N . VAL A 1 303 ? 1.27457 -0.02313 -11.87462 1.000 45.24318 380 VAL A N 1
ATOM 2339 C CA . VAL A 1 303 ? 0.50129 -0.43272 -13.04291 1.000 41.09853 380 VAL A CA 1
ATOM 2340 C C . VAL A 1 303 ? 1.18218 -1.52990 -13.83932 1.000 40.95727 380 VAL A C 1
ATOM 2341 O O . VAL A 1 303 ? 0.66374 -1.92453 -14.89373 1.000 41.05669 380 VAL A O 1
ATOM 2345 N N . LEU A 1 304 ? 2.32198 -2.03977 -13.37442 1.000 34.70696 381 LEU A N 1
ATOM 2346 C CA . LEU A 1 304 ? 3.02223 -3.11087 -14.07167 1.000 38.25779 381 LEU A CA 1
ATOM 2347 C C . LEU A 1 304 ? 2.15894 -4.36514 -14.13898 1.000 45.09813 381 LEU A C 1
ATOM 2348 O O . LEU A 1 304 ? 1.87244 -4.98276 -13.10893 1.000 37.10871 381 LEU A O 1
ATOM 2353 N N . SER A 1 305 ? 1.74327 -4.75262 -15.34760 1.000 36.03955 382 SER A N 1
ATOM 2354 C CA . SER A 1 305 ? 0.83731 -5.87809 -15.52930 1.000 38.08295 382 SER A CA 1
ATOM 2355 C C . SER A 1 305 ? 1.45545 -7.07216 -16.24062 1.000 35.72249 382 SER A C 1
ATOM 2356 O O . SER A 1 305 ? 0.94949 -8.18688 -16.08297 1.000 34.71785 382 SER A O 1
ATOM 2359 N N . LYS A 1 306 ? 2.51780 -6.87722 -17.01831 1.000 34.53628 383 LYS A N 1
ATOM 2360 C CA . LYS A 1 306 ? 3.10002 -7.94788 -17.81899 1.000 37.30027 383 LYS A CA 1
ATOM 2361 C C . LYS A 1 306 ? 4.61121 -7.91899 -17.66569 1.000 34.82619 383 LYS A C 1
ATOM 2362 O O . LYS A 1 306 ? 5.25002 -6.91158 -17.98529 1.000 34.27502 383 LYS A O 1
ATOM 2368 N N . LEU A 1 307 ? 5.17936 -9.02228 -17.18374 1.000 29.45523 384 LEU A N 1
ATOM 2369 C CA . LEU A 1 307 ? 6.62163 -9.15658 -17.02019 1.000 29.99772 384 LEU A CA 1
ATOM 2370 C C . LEU A 1 307 ? 7.07698 -10.42432 -17.72398 1.000 31.16940 384 LEU A C 1
ATOM 2371 O O . LEU A 1 307 ? 6.56984 -11.51282 -17.43436 1.000 30.91913 384 LEU A O 1
ATOM 2376 N N . ASN A 1 308 ? 8.03318 -10.28547 -18.63908 1.000 28.12352 385 ASN A N 1
ATOM 2377 C CA . ASN A 1 308 ? 8.59778 -11.41676 -19.36780 1.000 25.99610 385 ASN A CA 1
ATOM 2378 C C . ASN A 1 308 ? 10.07976 -11.51217 -19.02905 1.000 26.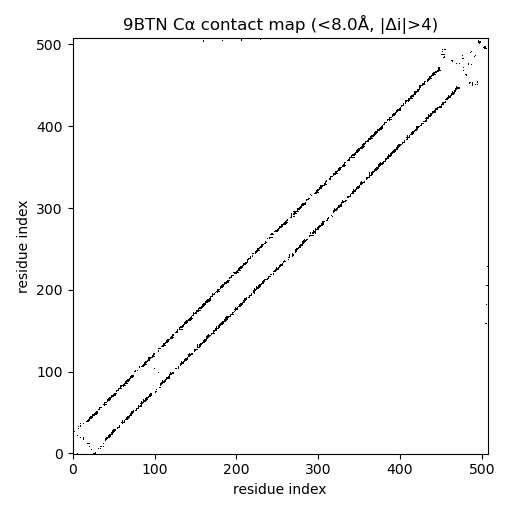42593 385 ASN A C 1
ATOM 2379 O O . ASN A 1 308 ? 10.87492 -10.66245 -19.44643 1.000 28.45069 385 ASN A O 1
ATOM 2384 N N . MET A 1 309 ? 10.44471 -12.54098 -18.26427 1.000 27.50198 386 MET A N 1
ATOM 2385 C CA . MET A 1 309 ? 11.83312 -12.83523 -17.93743 1.000 27.46836 386 MET A CA 1
ATOM 2386 C C . MET A 1 309 ? 12.30878 -14.12885 -18.58953 1.000 26.41670 386 MET A C 1
ATOM 2387 O O . MET A 1 309 ? 13.32247 -14.69595 -18.16965 1.000 29.87092 386 MET A O 1
ATOM 2392 N N . LYS A 1 310 ? 11.59720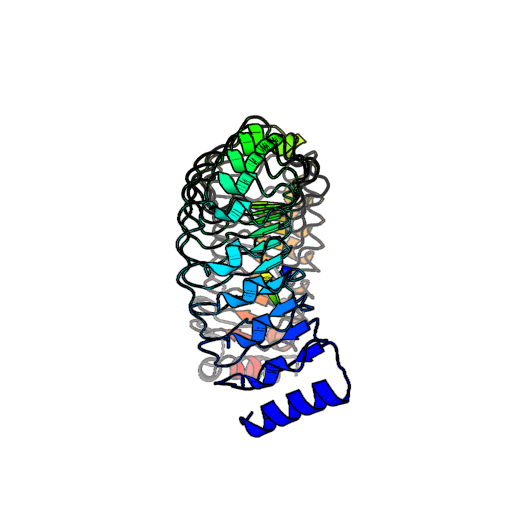 -14.60124 -19.61059 1.000 26.50018 387 LYS A N 1
ATOM 2393 C CA . LYS A 1 310 ? 11.92823 -15.87537 -20.23492 1.000 29.92550 387 LYS A CA 1
ATOM 2394 C C . LYS A 1 310 ? 13.37224 -15.88960 -20.72051 1.000 30.88784 387 LYS A C 1
ATOM 2395 O O . LYS A 1 310 ? 13.89697 -14.88105 -21.20011 1.000 28.90762 387 LYS A O 1
ATOM 2401 N N . ASP A 1 311 ? 14.01650 -17.04964 -20.58703 1.000 26.78720 388 ASP A N 1
ATOM 2402 C CA . ASP A 1 311 ? 15.36000 -17.28529 -21.11309 1.000 29.77011 388 ASP A CA 1
ATOM 2403 C C . ASP A 1 311 ? 16.36458 -16.28502 -20.52957 1.000 29.52459 388 ASP A C 1
ATOM 2404 O O . ASP A 1 311 ? 16.90918 -15.41942 -21.21740 1.000 32.90625 388 ASP A O 1
ATOM 2409 N N . ASN A 1 312 ? 16.59989 -16.43624 -19.22745 1.000 33.10693 389 ASN A N 1
ATOM 2410 C CA . ASN A 1 312 ? 17.64514 -15.67173 -18.55740 1.000 30.82138 389 ASN A CA 1
ATOM 2411 C C . ASN A 1 312 ? 18.46079 -16.59056 -17.65418 1.000 33.13457 389 ASN A C 1
ATOM 2412 O O . ASN A 1 312 ? 18.68609 -17.75606 -17.99602 1.000 32.60027 389 ASN A O 1
ATOM 2417 N N . GLN A 1 313 ? 18.90998 -16.08757 -16.50742 1.000 29.71751 390 GLN A N 1
ATOM 2418 C CA . GLN A 1 313 ? 19.77294 -16.84837 -15.60969 1.000 31.41134 390 GLN A CA 1
ATOM 2419 C C . GLN A 1 313 ? 19.25426 -16.79707 -14.17961 1.000 34.44824 390 GLN A C 1
ATOM 2420 O O . GLN A 1 313 ? 20.02672 -16.70988 -13.22145 1.000 28.12545 390 GLN A O 1
ATOM 2426 N N . LEU A 1 314 ? 17.93608 -16.86127 -14.01267 1.000 29.80275 391 LEU A N 1
ATOM 2427 C CA . LEU A 1 314 ? 17.33646 -16.82951 -12.68644 1.000 29.49224 391 LEU A CA 1
ATOM 2428 C C . LEU A 1 314 ? 17.45166 -18.19519 -12.01963 1.000 33.77054 391 LEU A C 1
ATOM 2429 O O . LEU A 1 314 ? 17.06109 -19.21269 -12.59901 1.000 34.51967 391 LEU A O 1
ATOM 2434 N N . THR A 1 315 ? 17.98948 -18.21635 -10.80033 1.000 28.81774 392 THR A N 1
ATOM 2435 C CA . THR A 1 315 ? 18.04511 -19.43088 -9.99831 1.000 38.36033 392 THR A CA 1
ATOM 2436 C C . THR A 1 315 ? 17.10485 -19.38316 -8.80297 1.000 37.54655 392 THR A C 1
ATOM 2437 O O . THR A 1 315 ? 16.99246 -20.37710 -8.07735 1.000 34.87430 392 THR A O 1
ATOM 2441 N N . SER A 1 316 ? 16.42719 -18.26043 -8.58273 1.000 31.68519 393 SER A N 1
ATOM 2442 C CA . SER A 1 316 ? 15.46591 -18.12302 -7.49777 1.000 34.11504 393 SER A CA 1
ATOM 2443 C C . SER A 1 316 ? 14.69941 -16.82571 -7.70424 1.000 38.50381 393 SER A C 1
ATOM 2444 O O . SER A 1 316 ? 15.10037 -15.96728 -8.49571 1.000 35.91709 393 SER A O 1
ATOM 2447 N N . LEU A 1 317 ? 13.58951 -16.70159 -6.99397 1.000 38.01864 394 LEU A N 1
ATOM 2448 C CA . LEU A 1 317 ? 12.79503 -15.48924 -7.07730 1.000 38.21944 394 LEU A CA 1
ATOM 2449 C C . LEU A 1 317 ? 13.03527 -14.60543 -5.85865 1.000 39.10628 394 LEU A C 1
ATOM 2450 O O . LEU A 1 317 ? 13.33789 -15.10465 -4.77028 1.000 33.22490 394 LEU A O 1
ATOM 2455 N N . PRO A 1 318 ? 12.90180 -13.28897 -6.01869 1.000 35.44622 395 PRO A N 1
ATOM 2456 C CA . PRO A 1 318 ? 13.20383 -12.37240 -4.91329 1.000 31.72700 395 PRO A CA 1
ATOM 2457 C C . PRO A 1 318 ? 12.29167 -12.59523 -3.71528 1.000 36.73194 395 PRO A C 1
ATOM 2458 O O . PRO A 1 318 ? 11.20745 -13.17382 -3.81545 1.000 33.39613 395 PRO A O 1
ATOM 2462 N N . LEU A 1 319 ? 12.75355 -12.10542 -2.56094 1.000 39.23360 396 LEU A N 1
ATOM 2463 C CA . LEU A 1 319 ? 12.02985 -12.32154 -1.31104 1.000 37.78681 396 LEU A CA 1
ATOM 2464 C C . LEU A 1 319 ? 10.62536 -11.73372 -1.36804 1.000 42.22865 396 LEU A C 1
ATOM 2465 O O . LEU A 1 319 ? 9.66928 -12.34438 -0.87562 1.000 41.66555 396 LEU A O 1
ATOM 2470 N N . ASP A 1 320 ? 10.48198 -10.54350 -1.95198 1.000 34.31282 397 ASP A N 1
ATOM 2471 C CA . ASP A 1 320 ? 9.19809 -9.86217 -2.04475 1.000 39.02197 397 ASP A CA 1
ATOM 2472 C C . ASP A 1 320 ? 8.40231 -10.27025 -3.27936 1.000 39.72745 397 ASP A C 1
ATOM 2473 O O . ASP A 1 320 ? 7.52708 -9.51477 -3.71775 1.000 43.25290 397 ASP A O 1
ATOM 2478 N N . PHE A 1 321 ? 8.69163 -11.44422 -3.84668 1.000 37.08283 398 PHE A N 1
ATOM 2479 C CA . PHE A 1 321 ? 7.94987 -11.92576 -5.00834 1.000 38.78687 398 PHE A CA 1
ATOM 2480 C C . PHE A 1 321 ? 6.44439 -11.85606 -4.77761 1.000 40.80791 398 PHE A C 1
ATOM 2481 O O . PHE A 1 321 ? 5.68059 -11.53122 -5.69413 1.000 34.66034 398 PHE A O 1
ATOM 24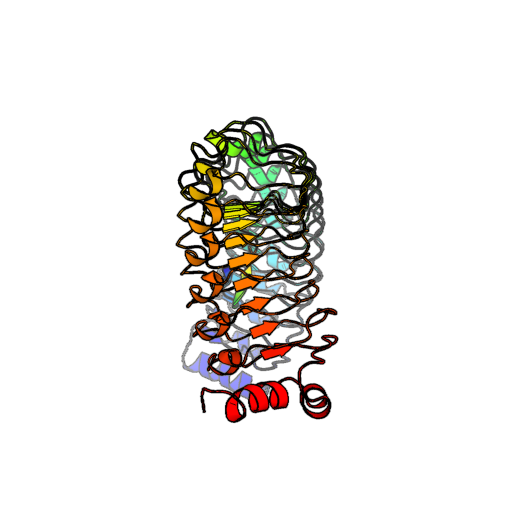89 N N . GLY A 1 322 ? 6.00084 -12.13974 -3.55352 1.000 40.52324 399 GLY A N 1
ATOM 2490 C CA . GLY A 1 322 ? 4.58703 -12.13391 -3.22652 1.000 42.19258 399 GLY A CA 1
ATOM 2491 C C . GLY A 1 322 ? 3.92688 -10.77154 -3.19223 1.000 44.06244 399 GLY A C 1
ATOM 2492 O O . GLY A 1 322 ? 2.71743 -10.69859 -2.95492 1.000 37.53417 399 GLY A O 1
ATOM 2493 N N . THR A 1 323 ? 4.67493 -9.69283 -3.42303 1.000 42.34238 400 THR A N 1
ATOM 2494 C CA . THR A 1 323 ? 4.11484 -8.34786 -3.40390 1.000 41.56879 400 THR A CA 1
ATOM 2495 C C . THR A 1 323 ? 3.63272 -7.87685 -4.76965 1.000 43.36983 400 THR A C 1
ATOM 2496 O O . THR A 1 323 ? 3.05925 -6.78611 -4.86223 1.000 40.69685 400 THR A O 1
ATOM 2500 N N . TRP A 1 324 ? 3.85053 -8.66076 -5.82607 1.000 43.21824 401 TRP A N 1
ATOM 2501 C CA . TRP A 1 324 ? 3.46470 -8.26682 -7.18116 1.000 39.77305 401 TRP A CA 1
ATOM 2502 C C . TRP A 1 324 ? 1.96784 -8.50637 -7.39819 1.000 39.93568 401 TRP A C 1
ATOM 2503 O O . TRP A 1 324 ? 1.54166 -9.31206 -8.22460 1.000 39.68406 401 TRP A O 1
ATOM 2514 N N . THR A 1 325 ? 1.16236 -7.77129 -6.62976 1.000 41.38275 402 THR A N 1
ATOM 2515 C CA . THR A 1 325 ? -0.28177 -7.97172 -6.63640 1.000 42.24858 402 THR A CA 1
ATOM 2516 C C . THR A 1 325 ? -0.95832 -7.44381 -7.89469 1.000 41.05061 402 THR A C 1
ATOM 2517 O O . THR A 1 325 ? -2.11982 -7.78803 -8.13763 1.000 46.99371 402 THR A O 1
ATOM 2521 N N . SER A 1 326 ? -0.28089 -6.62030 -8.69032 1.000 36.42066 403 SER A N 1
ATOM 2522 C CA . SER A 1 326 ? -0.84942 -6.11422 -9.93220 1.000 47.31009 403 SER A CA 1
ATOM 2523 C C . SER A 1 326 ? -0.42162 -6.92243 -11.14902 1.000 40.17882 403 SER A C 1
ATOM 2524 O O . SER A 1 326 ? -0.89996 -6.65221 -12.25475 1.000 40.45871 403 SER A O 1
ATOM 2527 N N . MET A 1 327 ? 0.45762 -7.90548 -10.97440 1.000 41.31760 404 MET A N 1
ATOM 2528 C CA . MET A 1 327 ? 0.94753 -8.68163 -12.10501 1.000 36.96409 404 MET A CA 1
ATOM 2529 C C . MET A 1 327 ? -0.17473 -9.53352 -12.68524 1.000 36.17391 404 MET A C 1
ATOM 2530 O O . MET A 1 327 ? -0.85447 -10.26398 -11.95848 1.000 36.93430 404 MET A O 1
ATOM 2535 N N . VAL A 1 328 ? -0.36856 -9.43945 -13.99859 1.000 33.50507 405 VAL A N 1
ATOM 2536 C CA . VAL A 1 328 ? -1.40151 -10.19057 -14.69396 1.000 31.45998 405 VAL A CA 1
ATOM 2537 C C . VAL A 1 328 ? -0.81180 -11.31063 -15.54264 1.000 34.77693 405 VAL A C 1
ATOM 2538 O O . VAL A 1 328 ? -1.40773 -12.38389 -15.65665 1.000 30.14374 405 VAL A O 1
ATOM 2542 N N . GLU A 1 329 ? 0.35305 -11.08288 -16.14522 1.000 34.86159 406 GLU A N 1
ATOM 2543 C CA . GLU A 1 329 ? 1.01503 -12.07921 -16.97837 1.000 30.75600 406 GLU A CA 1
ATOM 2544 C C . GLU A 1 329 ? 2.48667 -12.12662 -16.60043 1.000 32.43957 406 GLU A C 1
ATOM 2545 O O . GLU A 1 329 ? 3.16829 -11.09680 -16.62121 1.000 35.14610 406 GLU A O 1
ATOM 2551 N N . LEU A 1 330 ? 2.97175 -13.31637 -16.25270 1.000 30.77064 407 LEU A N 1
ATOM 2552 C CA . LEU A 1 330 ? 4.34679 -13.50703 -15.81295 1.000 30.17524 407 LEU A CA 1
ATOM 2553 C C . LEU A 1 330 ? 4.95156 -14.68256 -16.56266 1.000 30.04972 407 LEU A C 1
ATOM 2554 O O . LEU A 1 330 ? 4.39602 -15.78571 -16.54450 1.000 29.59888 407 LEU A O 1
ATOM 2559 N N . ASN A 1 331 ? 6.08666 -14.44915 -17.21729 1.000 26.58740 408 ASN A N 1
ATOM 2560 C CA . ASN A 1 331 ? 6.77874 -15.48427 -17.97936 1.000 30.98821 408 ASN A CA 1
ATOM 2561 C C . ASN A 1 331 ? 8.17477 -15.65679 -17.39676 1.000 29.72227 408 ASN A C 1
ATOM 2562 O O . ASN A 1 331 ? 9.00928 -14.74915 -17.48924 1.000 28.22513 408 ASN A O 1
ATOM 2567 N N . LEU A 1 332 ? 8.41990 -16.82149 -16.79341 1.000 27.69122 409 LEU A N 1
ATOM 2568 C CA . LEU A 1 332 ? 9.72098 -17.17520 -16.23824 1.000 26.27260 409 LEU A CA 1
ATOM 2569 C C . LEU A 1 332 ? 10.31424 -18.40257 -16.92308 1.000 27.99644 409 LEU A C 1
ATOM 2570 O O . LEU A 1 332 ? 11.21735 -19.03915 -16.37312 1.000 28.99221 409 LEU A O 1
ATOM 2575 N N . ALA A 1 333 ? 9.82736 -18.74435 -18.11497 1.000 27.95244 410 ALA A N 1
ATOM 2576 C CA . ALA A 1 333 ? 10.27835 -19.94711 -18.80027 1.000 31.98674 410 ALA A CA 1
ATOM 2577 C C . ALA A 1 333 ? 11.77840 -19.89080 -19.08057 1.000 31.10526 410 ALA A C 1
ATOM 2578 O O . ALA A 1 333 ? 12.39142 -18.82150 -19.14634 1.000 32.54900 410 ALA A O 1
ATOM 2580 N N . THR A 1 334 ? 12.36699 -21.07472 -19.24102 1.000 26.63023 411 THR A N 1
ATOM 2581 C CA . THR A 1 334 ? 13.76702 -21.22444 -19.63566 1.000 29.17306 411 THR A CA 1
ATOM 2582 C C . THR A 1 334 ? 14.69863 -20.46888 -18.68945 1.000 31.39251 411 THR A C 1
ATOM 2583 O O . THR A 1 334 ? 15.54116 -19.66857 -19.10163 1.000 33.11079 411 THR A O 1
ATOM 2587 N N . ASN A 1 335 ? 14.53280 -20.73240 -17.39533 1.000 34.58567 412 ASN A N 1
ATOM 2588 C CA . ASN A 1 335 ? 15.49374 -20.29760 -16.39230 1.000 30.86329 412 ASN A CA 1
ATOM 2589 C C . ASN A 1 335 ? 15.95363 -21.52241 -15.61156 1.000 33.37079 412 ASN A C 1
ATOM 2590 O O . ASN A 1 335 ? 15.75522 -22.65458 -16.06357 1.000 34.57427 412 ASN A O 1
ATOM 2595 N N . GLN A 1 336 ? 16.56398 -21.31992 -14.44975 1.000 31.66175 413 GLN A N 1
ATOM 2596 C CA . GLN A 1 336 ? 17.07862 -22.41523 -13.63824 1.000 32.39558 413 GLN A CA 1
ATOM 2597 C C . GLN A 1 336 ? 16.41355 -22.43803 -12.26950 1.000 37.50247 413 GLN A C 1
ATOM 2598 O O . GLN A 1 336 ? 17.06018 -22.66575 -11.24576 1.000 35.03654 413 GLN A O 1
ATOM 2604 N N . LEU A 1 337 ? 15.10465 -22.20556 -12.23881 1.000 36.49693 414 LEU A N 1
ATOM 2605 C CA . LEU A 1 337 ? 14.36455 -22.22762 -10.98571 1.000 35.43464 414 LEU A CA 1
ATOM 2606 C C . LEU A 1 337 ? 14.14997 -23.66563 -10.52926 1.000 38.31273 414 LEU A C 1
ATOM 2607 O O . LEU A 1 337 ? 13.68077 -24.51057 -11.29942 1.000 35.85155 414 LEU A O 1
ATOM 2612 N N . THR A 1 338 ? 14.50526 -23.94382 -9.27652 1.000 35.15580 415 THR A N 1
ATOM 2613 C CA . THR A 1 338 ? 14.28987 -25.25691 -8.68770 1.000 35.92042 415 THR A CA 1
ATOM 2614 C C . THR A 1 338 ? 13.08995 -25.29608 -7.75302 1.000 36.72072 415 THR A C 1
ATOM 2615 O O . THR A 1 338 ? 12.69376 -26.38484 -7.32521 1.000 34.26896 415 THR A O 1
ATOM 2619 N N . LYS A 1 339 ? 12.50412 -24.14615 -7.42990 1.000 33.64801 416 LYS A N 1
ATOM 2620 C CA . LYS A 1 339 ? 11.32426 -24.11448 -6.58080 1.000 38.70724 416 LYS A CA 1
ATOM 2621 C C . LYS A 1 339 ? 10.64722 -22.75933 -6.71260 1.000 41.37626 416 LYS A C 1
ATOM 2622 O O . LYS A 1 339 ? 11.30632 -21.73637 -6.91650 1.000 46.72390 416 LYS A O 1
ATOM 2628 N N . ILE A 1 340 ? 9.32493 -22.77164 -6.60578 1.000 37.26318 417 ILE A N 1
ATOM 2629 C CA . ILE A 1 340 ? 8.51359 -21.55813 -6.60069 1.000 36.80666 417 ILE A CA 1
ATOM 2630 C C . ILE A 1 340 ? 8.15091 -21.25187 -5.15178 1.000 37.30710 417 ILE A C 1
ATOM 2631 O O . ILE A 1 340 ? 7.56262 -22.11344 -4.48085 1.000 34.67532 417 ILE A O 1
ATOM 2636 N N . PRO A 1 341 ? 8.47270 -20.06722 -4.63357 1.000 38.51507 418 PRO A N 1
ATOM 2637 C CA . PRO A 1 341 ? 8.18859 -19.78286 -3.22178 1.000 41.01262 418 PRO A CA 1
ATOM 2638 C C . PRO A 1 341 ? 6.70600 -19.92004 -2.91061 1.000 38.50916 418 PRO A C 1
ATOM 2639 O O . PRO A 1 341 ? 5.84358 -19.68000 -3.75837 1.000 36.15674 418 PRO A O 1
ATOM 2643 N N . GLU A 1 342 ? 6.41407 -20.31518 -1.66938 1.000 34.49070 419 GLU A N 1
ATOM 2644 C CA . GLU A 1 342 ? 5.02775 -20.36218 -1.22131 1.000 33.26149 419 GLU A CA 1
ATOM 2645 C C . GLU A 1 342 ? 4.36012 -18.99511 -1.28748 1.000 37.88421 419 GLU A C 1
ATOM 2646 O O . GLU A 1 342 ? 3.12781 -18.92187 -1.34113 1.000 41.55079 419 GLU A O 1
ATOM 2652 N N . ASP A 1 343 ? 5.14299 -17.91316 -1.28804 1.000 37.47800 420 ASP A N 1
ATOM 2653 C CA . ASP A 1 343 ? 4.60129 -16.56150 -1.37876 1.000 40.22672 420 ASP A CA 1
ATOM 2654 C C . ASP A 1 343 ? 3.95225 -16.26516 -2.72469 1.000 42.08772 420 ASP A C 1
ATOM 2655 O O . ASP A 1 343 ? 3.43369 -15.15645 -2.90418 1.000 38.23398 420 ASP A O 1
ATOM 2660 N N . VAL A 1 344 ? 3.96507 -17.21046 -3.66957 1.000 33.71854 421 VAL A N 1
ATOM 2661 C CA . VAL A 1 344 ? 3.28209 -17.00072 -4.94038 1.000 39.96713 421 VAL A CA 1
ATOM 2662 C C . VAL A 1 344 ? 1.79004 -16.79373 -4.73415 1.000 38.74114 421 VAL A C 1
ATOM 2663 O O . VAL A 1 344 ? 1.10604 -16.28187 -5.62712 1.000 34.77097 421 VAL A O 1
ATOM 2667 N N . SER A 1 345 ? 1.26532 -17.17626 -3.56729 1.000 35.05253 422 SER A N 1
ATOM 2668 C CA . SER A 1 345 ? -0.15129 -17.00247 -3.27217 1.000 35.53257 422 SER A CA 1
ATOM 2669 C C . SER A 1 345 ? -0.57194 -15.53960 -3.23500 1.000 37.28475 422 SER A C 1
ATOM 2670 O O . SER A 1 345 ? -1.77590 -15.25999 -3.24335 1.000 41.50513 422 SER A O 1
ATOM 2673 N N . GLY A 1 346 ? 0.37762 -14.60550 -3.19026 1.000 36.43641 423 GLY A N 1
ATOM 2674 C CA . GLY A 1 346 ? 0.04109 -13.19462 -3.18974 1.000 41.97850 423 GLY A CA 1
ATOM 2675 C C . GLY A 1 346 ? -0.26887 -12.59784 -4.54794 1.000 38.93958 423 GLY A C 1
ATOM 2676 O O . GLY A 1 346 ? -0.76306 -11.46822 -4.61017 1.000 37.38143 423 GLY A O 1
ATOM 2677 N N . LEU A 1 347 ? 0.00489 -13.32186 -5.63378 1.000 33.22867 424 LEU A N 1
ATOM 2678 C CA . LEU A 1 347 ? -0.21526 -12.80529 -6.98865 1.000 38.57896 424 LEU A CA 1
ATOM 2679 C C . LEU A 1 347 ? -1.66223 -13.06816 -7.40815 1.000 37.17756 424 LEU A C 1
ATOM 2680 O O . LEU A 1 347 ? -1.95807 -13.83207 -8.32889 1.000 38.81853 424 LEU A O 1
ATOM 2685 N N . VAL A 1 348 ? -2.57571 -12.38991 -6.70875 1.000 44.86587 425 VAL A N 1
ATOM 2686 C CA . VAL A 1 348 ? -3.99916 -12.66632 -6.86556 1.000 44.80040 425 VAL A CA 1
ATOM 2687 C C . VAL A 1 348 ? -4.55161 -12.17495 -8.19696 1.000 37.36549 425 VAL A C 1
ATOM 2688 O O . VAL A 1 348 ? -5.65045 -12.58317 -8.58977 1.000 43.78779 425 VAL A O 1
ATOM 2692 N N . SER A 1 349 ? -3.83215 -11.30649 -8.90161 1.000 34.73779 426 SER A N 1
ATOM 2693 C CA . SER A 1 349 ? -4.27119 -10.82821 -10.20604 1.000 40.38532 426 SER A CA 1
ATOM 2694 C C . SER A 1 349 ? -3.69122 -11.63643 -11.35828 1.000 40.56214 426 SER A C 1
ATOM 2695 O O . SER A 1 349 ? -4.00205 -11.34702 -12.51871 1.000 34.51877 426 SER A O 1
ATOM 2698 N N . LEU A 1 350 ? -2.86812 -12.63950 -11.06917 1.000 34.56381 427 LEU A N 1
ATOM 2699 C CA . LEU A 1 350 ? -2.16713 -13.36473 -12.11945 1.000 33.38122 427 LEU A CA 1
ATOM 2700 C C . LEU A 1 350 ? -3.14249 -14.21002 -12.92990 1.000 31.88217 427 LEU A C 1
ATOM 2701 O O . LEU A 1 350 ? -3.89190 -15.01936 -12.37494 1.000 32.95423 427 LEU A O 1
ATOM 2706 N N . GLU A 1 351 ? -3.13834 -14.00990 -14.24796 1.000 33.16205 428 GLU A N 1
ATOM 2707 C CA . GLU A 1 351 ? -3.95586 -14.79268 -15.16457 1.000 32.90533 428 GLU A CA 1
ATOM 2708 C C . GLU A 1 351 ? -3.14675 -15.73023 -16.04403 1.000 31.97290 428 GLU A C 1
ATOM 2709 O O . GLU A 1 351 ? -3.67227 -16.75839 -16.47381 1.000 33.22702 428 GLU A O 1
ATOM 2715 N N . VAL A 1 352 ? -1.88514 -15.40650 -16.31552 1.000 25.50116 429 VAL A N 1
ATOM 2716 C CA . VAL A 1 352 ? -1.00868 -16.24501 -17.12251 1.000 28.48920 429 VAL A CA 1
ATOM 2717 C C . VAL A 1 352 ? 0.29159 -16.44944 -16.36209 1.000 26.78341 429 VAL A C 1
ATOM 2718 O O . VAL A 1 352 ? 0.91037 -15.47933 -15.91083 1.000 29.22708 429 VAL A O 1
ATOM 2722 N N . LEU A 1 353 ? 0.70545 -17.70729 -16.22234 1.000 25.19155 430 LEU A N 1
ATOM 2723 C CA . LEU A 1 353 ? 1.93905 -18.05728 -15.52475 1.000 31.23603 430 LEU A CA 1
ATOM 2724 C C . LEU A 1 353 ? 2.68944 -19.07294 -16.37221 1.000 27.74283 430 LEU A C 1
ATOM 2725 O O . LEU A 1 353 ? 2.21522 -20.19776 -16.56490 1.000 28.96634 430 LEU A O 1
ATOM 2730 N N . ILE A 1 354 ? 3.85272 -18.67847 -16.87817 1.000 24.93340 431 ILE A N 1
ATOM 2731 C CA . ILE A 1 354 ? 4.65279 -19.51158 -17.76833 1.000 32.90835 431 ILE A CA 1
ATOM 2732 C C . ILE A 1 354 ? 5.92133 -19.89930 -17.02508 1.000 27.74632 431 ILE A C 1
ATOM 2733 O O . ILE A 1 354 ? 6.75408 -19.03957 -16.71050 1.000 28.99115 431 ILE A O 1
ATOM 2738 N N . LEU A 1 355 ? 6.06871 -21.19597 -16.74551 1.000 31.33089 432 LEU A N 1
ATOM 2739 C CA . LEU A 1 355 ? 7.21460 -21.71781 -16.01158 1.000 31.78985 432 LEU A CA 1
ATOM 2740 C C . LEU A 1 355 ? 7.89746 -22.83743 -16.78638 1.000 31.79910 432 LEU A C 1
ATOM 2741 O O . LEU A 1 355 ? 8.54275 -23.70571 -16.19150 1.000 34.71582 432 LEU A O 1
ATOM 2746 N N . SER A 1 356 ? 7.76375 -22.82073 -18.11077 1.000 26.17172 433 SER A N 1
ATOM 2747 C CA . SER A 1 356 ? 8.29847 -23.88113 -18.95126 1.000 31.60348 433 SER A CA 1
ATOM 2748 C C . SER A 1 356 ? 9.81571 -23.95864 -18.84324 1.000 30.75125 433 SER A C 1
ATOM 2749 O O . SER A 1 356 ? 10.50783 -22.94736 -18.69999 1.000 31.98245 433 SER A O 1
ATOM 2752 N N . ASN A 1 357 ? 10.32934 -25.18511 -18.91755 1.000 30.84059 434 ASN A N 1
ATOM 2753 C CA . ASN A 1 357 ? 11.76307 -25.44388 -19.03356 1.000 33.22084 434 ASN A CA 1
ATOM 2754 C C . ASN A 1 357 ? 12.53940 -24.82896 -17.86734 1.000 33.11609 434 ASN A C 1
ATOM 2755 O O . ASN A 1 357 ? 13.45790 -24.02602 -18.04416 1.000 34.34494 434 ASN A O 1
ATOM 2760 N N . ASN A 1 358 ? 12.14226 -25.22042 -16.65899 1.000 30.93124 435 ASN A N 1
ATOM 2761 C CA . ASN A 1 358 ? 12.93670 -24.94350 -15.47040 1.000 32.02896 435 ASN A CA 1
ATOM 2762 C C . ASN A 1 358 ? 13.33726 -26.26836 -14.83150 1.000 31.15331 435 ASN A C 1
ATOM 2763 O O . ASN A 1 358 ? 13.36420 -27.29755 -15.51339 1.000 35.34623 435 ASN A O 1
ATOM 2768 N N . LEU A 1 359 ? 13.65150 -26.26080 -13.53528 1.000 33.72545 436 LEU A N 1
ATOM 2769 C CA . LEU A 1 359 ? 14.10410 -27.45403 -12.82640 1.000 34.12688 436 LEU A CA 1
ATOM 2770 C C . LEU A 1 359 ? 13.16644 -27.82349 -11.68125 1.000 36.13864 436 LEU A C 1
ATOM 2771 O O . LEU A 1 359 ? 13.61198 -28.31192 -10.64121 1.000 37.60286 436 LEU A O 1
ATOM 2776 N N . LEU A 1 360 ? 11.86651 -27.60506 -11.85805 1.000 32.94037 437 LEU A N 1
ATOM 2777 C CA . LEU A 1 360 ? 10.91413 -27.81045 -10.77527 1.000 33.69857 437 LEU A CA 1
ATOM 2778 C C . LEU A 1 360 ? 10.58593 -29.29101 -10.61520 1.000 36.23270 437 LEU A C 1
ATOM 2779 O O . LEU A 1 360 ? 10.25647 -29.97493 -11.59019 1.000 32.10233 437 LEU A O 1
ATOM 2784 N N . LYS A 1 361 ? 10.68082 -29.78153 -9.37693 1.000 32.47712 438 LYS A N 1
ATOM 2785 C CA . LYS A 1 361 ? 10.26406 -31.13462 -9.03137 1.000 40.16827 438 LYS A CA 1
ATOM 2786 C C . LYS A 1 361 ? 8.92920 -31.17769 -8.30219 1.000 38.92327 438 LYS A C 1
ATOM 2787 O O . LYS A 1 361 ? 8.29074 -32.23567 -8.27040 1.000 32.34156 438 LYS A O 1
ATOM 2793 N N . LYS A 1 362 ? 8.50226 -30.06216 -7.71533 1.000 38.18148 439 LYS A N 1
ATOM 2794 C CA . LYS A 1 362 ? 7.19946 -29.96414 -7.07543 1.000 34.99768 439 LYS A CA 1
ATOM 2795 C C . LYS A 1 362 ? 6.76959 -28.50496 -7.08738 1.000 37.77125 439 LYS A C 1
ATOM 2796 O O . LYS A 1 362 ? 7.57924 -27.60275 -7.31884 1.000 39.29152 439 LYS A O 1
ATOM 2802 N N . LEU A 1 363 ? 5.47842 -28.28161 -6.84141 1.000 35.99573 440 LEU A N 1
ATOM 2803 C CA . LEU A 1 363 ? 4.93953 -26.93102 -6.83481 1.000 36.02114 440 LEU A CA 1
ATOM 2804 C C . LEU A 1 363 ? 4.53303 -26.51991 -5.42259 1.000 33.23418 440 LEU A C 1
ATOM 2805 O O . LEU A 1 363 ? 4.14123 -27.36437 -4.61181 1.000 32.96024 440 LEU A O 1
ATOM 2810 N N . PRO A 1 364 ? 4.60746 -25.23136 -5.09855 1.000 36.36828 441 PRO A N 1
ATOM 2811 C CA . PRO A 1 364 ? 4.20692 -24.79039 -3.75952 1.000 34.29742 441 PRO A CA 1
ATOM 2812 C C . PRO A 1 364 ? 2.70697 -24.92631 -3.55986 1.000 33.49779 441 PRO A C 1
ATOM 2813 O O . PRO A 1 364 ? 1.91820 -24.84883 -4.50522 1.000 36.64355 441 PRO A O 1
ATOM 2817 N N . HIS A 1 365 ? 2.31685 -25.14339 -2.30230 1.000 33.38088 442 HIS A N 1
ATOM 2818 C CA . HIS A 1 365 ? 0.89639 -25.22260 -1.98124 1.000 37.74418 442 HIS A CA 1
ATOM 2819 C C . HIS A 1 365 ? 0.18392 -23.91264 -2.28593 1.000 36.16580 442 HIS A C 1
ATOM 2820 O O . HIS A 1 365 ? -1.00534 -23.91630 -2.62335 1.000 34.78491 442 HIS A O 1
ATOM 2827 N N . GLY A 1 366 ? 0.89092 -22.78719 -2.17896 1.000 32.64780 443 GLY A N 1
ATOM 2828 C CA . GLY A 1 366 ? 0.29186 -21.48764 -2.42828 1.000 37.19872 443 GLY A CA 1
ATOM 2829 C C . GLY A 1 366 ? -0.15645 -21.27024 -3.85732 1.000 38.67007 443 GLY A C 1
ATOM 2830 O O . GLY A 1 366 ? -0.83581 -20.27326 -4.13001 1.000 34.32157 443 GLY A O 1
ATOM 2831 N N . LEU A 1 367 ? 0.20722 -22.16951 -4.77396 1.000 33.73941 444 LEU A N 1
ATOM 2832 C CA . LEU A 1 367 ? -0.23890 -22.03116 -6.15442 1.000 40.41840 444 LEU A CA 1
ATOM 2833 C C . LEU A 1 367 ? -1.75859 -22.03761 -6.25055 1.000 39.54661 444 LEU A C 1
ATOM 2834 O O . LEU A 1 367 ? -2.33098 -21.34368 -7.09795 1.000 34.52480 444 LEU A O 1
ATOM 2839 N N . GLY A 1 368 ? -2.42815 -22.79719 -5.38431 1.000 35.40145 445 GLY A N 1
ATOM 2840 C CA . GLY A 1 368 ? -3.87532 -22.89595 -5.43156 1.000 35.43840 445 GLY A CA 1
ATOM 2841 C C . GLY A 1 368 ? -4.61276 -21.62378 -5.06756 1.000 34.12787 445 GLY A C 1
ATOM 2842 O O . GLY A 1 368 ? -5.84174 -21.58873 -5.19318 1.000 39.90467 445 GLY A O 1
ATOM 2843 N N . ASN A 1 369 ? -3.90626 -20.58830 -4.61980 1.000 33.98048 446 ASN A N 1
ATOM 2844 C CA . ASN A 1 369 ? -4.55259 -19.32940 -4.27814 1.000 30.27841 446 ASN A CA 1
ATOM 2845 C C . ASN A 1 369 ? -4.72123 -18.40323 -5.47583 1.000 37.99370 446 ASN A C 1
ATOM 2846 O O . ASN A 1 369 ? -5.40191 -17.37929 -5.35437 1.000 35.72771 446 ASN A O 1
ATOM 2851 N N . LEU A 1 370 ? -4.12831 -18.73636 -6.62371 1.000 30.40138 447 LEU A N 1
ATOM 2852 C CA . LEU A 1 370 ? -4.23777 -17.91253 -7.82855 1.000 33.53074 447 LEU A CA 1
ATOM 2853 C C . LEU A 1 370 ? -5.61541 -18.14233 -8.44365 1.000 33.84593 447 LEU A C 1
ATOM 2854 O O . LEU A 1 370 ? -5.79484 -18.89772 -9.40248 1.000 40.48277 447 LEU A O 1
ATOM 2859 N N . ARG A 1 371 ? -6.60924 -17.45846 -7.87349 1.000 35.85517 448 ARG A N 1
ATOM 2860 C CA . ARG A 1 371 ? -8.00186 -17.71057 -8.22408 1.000 35.26058 448 ARG A CA 1
ATOM 2861 C C . ARG A 1 371 ? -8.35331 -17.25492 -9.63552 1.000 36.67066 448 ARG A C 1
ATOM 2862 O O . ARG A 1 371 ? -9.34310 -17.73669 -10.19661 1.000 37.95409 448 ARG A O 1
ATOM 2870 N N . LYS A 1 372 ? -7.57974 -16.34399 -10.22304 1.000 35.14344 449 LYS A N 1
ATOM 2871 C CA . LYS A 1 372 ? -7.86875 -15.83968 -11.55939 1.000 40.57456 449 LYS A CA 1
ATOM 2872 C C . LYS A 1 372 ? -6.91871 -16.39505 -12.61212 1.000 35.14810 449 LYS A C 1
ATOM 2873 O O . LYS A 1 372 ? -6.95831 -15.95269 -13.76526 1.000 37.06020 449 LYS A O 1
ATOM 2879 N N . LEU A 1 373 ? -6.07488 -17.35672 -12.24896 1.000 37.54411 450 LEU A N 1
ATOM 2880 C CA . LEU A 1 373 ? -5.13558 -17.92605 -13.20456 1.000 38.86888 450 LEU A CA 1
ATOM 2881 C C . LEU A 1 373 ? -5.88639 -18.67277 -14.30198 1.000 34.26599 450 LEU A C 1
ATOM 2882 O O . LEU A 1 373 ? -6.69468 -19.56480 -14.02411 1.000 34.40238 450 LEU A O 1
ATOM 2887 N N . ARG A 1 374 ? -5.61917 -18.30383 -15.55251 1.000 34.45548 451 ARG A N 1
ATOM 2888 C CA . ARG A 1 374 ? -6.26055 -18.93105 -16.70023 1.000 33.29782 451 ARG A CA 1
ATOM 2889 C C . ARG A 1 374 ? -5.34129 -19.85546 -17.48049 1.000 31.34850 451 ARG A C 1
ATOM 2890 O O . ARG A 1 374 ? -5.82706 -20.78864 -18.12379 1.000 34.92461 451 ARG A O 1
ATOM 2898 N N . GLU A 1 375 ? -4.03100 -19.62657 -17.43451 1.000 28.59969 452 GLU A N 1
ATOM 2899 C CA . GLU A 1 375 ? -3.07709 -20.40572 -18.21130 1.000 36.11660 452 GLU A CA 1
ATOM 2900 C C . GLU A 1 375 ? -1.85957 -20.71296 -17.35576 1.000 34.39970 452 GLU A C 1
ATOM 2901 O O . GLU A 1 375 ? -1.24836 -19.80050 -16.79216 1.000 31.19683 452 GLU A O 1
ATOM 2907 N N . LEU A 1 376 ? -1.50947 -21.99461 -17.26603 1.000 29.06980 453 LEU A N 1
ATOM 2908 C CA . LEU A 1 376 ? -0.35112 -22.44791 -16.50166 1.000 30.15615 453 LEU A CA 1
ATOM 2909 C C . LEU A 1 376 ? 0.46437 -23.37334 -17.39339 1.000 34.15248 453 LEU A C 1
ATOM 2910 O O . LEU A 1 376 ? 0.00203 -24.46073 -17.75418 1.000 29.80432 453 LEU A O 1
ATOM 2915 N N . ASP A 1 377 ? 1.66813 -22.94150 -17.75543 1.000 29.02367 454 ASP A N 1
ATOM 2916 C CA . ASP A 1 377 ? 2.55442 -23.70657 -18.62431 1.000 30.21522 454 ASP A CA 1
ATOM 2917 C C . ASP A 1 377 ? 3.71335 -24.21935 -17.78052 1.000 30.80427 454 ASP A C 1
ATOM 2918 O O . ASP A 1 377 ? 4.54076 -23.43236 -17.30777 1.000 31.27860 454 ASP A O 1
ATOM 2923 N N . LEU A 1 378 ? 3.77019 -25.53972 -17.59539 1.000 29.28633 455 LEU A N 1
ATOM 2924 C CA . LEU A 1 378 ? 4.80292 -26.17740 -16.78722 1.000 32.86306 455 LEU A CA 1
ATOM 2925 C C . LEU A 1 378 ? 5.56723 -27.24245 -17.56654 1.000 32.09025 455 LEU A C 1
ATOM 2926 O O . LEU A 1 378 ? 6.20213 -28.11128 -16.96143 1.000 31.53055 455 LEU A O 1
ATOM 2931 N N . GLU A 1 379 ? 5.52767 -27.19183 -18.89583 1.000 31.67825 456 GLU A N 1
ATOM 2932 C CA . GLU A 1 379 ? 6.19124 -28.21394 -19.69208 1.000 33.07139 456 GLU A CA 1
ATOM 2933 C C . GLU A 1 379 ? 7.69902 -28.18235 -19.46641 1.000 30.59695 456 GLU A C 1
ATOM 2934 O O . GLU A 1 379 ? 8.28121 -27.14785 -19.13235 1.000 31.64350 456 GLU A O 1
ATOM 2940 N N . GLU A 1 380 ? 8.32824 -29.34587 -19.63413 1.000 29.47100 457 GLU A N 1
ATOM 2941 C CA . GLU A 1 380 ? 9.78660 -29.46532 -19.63807 1.000 29.28762 457 GLU A CA 1
ATOM 2942 C C . GLU A 1 380 ? 10.39442 -29.13371 -18.27450 1.000 31.35314 457 GLU A C 1
ATOM 2943 O O . GLU A 1 380 ? 11.45356 -28.51048 -18.18815 1.000 31.71000 457 GLU A O 1
ATOM 2949 N N . ASN A 1 381 ? 9.72540 -29.55498 -17.20359 1.000 29.25704 458 ASN A N 1
ATOM 2950 C CA . ASN A 1 381 ? 10.29008 -29.52425 -15.86664 1.000 35.63465 458 ASN A CA 1
ATOM 2951 C C . ASN A 1 381 ? 10.52306 -30.96208 -15.39463 1.000 35.23702 458 ASN A C 1
ATOM 2952 O O . ASN A 1 381 ? 10.64090 -31.88569 -16.21331 1.000 32.44068 458 ASN A O 1
ATOM 2957 N N . LYS A 1 382 ? 10.59484 -31.14930 -14.07716 1.000 35.18883 459 LYS A N 1
ATOM 2958 C CA . LYS A 1 382 ? 10.81600 -32.45561 -13.46835 1.000 32.84004 459 LYS A CA 1
ATOM 2959 C C . LYS A 1 382 ? 9.71416 -32.79206 -12.47139 1.000 31.13086 459 LYS A C 1
ATOM 2960 O O . LYS A 1 382 ? 9.95809 -33.46783 -11.47014 1.000 35.38342 459 LYS A O 1
ATOM 2966 N N . LEU A 1 383 ? 8.49824 -32.32307 -12.73211 1.000 30.18815 460 LEU A N 1
ATOM 2967 C CA . LEU A 1 383 ? 7.42990 -32.43017 -11.74768 1.000 33.89851 460 LEU A CA 1
ATOM 2968 C C . LEU A 1 383 ? 7.12104 -33.89052 -11.44490 1.000 35.94426 460 LEU A C 1
ATOM 2969 O O . LEU A 1 383 ? 6.81479 -34.67578 -12.34859 1.000 30.92870 460 LEU A O 1
ATOM 2974 N N . GLU A 1 384 ? 7.21026 -34.25427 -10.16743 1.000 30.78413 461 GLU A N 1
ATOM 2975 C CA . GLU A 1 384 ? 6.89344 -35.60391 -9.72548 1.000 35.07665 461 GLU A CA 1
ATOM 2976 C C . GLU A 1 384 ? 5.49941 -35.71683 -9.12641 1.000 36.14884 461 GLU A C 1
ATOM 2977 O O . GLU A 1 384 ? 5.04612 -36.83402 -8.85698 1.000 33.71245 461 GLU A O 1
ATOM 2983 N N . SER A 1 385 ? 4.80968 -34.59699 -8.92786 1.000 35.45136 462 SER A N 1
ATOM 2984 C CA . SER A 1 385 ? 3.45632 -34.60320 -8.39301 1.000 31.42762 462 SER A CA 1
ATOM 2985 C C . SER A 1 385 ? 2.88823 -33.19793 -8.50899 1.000 31.99038 462 SER A C 1
ATOM 2986 O O . SER A 1 385 ? 3.62282 -32.22817 -8.71647 1.000 35.30641 462 SER A O 1
ATOM 2989 N N . LEU A 1 386 ? 1.56712 -33.10274 -8.37361 1.000 35.55177 463 LEU A N 1
ATOM 2990 C CA . LEU A 1 386 ? 0.88839 -31.82248 -8.30886 1.000 34.77947 463 LEU A CA 1
ATOM 2991 C C . LEU A 1 386 ? 0.21978 -31.65940 -6.94929 1.000 36.06535 463 LEU A C 1
ATOM 2992 O O . LEU A 1 386 ? -0.35836 -32.61805 -6.42644 1.000 32.79157 463 LEU A O 1
ATOM 2997 N N . PRO A 1 387 ? 0.27718 -30.47139 -6.35469 1.000 37.33045 464 PRO A N 1
ATOM 2998 C CA . PRO A 1 387 ? -0.33554 -30.28435 -5.03687 1.000 35.08773 464 PRO A CA 1
ATOM 2999 C C . PRO A 1 387 ? -1.84979 -30.39206 -5.10641 1.000 40.86966 464 PRO A C 1
ATOM 3000 O O . PRO A 1 387 ? -2.47512 -30.08400 -6.12359 1.000 33.39123 464 PRO A O 1
ATOM 3004 N N . ASN A 1 388 ? -2.44066 -30.84206 -3.99692 1.000 36.67838 465 ASN A N 1
ATOM 3005 C CA . ASN A 1 388 ? -3.89371 -30.93508 -3.91839 1.000 34.47553 465 ASN A CA 1
ATOM 3006 C C . ASN A 1 388 ? -4.56262 -29.57195 -4.03013 1.000 33.51463 465 ASN A C 1
ATOM 3007 O O . ASN A 1 388 ? -5.75083 -29.50019 -4.36337 1.000 32.28865 465 ASN A O 1
ATOM 3012 N N . GLU A 1 389 ? -3.82706 -28.49089 -3.76737 1.000 29.85081 466 GLU A N 1
ATOM 3013 C CA . GLU A 1 389 ? -4.40033 -27.15278 -3.82056 1.000 33.38213 466 GLU A CA 1
ATOM 3014 C C . GLU A 1 389 ? -4.79149 -26.72467 -5.23074 1.000 31.21016 466 GLU A C 1
ATOM 3015 O O . GLU A 1 389 ? -5.53798 -25.75113 -5.37570 1.000 30.81714 466 GLU A O 1
ATOM 3021 N N . ILE A 1 390 ? -4.32651 -27.42274 -6.27001 1.000 37.20857 467 ILE A N 1
ATOM 3022 C CA . ILE A 1 390 ? -4.69830 -27.03931 -7.62701 1.000 35.42116 467 ILE A CA 1
ATOM 3023 C C . ILE A 1 390 ? -6.20890 -27.06201 -7.81788 1.000 38.17354 467 ILE A C 1
ATOM 3024 O O . ILE A 1 390 ? -6.72546 -26.42500 -8.74255 1.000 32.82727 467 ILE A O 1
ATOM 3029 N N . ALA A 1 391 ? -6.93698 -27.77461 -6.95291 1.000 34.77646 468 ALA A N 1
ATOM 3030 C CA . ALA A 1 391 ? -8.38954 -27.84038 -7.06666 1.000 36.80721 468 ALA A CA 1
ATOM 3031 C C . ALA A 1 391 ? -9.04445 -26.46564 -7.01381 1.000 37.58446 468 ALA A C 1
ATOM 3032 O O . ALA A 1 391 ? -10.17798 -26.31373 -7.48295 1.000 38.37886 468 ALA A O 1
ATOM 3034 N N . TYR A 1 392 ? -8.36653 -25.46204 -6.46046 1.000 32.58416 469 TYR A N 1
ATOM 3035 C CA . TYR A 1 392 ? -8.94051 -24.13106 -6.32210 1.000 34.29502 469 TYR A CA 1
ATOM 3036 C C . TYR A 1 392 ? -8.58422 -23.20108 -7.47758 1.000 33.34428 469 TYR A C 1
ATOM 3037 O O . TYR A 1 392 ? -8.89425 -22.00796 -7.41402 1.000 37.02076 469 TYR A O 1
ATOM 3046 N N . LEU A 1 393 ? -7.95363 -23.71488 -8.53304 1.000 35.60002 470 LEU A N 1
ATOM 3047 C CA . LEU A 1 393 ? -7.68670 -22.91900 -9.73431 1.000 35.39240 470 LEU A CA 1
ATOM 3048 C C . LEU A 1 393 ? -8.89876 -22.99749 -10.66422 1.000 37.45627 470 LEU A C 1
ATOM 3049 O O . LEU A 1 393 ? -8.85966 -23.55394 -11.76330 1.000 41.63925 470 LEU A O 1
ATOM 3054 N N . LYS A 1 394 ? -10.00113 -22.41169 -10.19097 1.000 39.93891 471 LYS A N 1
ATOM 3055 C CA . LYS A 1 394 ? -11.28181 -22.56479 -10.87274 1.000 44.10768 471 LYS A CA 1
ATOM 3056 C C . LYS A 1 394 ? -11.35570 -21.79262 -12.18545 1.000 39.42254 471 LYS A C 1
ATOM 3057 O O . LYS A 1 394 ? -12.20958 -22.10719 -13.02054 1.000 42.11564 471 LYS A O 1
ATOM 3063 N N . ASP A 1 395 ? -10.49496 -20.79734 -12.39043 1.000 39.92588 472 ASP A N 1
ATOM 3064 C CA . ASP A 1 395 ? -10.44979 -20.06408 -13.65082 1.000 40.49108 472 ASP A CA 1
ATOM 3065 C C . ASP A 1 395 ? -9.52234 -20.70118 -14.67820 1.000 42.52501 472 ASP A C 1
ATOM 3066 O O . ASP A 1 395 ? -9.44439 -20.21049 -15.80967 1.000 36.56657 472 ASP A O 1
ATOM 3071 N N . LEU A 1 396 ? -8.82865 -21.77775 -14.31936 1.000 36.16208 473 LEU A N 1
ATOM 3072 C CA . LEU A 1 396 ? -7.81269 -22.34542 -15.19518 1.000 31.91334 473 LEU A CA 1
ATOM 3073 C C . LEU A 1 396 ? -8.44841 -22.93040 -16.45234 1.000 39.34763 473 LEU A C 1
ATOM 3074 O O . LEU A 1 396 ? -9.35676 -23.76352 -16.37394 1.000 37.01945 473 LEU A O 1
ATOM 3079 N N . GLN A 1 397 ? -7.96631 -22.49354 -17.61620 1.000 32.78281 474 GLN A N 1
ATOM 3080 C CA . GLN A 1 397 ? -8.43071 -23.01578 -18.89539 1.000 34.36337 474 GLN A CA 1
ATOM 3081 C C . GLN A 1 397 ? -7.41390 -23.89854 -19.59942 1.000 33.30142 474 GLN A C 1
ATOM 3082 O O . GLN A 1 397 ? -7.80852 -24.82608 -20.30920 1.000 35.59468 474 GLN A O 1
ATOM 3088 N N . LYS A 1 398 ? -6.12094 -23.63634 -19.42477 1.000 31.99158 475 LYS A N 1
ATOM 3089 C CA . LYS A 1 398 ? -5.07183 -24.38940 -20.09776 1.000 35.79400 475 LYS A CA 1
ATOM 3090 C C . LYS A 1 398 ? -4.01368 -24.79620 -19.08493 1.000 37.81099 475 LYS A C 1
ATOM 3091 O O . LYS A 1 398 ? -3.48689 -23.94808 -18.35763 1.000 33.06720 475 LYS A O 1
ATOM 3097 N N . LEU A 1 399 ? -3.70551 -26.09101 -19.04133 1.000 33.07762 476 LEU A N 1
ATOM 3098 C CA . LEU A 1 399 ? -2.68016 -26.63142 -18.15375 1.000 31.69489 476 LEU A CA 1
ATOM 3099 C C . LEU A 1 399 ? -1.74962 -27.51032 -18.97799 1.000 33.34070 476 LEU A C 1
ATOM 3100 O O . LEU A 1 399 ? -2.15473 -28.57826 -19.44946 1.000 31.05206 476 LEU A O 1
ATOM 3105 N N . VAL A 1 400 ? -0.50747 -27.06722 -19.14614 1.000 29.32794 477 VAL A N 1
ATOM 3106 C CA . VAL A 1 400 ? 0.47630 -27.75287 -19.97735 1.000 33.87355 477 VAL A CA 1
ATOM 3107 C C . VAL A 1 400 ? 1.51106 -28.38553 -19.05695 1.000 32.13027 477 VAL A C 1
ATOM 3108 O O . VAL A 1 400 ? 2.26141 -27.67913 -18.37248 1.000 30.10213 477 VAL A O 1
ATOM 3112 N N . LEU A 1 401 ? 1.56136 -29.71993 -19.04728 1.000 34.39437 478 LEU A N 1
ATOM 3113 C CA . LEU A 1 401 ? 2.51125 -30.46743 -18.23038 1.000 30.99928 478 LEU A CA 1
ATOM 3114 C C . LEU A 1 401 ? 3.39130 -31.39011 -19.06921 1.000 35.04599 478 LEU A C 1
ATOM 3115 O O . LEU A 1 401 ? 3.93033 -32.37190 -18.54796 1.000 35.83489 478 LEU A O 1
ATOM 3120 N N . THR A 1 402 ? 3.55999 -31.08403 -20.35357 1.000 32.52354 479 THR A N 1
ATOM 3121 C CA . THR A 1 402 ? 4.27832 -31.97499 -21.25560 1.000 32.61126 479 THR A CA 1
ATOM 3122 C C . THR A 1 402 ? 5.71416 -32.19740 -20.79239 1.000 31.52979 479 THR A C 1
ATOM 3123 O O . THR A 1 402 ? 6.42265 -31.25724 -20.42233 1.000 36.04711 479 THR A O 1
ATOM 3127 N N . ASN A 1 403 ? 6.14072 -33.45915 -20.82602 1.000 30.86994 480 ASN A N 1
ATOM 3128 C CA . ASN A 1 403 ? 7.50142 -33.86226 -20.47129 1.000 32.89366 480 ASN A CA 1
ATOM 3129 C C . ASN A 1 403 ? 7.82944 -33.50841 -19.01796 1.000 33.87888 480 ASN A C 1
ATOM 3130 O O . ASN A 1 403 ? 8.74784 -32.74053 -18.72103 1.000 35.42834 480 ASN A O 1
ATOM 3135 N N . ASN A 1 404 ? 7.05354 -34.09263 -18.10842 1.000 32.42024 481 ASN A N 1
ATOM 3136 C CA . ASN A 1 404 ? 7.40098 -34.07337 -16.69359 1.000 35.65771 481 ASN A CA 1
ATOM 3137 C C . ASN A 1 404 ? 7.53093 -35.50300 -16.18389 1.000 36.68443 481 ASN A C 1
ATOM 3138 O O . ASN A 1 404 ? 7.68218 -36.43284 -16.98238 1.000 31.55953 481 ASN A O 1
ATOM 3143 N N . GLN A 1 405 ? 7.48055 -35.69013 -14.86251 1.000 41.99637 482 GLN A N 1
ATOM 3144 C CA . GLN A 1 405 ? 7.68528 -36.99266 -14.23773 1.000 32.57829 482 GLN A CA 1
ATOM 3145 C C . GLN A 1 405 ? 6.45868 -37.43973 -13.44861 1.000 33.19474 482 GLN A C 1
ATOM 3146 O O . GLN A 1 405 ? 6.58244 -38.15508 -12.45264 1.000 33.75536 482 GLN A O 1
ATOM 3152 N N . LEU A 1 406 ? 5.27080 -37.02422 -13.87664 1.000 33.60762 483 LEU A N 1
ATOM 3153 C CA . LEU A 1 406 ? 4.05179 -37.33441 -13.14321 1.000 32.27841 483 LEU A CA 1
ATOM 3154 C C . LEU A 1 406 ? 3.65041 -38.79236 -13.33483 1.000 38.39465 483 LEU A C 1
ATOM 3155 O O . LEU A 1 406 ? 3.70270 -39.32634 -14.44583 1.000 35.14274 483 LEU A O 1
ATOM 3160 N N . THR A 1 407 ? 3.24337 -39.43465 -12.23965 1.000 35.83189 484 THR A N 1
ATOM 3161 C CA . THR A 1 407 ? 2.69383 -40.78356 -12.28481 1.000 40.10478 484 THR A CA 1
ATOM 3162 C C . THR A 1 407 ? 1.19979 -40.83500 -12.01061 1.000 45.83414 484 THR A C 1
ATOM 3163 O O . THR A 1 407 ? 0.52689 -41.74495 -12.49893 1.000 40.21425 484 THR A O 1
ATOM 3167 N N . THR A 1 408 ? 0.66869 -39.88581 -11.24222 1.000 44.07253 485 THR A N 1
ATOM 3168 C CA . THR A 1 408 ? -0.75795 -39.82171 -10.96325 1.000 43.03203 485 THR A CA 1
ATOM 3169 C C . THR A 1 408 ? -1.16791 -38.36159 -10.84907 1.000 45.54335 485 THR A C 1
ATOM 3170 O O . THR A 1 408 ? -0.33211 -37.47448 -10.65885 1.000 49.17265 485 THR A O 1
ATOM 3174 N N . LEU A 1 409 ? -2.46991 -38.12107 -10.97146 1.000 43.16918 486 LEU A N 1
ATOM 3175 C CA . LEU A 1 409 ? -3.00268 -36.78126 -10.80636 1.000 44.79516 486 LEU A CA 1
ATOM 3176 C C . LEU A 1 409 ? -3.81401 -36.68257 -9.51825 1.000 45.85303 486 LEU A C 1
ATOM 3177 O O . LEU A 1 409 ? -4.48813 -37.64005 -9.12720 1.000 39.45193 486 LEU A O 1
ATOM 3182 N N . PRO A 1 410 ? -3.77186 -35.54067 -8.83532 1.000 42.52096 487 PRO A N 1
ATOM 3183 C CA . PRO A 1 410 ? -4.61980 -35.36915 -7.65095 1.000 43.29808 487 PRO A CA 1
ATOM 3184 C C . PRO A 1 410 ? -6.08866 -35.50366 -8.02066 1.000 43.38132 487 PRO A C 1
ATOM 3185 O O . PRO A 1 410 ? -6.52953 -35.02887 -9.06974 1.000 41.62128 487 PRO A O 1
ATOM 3189 N N . ARG A 1 411 ? -6.84995 -36.16641 -7.14727 1.000 39.08180 488 ARG A N 1
ATOM 3190 C CA . ARG A 1 411 ? -8.28286 -36.29469 -7.38705 1.000 40.00108 488 ARG A CA 1
ATOM 3191 C C . ARG A 1 411 ? -8.95895 -34.93098 -7.44310 1.000 45.25111 488 ARG A C 1
ATOM 3192 O O . ARG A 1 411 ? -9.98331 -34.77200 -8.11738 1.000 42.34635 488 ARG A O 1
ATOM 3200 N N . GLY A 1 412 ? -8.40091 -33.93676 -6.75137 1.000 38.12857 489 GLY A N 1
ATOM 3201 C CA . GLY A 1 412 ? -8.94272 -32.58970 -6.79248 1.000 38.86992 489 GLY A CA 1
ATOM 3202 C C . GLY A 1 412 ? -8.88139 -31.93546 -8.15707 1.000 47.11833 489 GLY A C 1
ATOM 3203 O O . GLY A 1 412 ? -9.51762 -30.89353 -8.35496 1.000 41.95076 489 GLY A O 1
ATOM 3204 N N . ILE A 1 413 ? -8.14011 -32.51782 -9.10280 1.000 43.97630 490 ILE A N 1
ATOM 3205 C CA . ILE A 1 413 ? -8.07601 -31.95159 -10.44261 1.000 44.49706 490 ILE A CA 1
ATOM 3206 C C . ILE A 1 413 ? -9.45006 -31.92622 -11.09529 1.000 45.51979 490 ILE A C 1
ATOM 3207 O O . ILE A 1 413 ? -9.65887 -31.19553 -12.06992 1.000 43.63244 490 ILE A O 1
ATOM 3212 N N . GLY A 1 414 ? -10.40112 -32.70514 -10.57671 1.000 41.66710 491 GLY A N 1
ATOM 3213 C CA . GLY A 1 414 ? -11.74858 -32.70587 -11.11708 1.000 44.22477 491 GLY A CA 1
ATOM 3214 C C . GLY A 1 414 ? -12.51836 -31.42397 -10.88474 1.000 46.71704 491 GLY A C 1
ATOM 3215 O O . GLY A 1 414 ? -13.56173 -31.22660 -11.51765 1.000 47.15171 491 GLY A O 1
ATOM 3216 N N . HIS A 1 415 ? -12.03276 -30.55505 -9.99611 1.000 43.00667 492 HIS A N 1
ATOM 3217 C CA . HIS A 1 415 ? -12.68880 -29.28487 -9.71773 1.000 41.87716 492 HIS A CA 1
ATOM 3218 C C . HIS A 1 415 ? -12.32924 -28.19659 -10.71904 1.000 47.54556 492 HIS A C 1
ATOM 3219 O O . HIS A 1 415 ? -12.89908 -27.10251 -10.64564 1.000 46.13777 492 HIS A O 1
ATOM 3226 N N . LEU A 1 416 ? -11.40327 -28.46240 -11.64277 1.000 41.89944 493 LEU A N 1
ATOM 3227 C CA . LEU A 1 416 ? -11.03664 -27.49845 -12.68119 1.000 37.16477 493 LEU A CA 1
ATOM 3228 C C . LEU A 1 416 ? -12.10619 -27.51838 -13.77405 1.000 47.26660 493 LEU A C 1
ATOM 3229 O O . LEU A 1 416 ? -11.91288 -28.01929 -14.88379 1.000 41.53147 493 LEU A O 1
ATOM 3234 N N . THR A 1 417 ? -13.26525 -26.95058 -13.43579 1.000 42.88103 494 THR A N 1
ATOM 3235 C CA . THR A 1 417 ? -14.41225 -27.02972 -14.33283 1.000 47.32900 494 THR A CA 1
ATOM 3236 C C . THR A 1 417 ? -14.26548 -26.13835 -15.55979 1.000 42.84479 494 THR A C 1
ATOM 3237 O O . THR A 1 417 ? -14.96261 -26.36242 -16.55443 1.000 49.00471 494 THR A O 1
ATOM 3241 N N . ASN A 1 418 ? -13.38758 -25.13944 -15.51678 1.000 39.55406 495 ASN A N 1
ATOM 3242 C CA . ASN A 1 418 ? -13.13060 -24.28260 -16.66740 1.000 40.23531 495 ASN A CA 1
ATOM 3243 C C . ASN A 1 418 ? -12.00956 -24.80374 -17.55645 1.000 36.78406 495 ASN A C 1
ATOM 3244 O O . ASN A 1 418 ? -11.67916 -24.15786 -18.55587 1.000 33.89886 495 ASN A O 1
ATOM 3249 N N . LEU A 1 419 ? -11.42267 -25.94828 -17.22113 1.000 34.88843 496 LEU A N 1
ATOM 3250 C CA . LEU A 1 419 ? -10.29063 -26.46453 -17.97681 1.000 37.23425 496 LEU A CA 1
ATOM 3251 C C . LEU A 1 419 ? -10.75777 -27.02558 -19.31554 1.000 37.63787 496 LEU A C 1
ATOM 3252 O O . LEU A 1 419 ? -11.63857 -27.88953 -19.36385 1.000 35.29936 496 LEU A O 1
ATOM 3257 N N . THR A 1 420 ? -10.17007 -26.52702 -20.40832 1.000 35.57197 497 THR A N 1
ATOM 3258 C CA . THR A 1 420 ? -10.45517 -27.04483 -21.73991 1.000 36.31127 497 THR A CA 1
ATOM 3259 C C . THR A 1 420 ? -9.27217 -27.75167 -22.38500 1.000 38.05543 497 THR A C 1
ATOM 3260 O O . THR A 1 420 ? -9.48387 -28.58808 -23.26835 1.000 33.49102 497 THR A O 1
ATOM 3264 N N . HIS A 1 421 ? -8.04454 -27.44664 -21.96781 1.000 33.21267 498 HIS A N 1
ATOM 3265 C CA . HIS A 1 421 ? -6.84381 -28.04946 -22.53522 1.000 34.64698 498 HIS A CA 1
ATOM 3266 C C . HIS A 1 421 ? -5.99691 -28.61324 -21.40452 1.000 38.86622 498 HIS A C 1
ATOM 3267 O O . HIS A 1 421 ? -5.62971 -27.88218 -20.47884 1.000 34.39941 498 HIS A O 1
ATOM 3274 N N . LEU A 1 422 ? -5.68825 -29.90707 -21.48114 1.000 36.41316 499 LEU A N 1
ATOM 3275 C CA . LEU A 1 422 ? -4.88042 -30.59731 -20.47532 1.000 31.80564 499 LEU A CA 1
ATOM 3276 C C . LEU A 1 422 ? -3.79652 -31.38803 -21.20139 1.000 36.64766 499 LEU A C 1
ATOM 3277 O O . LEU A 1 422 ? -4.07656 -32.43835 -21.78726 1.000 34.33859 499 LEU A O 1
ATOM 3282 N N . GLY A 1 423 ? -2.56332 -30.88741 -21.16047 1.000 33.59670 500 GLY A N 1
ATOM 3283 C CA . GLY A 1 423 ? -1.46911 -31.52278 -21.87081 1.000 34.40091 500 GLY A CA 1
ATOM 3284 C C . GLY A 1 423 ? -0.58430 -32.37413 -20.98418 1.000 28.76005 500 GLY A C 1
ATOM 3285 O O . GLY A 1 423 ? 0.26507 -31.84845 -20.26030 1.000 30.78305 500 GLY A O 1
ATOM 3286 N N . LEU A 1 424 ? -0.75990 -33.69523 -21.04623 1.000 34.21016 501 LEU A N 1
ATOM 3287 C CA . LEU A 1 424 ? -0.04640 -34.62457 -20.17862 1.000 36.71760 501 LEU A CA 1
ATOM 3288 C C . LEU A 1 424 ? 0.92376 -35.51722 -20.94522 1.000 36.15044 501 LEU A C 1
ATOM 3289 O O . LEU A 1 424 ? 1.32218 -36.57035 -20.43770 1.000 37.13936 501 LEU A O 1
ATOM 3294 N N . GLY A 1 425 ? 1.31896 -35.11830 -22.15075 1.000 30.45738 502 GLY A N 1
ATOM 3295 C CA . GLY A 1 425 ? 2.18236 -35.96360 -22.95089 1.000 32.08824 502 GLY A CA 1
ATOM 3296 C C . GLY A 1 425 ? 3.56419 -36.11787 -22.34358 1.000 34.89339 502 GLY A C 1
ATOM 3297 O O . GLY A 1 425 ? 4.05885 -35.25210 -21.62135 1.000 31.20042 502 GLY A O 1
ATOM 3298 N N . GLU A 1 426 ? 4.19106 -37.25685 -22.63991 1.000 28.33235 503 GLU A N 1
ATOM 3299 C CA . GLU A 1 426 ? 5.57967 -37.51228 -22.25730 1.000 31.07505 503 GLU A CA 1
ATOM 3300 C C . GLU A 1 426 ? 5.75696 -37.48878 -20.73995 1.000 36.47605 503 GLU A C 1
ATOM 3301 O O . GLU A 1 426 ? 6.72296 -36.93023 -20.21646 1.000 37.51779 503 GLU A O 1
ATOM 3307 N N . ASN A 1 427 ? 4.81965 -38.10010 -20.02761 1.000 33.50856 504 ASN A N 1
ATOM 3308 C CA . ASN A 1 427 ? 4.91250 -38.26472 -18.58549 1.000 35.77952 504 ASN A CA 1
ATOM 3309 C C . ASN A 1 427 ? 5.00488 -39.75360 -18.25143 1.000 37.76333 504 ASN A C 1
ATOM 3310 O O . ASN A 1 427 ? 5.13887 -40.60597 -19.13389 1.000 34.72918 504 ASN A O 1
ATOM 3315 N N . LEU A 1 428 ? 4.93650 -40.06286 -16.95719 1.000 39.23055 505 LEU A N 1
ATOM 3316 C CA . LEU A 1 428 ? 5.01438 -41.43441 -16.46967 1.000 38.04628 505 LEU A CA 1
ATOM 3317 C C . LEU A 1 428 ? 3.69249 -41.89143 -15.86160 1.000 35.30844 505 LEU A C 1
ATOM 3318 O O . LEU A 1 428 ? 3.67523 -42.70501 -14.93576 1.000 38.51274 505 LEU A O 1
ATOM 3323 N N . LEU A 1 429 ? 2.57970 -41.37825 -16.38021 1.000 36.28871 506 LEU A N 1
ATOM 3324 C CA . LEU A 1 429 ? 1.27740 -41.65961 -15.79293 1.000 37.87868 506 LEU A CA 1
ATOM 3325 C C . LEU A 1 429 ? 0.96895 -43.14974 -15.83831 1.000 42.77147 506 LEU A C 1
ATOM 3326 O O . LEU A 1 429 ? 1.15502 -43.80656 -16.86686 1.000 40.38024 506 LEU A O 1
ATOM 3331 N N . THR A 1 430 ? 0.49771 -43.68137 -14.70990 1.000 41.65320 507 THR A N 1
ATOM 3332 C CA . THR A 1 430 ? -0.01230 -45.04368 -14.64329 1.000 42.10551 507 THR A CA 1
ATOM 3333 C C . THR A 1 430 ? -1.52494 -45.11305 -14.78533 1.000 41.67350 507 THR A C 1
ATOM 3334 O O . THR A 1 430 ? -2.04699 -46.15301 -15.19979 1.000 44.44493 507 THR A O 1
ATOM 3338 N N . HIS A 1 431 ? -2.23180 -44.03611 -14.45740 1.000 42.49193 508 HIS A N 1
ATOM 3339 C CA . HIS A 1 431 ? -3.68233 -43.98651 -14.57051 1.000 45.23616 508 HIS A CA 1
ATOM 3340 C C . HIS A 1 431 ? -4.13308 -42.56246 -14.28723 1.000 48.39271 508 HIS A C 1
ATOM 3341 O O . HIS A 1 431 ? -3.38819 -41.75916 -13.71809 1.000 46.52036 508 HIS A O 1
ATOM 3348 N N . LEU A 1 432 ? -5.36485 -42.26307 -14.68922 1.000 38.89276 509 LEU A N 1
ATOM 3349 C CA . LEU A 1 432 ? -5.95346 -40.96550 -14.41832 1.000 45.60364 509 LEU A CA 1
ATOM 3350 C C . LEU A 1 432 ? -7.03553 -41.08737 -13.35340 1.000 51.26364 509 LEU A C 1
ATOM 3351 O O . LEU A 1 432 ? -7.76194 -42.08733 -13.32040 1.000 47.10342 509 LEU A O 1
ATOM 3356 N N . PRO A 1 433 ? -7.16587 -40.09848 -12.47185 1.000 48.00452 510 PRO A N 1
ATOM 3357 C CA . PRO A 1 433 ? -8.18010 -40.18935 -11.41795 1.000 45.30761 510 PRO A CA 1
ATOM 3358 C C . PRO A 1 433 ? -9.58329 -40.22825 -12.00164 1.000 44.79728 510 PRO A C 1
ATOM 3359 O O . PRO A 1 433 ? -9.86736 -39.63445 -13.04410 1.000 41.92523 510 PRO A O 1
ATOM 3363 N N . GLU A 1 434 ? -10.46707 -40.94894 -11.31055 1.000 46.56701 511 GLU A N 1
ATOM 3364 C CA . GLU A 1 434 ? -11.85793 -41.03108 -11.73665 1.000 48.83151 511 GLU A CA 1
ATOM 3365 C C . GLU A 1 434 ? -12.53549 -39.66713 -11.75125 1.000 47.34217 511 GLU A C 1
ATOM 3366 O O . GLU A 1 434 ? -13.51860 -39.48324 -12.47761 1.000 45.09756 511 GLU A O 1
ATOM 3372 N N . GLU A 1 435 ? -12.03294 -38.70822 -10.97044 1.000 41.93468 512 GLU A N 1
ATOM 3373 C CA . GLU A 1 435 ? -12.59614 -37.36303 -10.93966 1.000 44.93887 512 GLU A CA 1
ATOM 3374 C C . GLU A 1 435 ? -12.38057 -36.60108 -12.23945 1.000 41.12121 512 GLU A C 1
ATOM 3375 O O . GLU A 1 435 ? -12.85736 -35.46599 -12.35843 1.000 41.46550 512 GLU A O 1
ATOM 3381 N N . ILE A 1 436 ? -11.67267 -37.18551 -13.20885 1.000 42.23239 513 ILE A N 1
ATOM 3382 C CA . ILE A 1 436 ? -11.51226 -36.55108 -14.51022 1.000 39.71264 513 ILE A CA 1
ATOM 3383 C C . ILE A 1 436 ? -12.85994 -36.32908 -15.17979 1.000 38.49632 513 ILE A C 1
ATOM 3384 O O . ILE A 1 436 ? -12.98028 -35.47076 -16.06212 1.000 39.13055 513 ILE A O 1
ATOM 3389 N N . GLY A 1 437 ? -13.88466 -37.08054 -14.76980 1.000 38.97238 514 GLY A N 1
ATOM 3390 C CA . GLY A 1 437 ? -15.20027 -37.01296 -15.37669 1.000 41.74167 514 GLY A CA 1
ATOM 3391 C C . GLY A 1 437 ? -15.97483 -35.74404 -15.08247 1.000 42.81199 514 GLY A C 1
ATOM 3392 O O . GLY A 1 437 ? -16.97493 -35.48450 -15.76068 1.000 47.80004 514 GLY A O 1
ATOM 3393 N N . THR A 1 438 ? -15.55123 -34.95639 -14.09516 1.000 41.50824 515 THR A N 1
ATOM 3394 C CA . THR A 1 438 ? -16.22254 -33.70361 -13.76993 1.000 42.84377 515 THR A CA 1
ATOM 3395 C C . THR A 1 438 ? -15.61041 -32.50702 -14.48431 1.000 45.59777 515 THR A C 1
ATOM 3396 O O . THR A 1 438 ? -16.02024 -31.37109 -14.22365 1.000 45.80822 515 THR A O 1
ATOM 3400 N N . LEU A 1 439 ? -14.63797 -32.73218 -15.36936 1.000 40.07496 516 LEU A N 1
ATOM 3401 C CA . LEU A 1 439 ? -14.07463 -31.66676 -16.19845 1.000 42.45225 516 LEU A CA 1
ATOM 3402 C C . LEU A 1 439 ? -15.06732 -31.37499 -17.32010 1.000 40.74796 516 LEU A C 1
ATOM 3403 O O . LEU A 1 439 ? -14.97024 -31.88344 -18.43994 1.000 43.83869 516 LEU A O 1
ATOM 3408 N N . GLU A 1 440 ? -16.04622 -30.52720 -16.99772 1.000 48.02815 517 GLU A N 1
ATOM 3409 C CA . GLU A 1 440 ? -17.17869 -30.31639 -17.89347 1.000 49.86324 517 GLU A CA 1
ATOM 3410 C C . GLU A 1 440 ? -16.73275 -29.78040 -19.24779 1.000 49.05995 517 GLU A C 1
ATOM 3411 O O . GLU A 1 440 ? -17.24017 -30.20926 -20.29075 1.000 53.90666 517 GLU A O 1
ATOM 3417 N N . ASN A 1 441 ? -15.78545 -28.84538 -19.25431 1.000 43.61931 518 ASN A N 1
ATOM 3418 C CA . ASN A 1 441 ? -15.40840 -28.12143 -20.45959 1.000 44.93950 518 ASN A CA 1
ATOM 3419 C C . ASN A 1 441 ? -14.16166 -28.68278 -21.13386 1.000 40.38034 518 ASN A C 1
ATOM 3420 O O . ASN A 1 441 ? -13.64917 -28.06468 -22.07256 1.000 37.13347 518 ASN A O 1
ATOM 3425 N N . LEU A 1 442 ? -13.66622 -29.83487 -20.68826 1.000 38.64228 519 LEU A N 1
ATOM 3426 C CA . LEU A 1 442 ? -12.46154 -30.40099 -21.28142 1.000 37.02211 519 LEU A CA 1
ATOM 3427 C C . LEU A 1 442 ? -12.68451 -30.70447 -22.75821 1.000 40.64724 519 LEU A C 1
ATOM 3428 O O . LEU A 1 442 ? -13.63647 -31.39877 -23.12662 1.000 36.26790 519 LEU A O 1
ATOM 3433 N N . GLU A 1 443 ? -11.79850 -30.18309 -23.60191 1.000 40.01909 520 GLU A N 1
ATOM 3434 C CA . GLU A 1 443 ? -11.87829 -30.36217 -25.04765 1.000 37.70921 520 GLU A CA 1
ATOM 3435 C C . GLU A 1 443 ? -10.69486 -31.11836 -25.62673 1.000 35.96915 520 GLU A C 1
ATOM 3436 O O . GLU A 1 443 ? -10.87167 -31.91031 -26.55601 1.000 36.51265 520 GLU A O 1
ATOM 3442 N N . GLU A 1 444 ? -9.49043 -30.89843 -25.10295 1.000 32.73954 521 GLU A N 1
ATOM 3443 C CA . GLU A 1 444 ? -8.27243 -31.47796 -25.65596 1.000 33.52231 521 GLU A CA 1
ATOM 3444 C C . GLU A 1 444 ? -7.48536 -32.14262 -24.53740 1.000 34.29124 521 GLU A C 1
ATOM 3445 O O . GLU A 1 444 ? -7.07399 -31.47492 -23.58260 1.000 34.92020 521 GLU A O 1
ATOM 3451 N N . LEU A 1 445 ? -7.27674 -33.45280 -24.65796 1.000 32.62412 522 LEU A N 1
ATOM 3452 C CA . LEU A 1 445 ? -6.54778 -34.23822 -23.66647 1.000 30.67036 522 LEU A CA 1
ATOM 3453 C C . LEU A 1 445 ? -5.40919 -34.96401 -24.36864 1.000 35.69558 522 LEU A C 1
ATOM 3454 O O . LEU A 1 445 ? -5.64683 -35.90583 -25.13236 1.000 36.98922 522 LEU A O 1
ATOM 3459 N N . TYR A 1 446 ? -4.17722 -34.53646 -24.10651 1.000 29.55624 523 TYR A N 1
ATOM 3460 C CA . TYR A 1 446 ? -2.99657 -35.10559 -24.74688 1.000 33.43962 523 TYR A CA 1
ATOM 3461 C C . TYR A 1 446 ? -2.31592 -36.06595 -23.77601 1.000 34.82226 523 TYR A C 1
ATOM 3462 O O . TYR A 1 446 ? -1.77309 -35.64464 -22.74866 1.000 31.69901 523 TYR A O 1
ATOM 3471 N N . LEU A 1 447 ? -2.35008 -37.35824 -24.10695 1.000 32.10457 524 LEU A N 1
ATOM 3472 C CA . LEU A 1 447 ? -1.73058 -38.39862 -23.29510 1.000 38.28894 524 LEU A CA 1
ATOM 3473 C C . LEU A 1 447 ? -0.64088 -39.15140 -24.04638 1.000 36.17648 524 LEU A C 1
ATOM 3474 O O . LEU A 1 447 ? -0.12090 -40.14542 -23.52679 1.000 37.43929 524 LEU A O 1
ATOM 3479 N N . ASN A 1 448 ? -0.27836 -38.70491 -25.24685 1.000 37.73143 525 ASN A N 1
ATOM 3480 C CA . ASN A 1 448 ? 0.68238 -39.43842 -26.05841 1.000 37.49412 525 ASN A CA 1
ATOM 3481 C C . ASN A 1 448 ? 2.01366 -39.57813 -25.32919 1.000 38.40879 525 ASN A C 1
ATOM 3482 O O . ASN A 1 448 ? 2.43451 -38.69710 -24.57543 1.000 37.15804 525 ASN A O 1
ATOM 3487 N N . ASP A 1 449 ? 2.66970 -40.71691 -25.54958 1.000 35.07579 526 ASP A N 1
ATOM 3488 C CA . ASP A 1 449 ? 4.01185 -40.96838 -25.02864 1.000 35.57915 526 ASP A CA 1
ATOM 3489 C C . ASP A 1 449 ? 4.01534 -41.10512 -23.50465 1.000 38.56592 526 ASP A C 1
ATOM 3490 O O . ASP A 1 449 ? 4.89060 -40.57191 -22.82132 1.000 35.69758 526 ASP A O 1
ATOM 3495 N N . ASN A 1 450 ? 3.02668 -41.82869 -22.97218 1.000 37.58595 527 ASN A N 1
ATOM 3496 C CA . ASN A 1 450 ? 3.00039 -42.27071 -21.57987 1.000 39.00297 527 ASN A CA 1
ATOM 3497 C C . ASN A 1 450 ? 3.17225 -43.78473 -21.56693 1.000 41.56501 527 ASN A C 1
ATOM 3498 O O . ASN A 1 450 ? 2.18105 -44.52951 -21.58496 1.000 38.88399 527 ASN A O 1
ATOM 3503 N N . PRO A 1 451 ? 4.40825 -44.29238 -21.53387 1.000 40.75893 528 PRO A N 1
ATOM 3504 C CA . PRO A 1 451 ? 4.62977 -45.73348 -21.72805 1.000 47.81286 528 PRO A CA 1
ATOM 3505 C C . PRO A 1 451 ? 4.18019 -46.60830 -20.56736 1.000 46.99860 528 PRO A C 1
ATOM 3506 O O . PRO A 1 451 ? 4.30608 -47.83497 -20.66305 1.000 47.40129 528 PRO A O 1
ATOM 3510 N N . ASN A 1 452 ? 3.66489 -46.03619 -19.47920 1.000 44.81538 529 ASN A N 1
ATOM 3511 C CA . ASN A 1 452 ? 3.16860 -46.82113 -18.35456 1.000 44.88167 529 ASN A CA 1
ATOM 3512 C C . ASN A 1 452 ? 1.67162 -46.64124 -18.13682 1.000 44.85232 529 ASN A C 1
ATOM 3513 O O . ASN A 1 452 ? 1.14848 -47.08283 -17.10720 1.000 42.76475 529 ASN A O 1
ATOM 3518 N N . LEU A 1 453 ? 0.96975 -46.00840 -19.07479 1.000 44.38510 530 LEU A N 1
ATOM 3519 C CA . LEU A 1 453 ? -0.46474 -45.75578 -18.94684 1.000 46.81965 530 LEU A CA 1
ATOM 3520 C C . LEU A 1 453 ? -1.21756 -46.94900 -19.52398 1.000 45.14632 530 LEU A C 1
ATOM 3521 O O . LEU A 1 453 ? -1.37706 -47.07033 -20.74060 1.000 43.96227 530 LEU A O 1
ATOM 3526 N N . HIS A 1 454 ? -1.69409 -47.82858 -18.64557 1.000 46.47863 531 HIS A N 1
ATOM 3527 C CA . HIS A 1 454 ? -2.34109 -49.06776 -19.05248 1.000 51.27223 531 HIS A CA 1
ATOM 3528 C C . HIS A 1 454 ? -3.86002 -49.02187 -18.95441 1.000 51.93586 531 HIS A C 1
ATOM 3529 O O . HIS A 1 454 ? -4.51631 -49.99886 -19.32792 1.000 53.29322 531 HIS A O 1
ATOM 3536 N N . SER A 1 455 ? -4.43828 -47.92620 -18.46713 1.000 48.41658 532 SER A N 1
ATOM 3537 C CA . SER A 1 455 ? -5.88024 -47.87685 -18.27884 1.000 48.68971 532 SER A CA 1
ATOM 3538 C C . SER A 1 455 ? -6.38056 -46.44736 -18.42733 1.000 51.54269 532 SER A C 1
ATOM 3539 O O . SER A 1 455 ? -5.61588 -45.48239 -18.34245 1.000 44.53372 532 SER A O 1
ATOM 3542 N N . LEU A 1 456 ? -7.69006 -46.33226 -18.65365 1.000 48.22227 533 LEU A N 1
ATOM 3543 C CA . LEU A 1 456 ? -8.40533 -45.07164 -18.74957 1.000 48.98039 533 LEU A CA 1
ATOM 3544 C C . LEU A 1 456 ? -9.71953 -45.21863 -17.99518 1.000 46.71617 533 LEU A C 1
ATOM 3545 O O . LEU A 1 456 ? -10.40927 -46.23826 -18.14445 1.000 47.97138 533 LEU A O 1
ATOM 3550 N N . PRO A 1 457 ? -10.09287 -44.22811 -17.18800 1.000 48.45372 534 PRO A N 1
ATOM 3551 C CA . PRO A 1 457 ? -11.31047 -44.36028 -16.37962 1.000 47.02167 534 PRO A CA 1
ATOM 3552 C C . PRO A 1 457 ? -12.56678 -44.21069 -17.22366 1.000 46.81748 534 PRO A C 1
ATOM 3553 O O . PRO A 1 457 ? -12.61772 -43.41295 -18.16291 1.000 44.61321 534 PRO A O 1
ATOM 3557 N N . PHE A 1 458 ? -13.59138 -44.99282 -16.87302 1.000 46.17501 535 PHE A N 1
ATOM 3558 C CA . PHE A 1 458 ? -14.86395 -44.90354 -17.58085 1.000 48.98634 535 PHE A CA 1
ATOM 3559 C C . PHE A 1 458 ? -15.46423 -43.50821 -17.48102 1.000 49.43766 535 PHE A C 1
ATOM 3560 O O . PHE A 1 458 ? -16.17010 -43.07038 -18.39699 1.000 49.15792 535 PHE A O 1
ATOM 3568 N N . GLU A 1 459 ? -15.19615 -42.79500 -16.38340 1.000 48.32571 536 GLU A N 1
ATOM 3569 C CA . GLU A 1 459 ? -15.73377 -41.44906 -16.22127 1.000 47.79909 536 GLU A CA 1
ATOM 3570 C C . GLU A 1 459 ? -15.28607 -40.51458 -17.33451 1.000 43.05190 536 GLU A C 1
ATOM 3571 O O . GLU A 1 459 ? -15.92567 -39.48048 -17.55461 1.000 46.47590 536 GLU A O 1
ATOM 3577 N N . LEU A 1 460 ? -14.20578 -40.85276 -18.04228 1.000 41.81264 537 LEU A N 1
ATOM 3578 C CA . LEU A 1 460 ? -13.78175 -40.03109 -19.17019 1.000 48.66816 537 LEU A CA 1
ATOM 3579 C C . LEU A 1 460 ? -14.89650 -39.87900 -20.19593 1.000 42.91010 537 LEU A C 1
ATOM 3580 O O . LEU A 1 460 ? -14.93604 -38.88351 -20.92761 1.000 45.27935 537 LEU A O 1
ATOM 3585 N N . ALA A 1 461 ? -15.81476 -40.84591 -20.25825 1.000 44.06981 538 ALA A N 1
ATOM 3586 C CA . ALA A 1 461 ? -16.96758 -40.72359 -21.14090 1.000 43.93702 538 ALA A CA 1
ATOM 3587 C C . ALA A 1 461 ? -17.88434 -39.57474 -20.74099 1.000 49.45054 538 ALA A C 1
ATOM 3588 O O . ALA A 1 461 ? -18.71801 -39.15412 -21.55040 1.000 47.78037 538 ALA A O 1
ATOM 3590 N N . LEU A 1 462 ? -17.75016 -39.05968 -19.51616 1.000 44.49995 539 LEU A N 1
ATOM 3591 C CA . LEU A 1 462 ? -18.60961 -37.98020 -19.04485 1.000 46.44181 539 LEU A CA 1
ATOM 3592 C C . LEU A 1 462 ? -18.16662 -36.61119 -19.54236 1.000 47.21927 539 LEU A C 1
ATOM 3593 O O . LEU A 1 462 ? -18.95093 -35.65847 -19.47239 1.000 40.85359 539 LEU A O 1
ATOM 3598 N N . CYS A 1 463 ? -16.93395 -36.48890 -20.03237 1.000 48.39891 540 CYS A N 1
ATOM 3599 C CA . CYS A 1 463 ? -16.47691 -35.24968 -20.64697 1.000 45.36357 540 CYS A CA 1
ATOM 3600 C C . CYS A 1 463 ? -17.13490 -35.08728 -22.01164 1.000 49.22583 540 CYS A C 1
ATOM 3601 O O . CYS A 1 463 ? -16.61896 -35.58124 -23.01924 1.000 48.04685 540 CYS A O 1
ATOM 3604 N N . SER A 1 464 ? -18.27667 -34.39819 -22.05145 1.000 46.19369 541 SER A N 1
ATOM 3605 C CA . SER A 1 464 ? -19.10271 -34.34003 -23.25130 1.000 48.71393 541 SER A CA 1
ATOM 3606 C C . SER A 1 464 ? -18.56505 -33.39429 -24.31747 1.000 49.86602 541 SER A C 1
ATOM 3607 O O . SER A 1 464 ? -19.05727 -33.42763 -25.45066 1.000 56.24173 541 SER A O 1
ATOM 3610 N N . LYS A 1 465 ? -17.58520 -32.55428 -23.99402 1.000 47.33543 542 LYS A N 1
ATOM 3611 C CA . LYS A 1 465 ? -16.98431 -31.65917 -24.97268 1.000 47.40677 542 LYS A CA 1
ATOM 3612 C C . LYS A 1 465 ? -15.62074 -32.13987 -25.44903 1.000 43.34431 542 LYS A C 1
ATOM 3613 O O . LYS A 1 465 ? -14.98126 -31.45487 -26.25380 1.000 36.53609 542 LYS A O 1
ATOM 3619 N N . LEU A 1 466 ? -15.16713 -33.29905 -24.97954 1.000 42.11484 543 LEU A N 1
ATOM 3620 C CA . LEU A 1 466 ? -13.88971 -33.84811 -25.41475 1.000 40.03921 543 LEU A CA 1
ATOM 3621 C C . LEU A 1 466 ? -13.94919 -34.18955 -26.89958 1.000 36.44830 543 LEU A C 1
ATOM 3622 O O . LEU A 1 466 ? -14.74952 -35.03314 -27.31879 1.000 40.31000 543 LEU A O 1
ATOM 3627 N N . SER A 1 467 ? -13.10943 -33.52748 -27.69525 1.000 39.41086 544 SER A N 1
ATOM 3628 C CA . SER A 1 467 ? -13.03252 -33.79075 -29.12681 1.000 37.97357 544 SER A CA 1
ATOM 3629 C C . SER A 1 467 ? -11.63739 -34.13961 -29.61752 1.000 39.24537 544 SER A C 1
ATOM 3630 O O . SER A 1 467 ? -11.51496 -34.68779 -30.72051 1.000 42.36475 544 SER A O 1
ATOM 3633 N N . ILE A 1 468 ? -10.59119 -33.84969 -28.84929 1.000 38.72237 545 ILE A N 1
ATOM 3634 C CA . ILE A 1 468 ? -9.21411 -34.13001 -29.23309 1.000 32.20276 545 ILE A CA 1
ATOM 3635 C C . ILE A 1 468 ? -8.56503 -34.94329 -28.12315 1.000 44.47137 545 ILE A C 1
ATOM 3636 O O . ILE A 1 468 ? -8.58651 -34.53622 -26.95572 1.000 36.51803 545 ILE A O 1
ATOM 3641 N N . MET A 1 469 ? -8.00127 -36.09395 -28.48384 1.000 40.84768 546 MET A N 1
ATOM 3642 C CA . MET A 1 469 ? -7.25398 -36.91489 -27.54359 1.000 36.37043 546 MET A CA 1
ATOM 3643 C C . MET A 1 469 ? -6.15872 -37.64675 -28.30210 1.000 40.70803 546 MET A C 1
ATOM 3644 O O . MET A 1 469 ? -6.38735 -38.14400 -29.40752 1.000 46.72868 546 MET A O 1
ATOM 3649 N N . SER A 1 470 ? -4.96981 -37.69682 -27.70893 1.000 36.40525 547 SER A N 1
ATOM 3650 C CA . SER A 1 470 ? -3.84654 -38.44614 -28.25386 1.000 40.26693 547 SER A CA 1
ATOM 3651 C C . SER A 1 470 ? -3.42501 -39.50012 -27.24228 1.000 43.17067 547 SER A C 1
ATOM 3652 O O . SER A 1 470 ? -3.21366 -39.18696 -26.06555 1.000 38.02435 547 SER A O 1
ATOM 3655 N N . ILE A 1 471 ? -3.30804 -40.74473 -27.69904 1.000 42.59973 548 ILE A N 1
ATOM 3656 C CA . ILE A 1 471 ? -2.90361 -41.84067 -26.82753 1.000 40.48702 548 ILE A CA 1
ATOM 3657 C C . ILE A 1 471 ? -1.79667 -42.64222 -27.49762 1.000 41.82707 548 ILE A C 1
ATOM 3658 O O . ILE A 1 471 ? -1.48549 -43.76110 -27.07517 1.000 39.73879 548 ILE A O 1
ATOM 3663 N N . GLU A 1 472 ? -1.19263 -42.07852 -28.54146 1.000 37.40818 549 GLU A N 1
ATOM 3664 C CA . GLU A 1 472 ? -0.12021 -42.77718 -29.23614 1.000 45.26737 549 GLU A CA 1
ATOM 3665 C C . GLU A 1 472 ? 0.98734 -43.16522 -28.26526 1.000 44.03024 549 GLU A C 1
ATOM 3666 O O . GLU A 1 472 ? 1.42285 -42.35448 -27.44230 1.000 42.21191 549 GLU A O 1
ATOM 3672 N N . ASN A 1 473 ? 1.43969 -44.41575 -28.36862 1.000 44.26375 550 ASN A N 1
ATOM 3673 C CA . ASN A 1 473 ? 2.51375 -44.97163 -27.54926 1.000 41.53838 550 ASN A CA 1
ATOM 3674 C C . ASN A 1 473 ? 2.13042 -45.10941 -26.08217 1.000 46.17352 550 ASN A C 1
ATOM 3675 O O . ASN A 1 473 ? 3.00534 -45.09590 -25.20922 1.000 48.00201 550 ASN A O 1
ATOM 3680 N N . CYS A 1 474 ? 0.82787 -45.23083 -25.78965 1.000 45.78468 551 CYS A N 1
ATOM 3681 C CA . CYS A 1 474 ? 0.34985 -45.61675 -24.46832 1.000 42.66900 551 CYS A CA 1
ATOM 3682 C C . CYS A 1 474 ? -0.03630 -47.08507 -24.48561 1.000 50.63020 551 CYS A C 1
ATOM 3683 O O . CYS A 1 474 ? -0.81887 -47.50030 -25.35433 1.000 47.73959 551 CYS A O 1
ATOM 3686 N N . PRO A 1 475 ? 0.48702 -47.89674 -23.56692 1.000 45.23070 552 PRO A N 1
ATOM 3687 C CA . PRO A 1 475 ? 0.16405 -49.33010 -23.57584 1.000 46.09671 552 PRO A CA 1
ATOM 3688 C C . PRO A 1 475 ? -1.33301 -49.59444 -23.57168 1.000 49.54776 552 PRO A C 1
ATOM 3689 O O . PRO A 1 475 ? -1.85627 -50.23649 -24.48719 1.000 51.02772 552 PRO A O 1
ATOM 3693 N N . LEU A 1 476 ? -2.03231 -49.10238 -22.54914 1.000 48.92479 553 LEU A N 1
ATOM 3694 C CA . LEU A 1 476 ? -3.47245 -49.32108 -22.42017 1.000 48.48473 553 LEU A CA 1
ATOM 3695 C C . LEU A 1 476 ? -3.80553 -50.80817 -22.50262 1.000 55.46009 553 LEU A C 1
ATOM 3696 O O . LEU A 1 476 ? -4.81295 -51.21190 -23.08772 1.000 52.53106 553 LEU A O 1
ATOM 3701 N N . SER A 1 477 ? -2.94134 -51.63543 -21.90958 1.000 56.81953 554 SER A N 1
ATOM 3702 C CA . SER A 1 477 ? -3.10738 -53.08058 -22.00808 1.000 54.12534 554 SER A CA 1
ATOM 3703 C C . SER A 1 477 ? -4.33232 -53.58088 -21.25562 1.000 53.70466 554 SER A C 1
ATOM 3704 O O . SER A 1 477 ? -4.76252 -54.71513 -21.48716 1.000 57.39770 554 SER A O 1
ATOM 3707 N N . HIS A 1 478 ? -4.89878 -52.77321 -20.36209 1.000 55.67633 555 HIS A N 1
ATOM 3708 C CA . HIS A 1 478 ? -6.09371 -53.17228 -19.62995 1.000 54.55326 555 HIS A CA 1
ATOM 3709 C C . HIS A 1 478 ? -7.37490 -52.93947 -20.41943 1.000 56.17150 555 HIS A C 1
ATOM 3710 O O . HIS A 1 478 ? -8.45912 -53.26329 -19.92283 1.000 54.43265 555 HIS A O 1
ATOM 3717 N N . LEU A 1 479 ? -7.27823 -52.38522 -21.62135 1.000 57.05657 556 LEU A N 1
ATOM 3718 C CA . LEU A 1 479 ? -8.38122 -52.26159 -22.55560 1.000 55.65178 556 LEU A CA 1
ATOM 3719 C C . LEU A 1 479 ? -8.23299 -53.28510 -23.67342 1.000 50.63357 556 LEU A C 1
ATOM 3720 O O . LEU A 1 479 ? -7.11668 -53.70876 -23.98794 1.000 53.58839 556 LEU A O 1
ATOM 3725 N N . PRO A 1 480 ? -9.33581 -53.70868 -24.28354 1.000 60.02473 557 PRO A N 1
ATOM 3726 C CA . PRO A 1 480 ? -9.25456 -54.68669 -25.37588 1.000 58.60820 557 PRO A CA 1
ATOM 3727 C C . PRO A 1 480 ? -8.28844 -54.22386 -26.45103 1.000 59.14017 557 PRO A C 1
ATOM 3728 O O . PRO A 1 480 ? -8.34982 -53.06928 -26.90102 1.000 55.41045 557 PRO A O 1
ATOM 3732 N N . PRO A 1 481 ? -7.37239 -55.09541 -26.88343 1.000 57.95214 558 PRO A N 1
ATOM 3733 C CA . PRO A 1 481 ? -6.38495 -54.67259 -27.89237 1.000 54.63535 558 PRO A CA 1
ATOM 3734 C C . PRO A 1 481 ? -7.00919 -54.11729 -29.16054 1.000 56.80946 558 PRO A C 1
ATOM 3735 O O . PRO A 1 481 ? -6.54551 -53.09157 -29.67495 1.000 50.36924 558 PRO A O 1
ATOM 3739 N N . GLN A 1 482 ? -8.04824 -54.76843 -29.68821 1.000 60.93908 559 GLN A N 1
ATOM 3740 C CA . GLN A 1 482 ? -8.68077 -54.26515 -30.90270 1.000 63.57834 559 GLN A CA 1
ATOM 3741 C C . GLN A 1 482 ? -9.30635 -52.89544 -30.67893 1.000 55.58062 559 GLN A C 1
ATOM 3742 O O . GLN A 1 482 ? -9.45029 -52.11632 -31.62803 1.000 53.04993 559 GLN A O 1
ATOM 3748 N N . ILE A 1 483 ? -9.68302 -52.58519 -29.43795 1.000 54.67497 560 ILE A N 1
ATOM 3749 C CA . ILE A 1 483 ? -10.25550 -51.27661 -29.13348 1.000 53.08205 560 ILE A CA 1
ATOM 3750 C C . ILE A 1 483 ? -9.19308 -50.19158 -29.26434 1.000 49.24744 560 ILE A C 1
ATOM 3751 O O . ILE A 1 483 ? -9.34740 -49.23408 -30.03144 1.000 46.19051 560 ILE A O 1
ATOM 3756 N N . VAL A 1 484 ? -8.09439 -50.32761 -28.51644 1.000 46.61028 561 VAL A N 1
ATOM 3757 C CA . VAL A 1 484 ? -7.03535 -49.32426 -28.57947 1.000 48.78814 561 VAL A CA 1
ATOM 3758 C C . VAL A 1 484 ? -6.44750 -49.25318 -29.98064 1.000 49.51364 561 VAL A C 1
ATOM 3759 O O . VAL A 1 484 ? -5.98628 -48.19176 -30.41671 1.000 53.59540 561 VAL A O 1
ATOM 3763 N N . ALA A 1 485 ? -6.45574 -50.37075 -30.71087 1.000 49.69987 562 ALA A N 1
ATOM 3764 C CA . ALA A 1 485 ? -5.93955 -50.35900 -32.07409 1.000 50.43700 562 ALA A CA 1
ATOM 3765 C C . ALA A 1 485 ? -6.73254 -49.40903 -32.96139 1.000 51.23978 562 ALA A C 1
ATOM 3766 O O . ALA A 1 485 ? -6.19355 -48.87586 -33.93735 1.000 51.19261 562 ALA A O 1
ATOM 3768 N N . GLY A 1 486 ? -8.00579 -49.18031 -32.63729 1.000 51.73204 563 GLY A N 1
ATOM 3769 C CA . GLY A 1 486 ? -8.85849 -48.30460 -33.41649 1.000 47.54432 563 GLY A CA 1
ATOM 3770 C C . GLY A 1 486 ? -8.70392 -46.82667 -33.13980 1.000 46.21948 563 GLY A C 1
ATOM 3771 O O . GLY A 1 486 ? -9.30949 -46.01321 -33.84450 1.000 47.45550 563 GLY A O 1
ATOM 3772 N N . GLY A 1 487 ? -7.91954 -46.45401 -32.13219 1.000 50.02718 564 GLY A N 1
ATOM 3773 C CA . GLY A 1 487 ? -7.66455 -45.06108 -31.84774 1.000 44.72518 564 GLY A CA 1
ATOM 3774 C C . GLY A 1 487 ? -8.62216 -44.47497 -30.83048 1.000 45.58179 564 GLY A C 1
ATOM 3775 O O . GLY A 1 487 ? -9.42682 -45.18141 -30.21458 1.000 41.04583 564 GLY A O 1
ATOM 3776 N N . PRO A 1 488 ? -8.55019 -43.15491 -30.63903 1.000 45.36750 565 PRO A N 1
ATOM 3777 C CA . PRO A 1 488 ? -9.37615 -42.51866 -29.59842 1.000 44.37201 565 PRO A CA 1
ATOM 3778 C C . PRO A 1 488 ? -10.86941 -42.66560 -29.82523 1.000 46.79864 565 PRO A C 1
ATOM 3779 O O . PRO A 1 488 ? -11.62977 -42.72314 -28.85057 1.000 49.15501 565 PRO A O 1
ATOM 3783 N N . SER A 1 489 ? -11.31796 -42.72102 -31.08072 1.000 42.67073 566 SER A N 1
ATOM 3784 C CA . SER A 1 489 ? -12.74955 -42.82049 -31.34498 1.000 44.62057 566 SER A CA 1
ATOM 3785 C C . SER A 1 489 ? -13.32520 -44.12030 -30.79501 1.000 47.07265 566 SER A C 1
ATOM 3786 O O . SER A 1 489 ? -14.39692 -44.12169 -30.17746 1.000 48.51772 566 SER A O 1
ATOM 3789 N N . PHE A 1 490 ? -12.62967 -45.23923 -31.00729 1.000 43.19561 567 PHE A N 1
ATOM 3790 C CA . PHE A 1 490 ? -13.11342 -46.50797 -30.47382 1.000 46.73345 567 PHE A CA 1
ATOM 3791 C C . PHE A 1 490 ? -12.90550 -46.59803 -28.96679 1.000 44.19836 567 PHE A C 1
ATOM 3792 O O . PHE A 1 490 ? -13.72325 -47.20395 -28.26409 1.000 39.01612 567 PHE A O 1
ATOM 3800 N N . ILE A 1 491 ? -11.82959 -46.00020 -28.45258 1.000 43.35069 568 ILE A N 1
ATOM 3801 C CA . ILE A 1 491 ? -11.57869 -46.03296 -27.01377 1.000 43.80824 568 ILE A CA 1
ATOM 3802 C C . ILE A 1 491 ? -12.69223 -45.31101 -26.26509 1.000 42.46961 568 ILE A C 1
ATOM 3803 O O . ILE A 1 491 ? -13.26535 -45.84031 -25.30579 1.000 47.28027 568 ILE A O 1
ATOM 3808 N N . ILE A 1 492 ? -13.01554 -44.08828 -26.69160 1.000 48.00442 569 ILE A N 1
ATOM 3809 C CA . ILE A 1 492 ? -14.08237 -43.33920 -26.03338 1.000 50.40677 569 ILE A CA 1
ATOM 3810 C C . ILE A 1 492 ? -15.41218 -44.06092 -26.19617 1.000 48.63998 569 ILE A C 1
ATOM 3811 O O . ILE A 1 492 ? -16.20424 -44.15870 -25.25024 1.000 42.85793 569 ILE A O 1
ATOM 3816 N N . GLN A 1 493 ? -15.67715 -44.58075 -27.39665 1.000 48.72153 570 GLN A N 1
ATOM 3817 C CA . GLN A 1 493 ? -16.89018 -45.36146 -27.61292 1.000 50.41569 570 GLN A CA 1
ATOM 3818 C C . GLN A 1 493 ? -16.98064 -46.51318 -26.62029 1.000 51.28418 570 GLN A C 1
ATOM 3819 O O . GLN A 1 493 ? -18.03529 -46.75213 -26.02080 1.000 54.85014 570 GLN A O 1
ATOM 3825 N N . PHE A 1 494 ? -15.87769 -47.24110 -26.43416 1.000 52.47213 571 PHE A N 1
ATOM 3826 C CA . PHE A 1 494 ? -15.86970 -48.35065 -25.48535 1.000 49.02879 571 PHE A CA 1
ATOM 3827 C C . PHE A 1 494 ? -16.13211 -47.86084 -24.06554 1.000 55.66321 571 PHE A C 1
ATOM 3828 O O . PHE A 1 494 ? -17.03898 -48.35098 -23.38397 1.000 54.76005 571 PHE A O 1
ATOM 3836 N N . LEU A 1 495 ? -15.34538 -46.88653 -23.60236 1.000 52.67960 572 LEU A N 1
ATOM 3837 C CA . LEU A 1 495 ? -15.55616 -46.33318 -22.26848 1.000 54.09551 572 LEU A CA 1
ATOM 3838 C C . LEU A 1 495 ? -16.98032 -45.82346 -22.09192 1.000 53.89633 572 LEU A C 1
ATOM 3839 O O . LEU A 1 495 ? -17.54054 -45.90141 -20.99181 1.000 62.58566 572 LEU A O 1
ATOM 3844 N N . LYS A 1 496 ? -17.58371 -45.30732 -23.16046 1.000 51.40763 573 LYS A N 1
ATOM 3845 C CA . LYS A 1 496 ? -18.92751 -44.74829 -23.09127 1.000 50.26087 573 LYS A CA 1
ATOM 3846 C C . LYS A 1 496 ? -19.98615 -45.83474 -22.94808 1.000 59.04323 573 LYS A C 1
ATOM 3847 O O . LYS A 1 496 ? -20.63726 -45.93776 -21.90385 1.000 61.76756 573 LYS A O 1
ATOM 3853 N N . MET A 1 497 ? -20.16928 -46.64825 -23.98853 1.000 54.65462 574 MET A N 1
ATOM 3854 C CA . MET A 1 497 ? -21.23386 -47.64401 -23.98772 1.000 63.17069 574 MET A CA 1
ATOM 3855 C C . MET A 1 497 ? -20.89952 -48.88766 -23.17374 1.000 55.68034 574 MET A C 1
ATOM 3856 O O . MET A 1 497 ? -21.80693 -49.67457 -22.88347 1.000 66.00655 574 MET A O 1
ATOM 3861 N N . GLN A 1 498 ? -19.63839 -49.08654 -22.79594 1.000 65.31702 575 GLN A N 1
ATOM 3862 C CA . GLN A 1 498 ? -19.25002 -50.20899 -21.95187 1.000 64.78175 575 GLN A CA 1
ATOM 3863 C C . GLN A 1 498 ? -19.11724 -49.82544 -20.48464 1.000 61.01127 575 GLN A C 1
ATOM 3864 O O . GLN A 1 498 ? -18.75074 -50.67572 -19.66767 1.000 66.11279 575 GLN A O 1
ATOM 3870 N N . GLY A 1 499 ? -19.40188 -48.57408 -20.13164 1.000 58.46124 576 GLY A N 1
ATOM 3871 C CA . GLY A 1 499 ? -19.22459 -48.10464 -18.77904 1.000 62.79607 576 GLY A CA 1
ATOM 3872 C C . GLY A 1 499 ? -20.53278 -47.94423 -18.03247 1.000 57.99191 576 GLY A C 1
ATOM 3873 O O . GLY A 1 499 ? -21.61355 -48.24798 -18.54641 1.000 62.57331 576 GLY A O 1
ATOM 3874 N N . PRO A 1 500 ? -20.45619 -47.46132 -16.79027 1.000 61.06418 577 PRO A N 1
ATOM 3875 C CA . PRO A 1 500 ? -21.66739 -47.29093 -15.97789 1.000 56.07340 577 PRO A CA 1
ATOM 3876 C C . PRO A 1 500 ? -22.52056 -46.09391 -16.36490 1.000 56.22409 577 PRO A C 1
ATOM 3877 O O . PRO A 1 500 ? -23.58005 -45.89681 -15.76008 1.000 55.89735 577 PRO A O 1
ATOM 3881 N N . TYR A 1 501 ? -22.10634 -45.29415 -17.34776 1.000 56.81210 578 TYR A N 1
ATOM 3882 C CA . TYR A 1 501 ? -22.80096 -44.04543 -17.64087 1.000 58.27434 578 TYR A CA 1
ATOM 3883 C C . TYR A 1 501 ? -23.41957 -44.04872 -19.03329 1.000 57.46477 578 TYR A C 1
ATOM 3884 O O . TYR A 1 501 ? -23.24344 -43.09600 -19.79917 1.000 61.20900 578 TYR A O 1
ATOM 3893 N N . ARG A 1 502 ? -24.15325 -45.10305 -19.36825 1.000 53.60927 579 ARG A N 1
ATOM 3894 C CA . ARG A 1 502 ? -24.82936 -45.17478 -20.66025 1.000 67.98756 579 ARG A CA 1
ATOM 3895 C C . ARG A 1 502 ? -26.32072 -45.44998 -20.48260 1.000 72.63512 579 ARG A C 1
ATOM 3896 O O . ARG A 1 502 ? -27.06072 -44.61428 -19.96385 1.000 60.14644 579 ARG A O 1
ATOM 3904 N N . PHE B 2 1 ? 0.37031 1.00400 -36.09273 1.000 33.35780 1 PHE L N 1
ATOM 3905 C CA . PHE B 2 1 ? -0.81322 1.74987 -36.53523 1.000 36.04506 1 PHE L CA 1
ATOM 3906 C C . PHE B 2 1 ? -1.07471 1.55477 -38.01199 1.000 40.44427 1 PHE L C 1
ATOM 3907 O O . PHE B 2 1 ? -0.14108 1.23176 -38.73007 1.000 35.00098 1 PHE L O 1
ATOM 3915 N N . LYS B 2 2 ? -2.33646 1.75352 -38.46727 1.000 42.21144 2 LYS L N 1
ATOM 3916 C CA . LYS B 2 2 ? -2.68382 1.59657 -39.87832 1.000 39.55646 2 LYS L CA 1
ATOM 3917 C C . LYS B 2 2 ? -2.59799 2.95675 -40.53403 1.000 43.41433 2 LYS L C 1
ATOM 3918 O O . LYS B 2 2 ? -3.28915 3.84181 -40.05574 1.000 39.62410 2 LYS L O 1
ATOM 3924 N N . ASP B 2 3 ? -1.76618 3.11051 -41.59590 1.000 38.39776 3 ASP L N 1
ATOM 3925 C CA . ASP B 2 3 ? -1.59238 4.38521 -42.30716 1.000 39.34673 3 ASP L CA 1
ATOM 3926 C C . ASP B 2 3 ? -2.80668 4.57534 -43.19532 1.000 38.97278 3 ASP L C 1
ATOM 3927 O O . ASP B 2 3 ? -3.67930 3.72119 -43.15817 1.000 38.93867 3 ASP L O 1
ATOM 3932 N N . TRP B 2 4 ? -2.87966 5.66926 -43.99345 1.000 36.87610 4 TRP L N 1
ATOM 3933 C CA . TRP B 2 4 ? -4.03146 5.90528 -44.86963 1.000 42.58708 4 TRP L CA 1
ATOM 3934 C C . TRP B 2 4 ? -4.14652 4.78696 -45.88464 1.000 36.09430 4 TRP L C 1
ATOM 3935 O O . TRP B 2 4 ? -5.26600 4.50048 -46.27676 1.000 39.95771 4 TRP L O 1
ATOM 3946 N N . TYR B 2 5 ? -3.03217 4.14589 -46.31754 1.000 35.91439 5 TYR L N 1
ATOM 3947 C CA . TYR B 2 5 ? -3.13430 3.06864 -47.30779 1.000 34.95824 5 TYR L CA 1
ATOM 3948 C C . TYR B 2 5 ? -3.59465 1.76440 -46.68266 1.000 39.32375 5 TYR L C 1
ATOM 3949 O O . TYR B 2 5 ? -3.83473 0.83230 -47.43201 1.000 37.21319 5 TYR L O 1
ATOM 3958 N N . GLY B 2 6 ? -3.72560 1.66169 -45.33991 1.000 43.31568 6 GLY L N 1
ATOM 3959 C CA . GLY B 2 6 ? -4.17095 0.40296 -44.73756 1.000 35.69363 6 GLY L CA 1
ATOM 3960 C C . GLY B 2 6 ? -2.96210 -0.43023 -44.37388 1.000 36.75984 6 GLY L C 1
ATOM 3961 O O . GLY B 2 6 ? -3.15368 -1.54265 -43.91112 1.000 35.35585 6 GLY L O 1
ATOM 3962 N N . GLU B 2 7 ? -1.72359 0.08305 -44.57693 1.000 30.91717 7 GLU L N 1
ATOM 3963 C CA . GLU B 2 7 ? -0.53434 -0.70102 -44.22581 1.000 30.09357 7 GLU L CA 1
ATOM 3964 C C . GLU B 2 7 ? -0.17184 -0.41574 -42.78159 1.000 37.30528 7 GLU L C 1
ATOM 3965 O O . GLU B 2 7 ? -0.59331 0.60647 -42.25844 1.000 32.25039 7 GLU L O 1
ATOM 3971 N N . ILE B 2 8 ? 0.60129 -1.29614 -42.11061 1.000 36.66092 8 ILE L N 1
ATOM 3972 C CA . ILE B 2 8 ? 0.92304 -1.01018 -40.71123 1.000 34.25378 8 ILE L CA 1
ATOM 3973 C C . ILE B 2 8 ? 2.28114 -0.35086 -40.60783 1.000 34.52490 8 ILE L C 1
ATOM 3974 O O . ILE B 2 8 ? 3.16715 -0.72314 -41.36014 1.000 32.61447 8 ILE L O 1
ATOM 3979 N N . TRP B 2 9 ? 2.46913 0.62051 -39.68517 1.000 28.28430 9 TRP L N 1
ATOM 3980 C CA . TRP B 2 9 ? 3.77516 1.25995 -39.51376 1.000 31.96642 9 TRP L CA 1
ATOM 3981 C C . TRP B 2 9 ? 3.98083 1.51118 -38.03477 1.000 35.31884 9 TRP L C 1
ATOM 3982 O O . TRP B 2 9 ? 2.99267 1.59498 -37.32113 1.000 32.32440 9 TRP L O 1
ATOM 3993 N N . PHE B 2 10 ? 5.24932 1.60128 -37.57322 1.000 33.15565 10 PHE L N 1
ATOM 3994 C CA . PHE B 2 10 ? 5.53360 1.82067 -36.15418 1.000 33.89109 10 PHE L CA 1
ATOM 3995 C C . PHE B 2 10 ? 5.22366 0.55515 -35.38120 1.000 36.12480 10 PHE L C 1
ATOM 3996 O O . PHE B 2 10 ? 5.04857 0.64364 -34.17219 1.000 33.71113 10 PHE L O 1
ATOM 4004 N N . ASP B 2 11 ? 5.15904 -0.62137 -36.05448 1.000 31.38771 11 ASP L N 1
ATOM 4005 C CA . ASP B 2 11 ? 4.88264 -1.85358 -35.31706 1.000 32.14193 11 ASP L CA 1
ATOM 4006 C C . ASP B 2 11 ? 6.02073 -2.00262 -34.33416 1.000 33.84494 11 ASP L C 1
ATOM 4007 O O . ASP B 2 11 ? 7.13898 -1.70984 -34.72685 1.000 32.89682 11 ASP L O 1
ATOM 4012 N N . GLY B 2 12 ? 5.79003 -2.41961 -33.07043 1.000 34.96110 12 GLY L N 1
ATOM 4013 C CA . GLY B 2 12 ? 6.90820 -2.53203 -32.13537 1.000 34.77562 12 GLY L CA 1
ATOM 4014 C C . GLY B 2 12 ? 6.77758 -1.44192 -31.09723 1.000 35.96625 12 GLY L C 1
ATOM 4015 O O . GLY B 2 12 ? 7.27323 -1.62106 -29.99521 1.000 33.13647 12 GLY L O 1
ATOM 4016 N N . VAL B 2 13 ? 6.10919 -0.31274 -31.44562 1.000 32.56253 13 VAL L N 1
ATOM 4017 C CA . VAL B 2 13 ? 5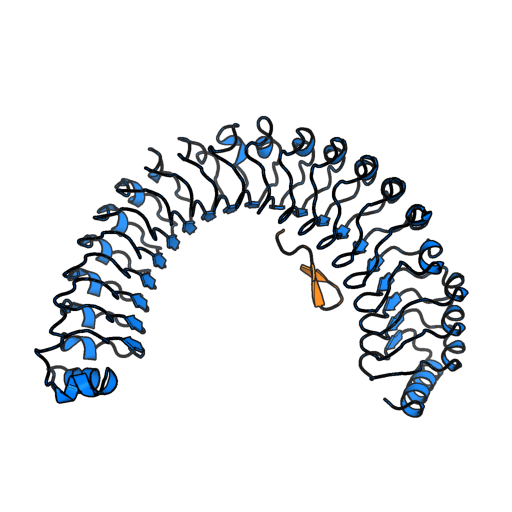.91447 0.80534 -30.51165 1.000 34.90958 13 VAL L CA 1
ATOM 4018 C C . VAL B 2 13 ? 4.51678 1.35034 -30.70440 1.000 33.19036 13 VAL L C 1
ATOM 4019 O O . VAL B 2 13 ? 4.33804 2.52124 -30.41122 1.000 37.34487 13 VAL L O 1
#

B-factor: mean 40.58, std 9.09, range [24.84, 96.99]

Organism: Homo sapiens (NCBI:txid9606)

Solvent-accessible surface area: 21863 Å² total

InterPro domains:
  IPR001611 Leucine-rich repeat [PF13855] (124-181)
  IPR001611 Leucine-rich repeat [PS51450] (124-145)
  IPR001611 Leucine-rich repeat [PS51450] (147-169)
  IPR001611 Leucine-rich repeat [PS51450] (170-191)
  IPR001611 Leucine-rich repeat [PS51450] (193-214)
  IPR001611 Leucine-rich repeat [PS51450] (308-329)
  IPR001611 Leucine-rich repeat [PS51450] (426-448)
  IPR001611 Leucine-rich repeat [PS51450] (449-470)
  IPR003591 Leucine-rich repeat, typical subtype [SM00369] (122-144)
  IPR003591 Leucine-rich repeat, typical subtype [SM00369] (145-167)
  IPR003591 Leucine-rich repeat, typical subtype [SM00369] (168-190)
  IPR003591 Leucine-rich repeat, typical subtype [SM00369] (191-213)
  IPR003591 Leucine-rich repeat, typical subtype [SM00369] (214-235)
  IPR003591 Leucine-rich repeat, typical subtype [SM00369] (237-260)
  IPR003591 Leucine-rich repeat, typical subtype [SM00369] (283-306)
  IPR003591 Leucine-rich repeat, typical subtype [SM00369] (307-329)
  IPR003591 Leucine-rich repeat, typical subtype [SM00369] (330-353)
  IPR003591 Leucine-rich repeat, typical subtype [SM00369] (354-377)
  IPR003591 Leucine-rich repeat, typical subtype [SM00369] (401-423)
  IPR003591 Leucine-rich repeat, typical subtype [SM00369] (424-446)